Protein AF-A0A9D6BHH5-F1 (afdb_monomer_lite)

Secondary structure (DSSP, 8-state):
--HHHHHHHHHHHHHTT--HHHHHHHHTTSSS-HHHHHHHHHTSPPHHHHHHTHHHHHHHHHHHHHHHHHHHHHHHHHHHHT-HHHHHHHHHHHHHHHHHHHHHHHHHHHTT-HHHHHHHHHHHHHHHHHHHHTTTTSHHHHHHHHHHHHHHHHHHHHHHHHH-TTB-SSSB-EETTEE-----PPPPTTTS--HHHHHHHHHHHHHHSHHHHHHHHHHHHHHHHHHHHHHHHHHHHH-HHHHHHHHHHHHS--PEE---GGG--TT--HHHHHHHTTTS--EEEEPPTTTSSSSEEEEEE-SEETTEE--EEEEEEETTEEEEEEEEE-GGGHHHHHHHHHHHH-S-SEE-SS-BTTB-EEEEE-TTS-EEEEESSPPSSTTSPEEEEEE-HHHHHHS-SS-PPP--

Structure (mmCIF, N/CA/C/O backbone):
data_AF-A0A9D6BHH5-F1
#
_entry.id   AF-A0A9D6BHH5-F1
#
loop_
_atom_site.group_PDB
_atom_site.id
_atom_site.type_symbol
_atom_site.label_atom_id
_atom_site.label_alt_id
_atom_site.label_comp_id
_atom_site.label_asym_id
_atom_site.label_entity_id
_atom_site.label_seq_id
_atom_site.pdbx_PDB_ins_code
_atom_site.Cartn_x
_atom_site.Cartn_y
_atom_site.Cartn_z
_atom_site.occupancy
_atom_site.B_iso_or_equiv
_atom_site.auth_seq_id
_atom_site.auth_comp_id
_atom_site.auth_asym_id
_atom_site.auth_atom_id
_atom_site.pdbx_PDB_model_num
ATOM 1 N N . MET A 1 1 ? -39.356 15.075 31.125 1.00 81.50 1 MET A N 1
ATOM 2 C CA . MET A 1 1 ? -37.986 15.630 31.282 1.00 81.50 1 MET A CA 1
ATOM 3 C C . MET A 1 1 ? -37.248 15.641 29.949 1.00 81.50 1 MET A C 1
ATOM 5 O O . MET A 1 1 ? -37.500 14.784 29.112 1.00 81.50 1 MET A O 1
ATOM 9 N N . ASN A 1 2 ? -36.307 16.570 29.748 1.00 90.38 2 ASN A N 1
ATOM 10 C CA . ASN A 1 2 ? -35.426 16.556 28.575 1.00 90.38 2 ASN A CA 1
ATOM 11 C C . ASN A 1 2 ? -34.357 15.446 28.717 1.00 90.38 2 ASN A C 1
ATOM 13 O O . ASN A 1 2 ? -33.888 15.147 29.816 1.00 90.38 2 ASN A O 1
ATOM 17 N N . ARG A 1 3 ? -33.907 14.860 27.600 1.00 87.88 3 ARG A N 1
ATOM 18 C CA . ARG A 1 3 ? -32.870 13.812 27.531 1.00 87.88 3 ARG A CA 1
ATOM 19 C C . ARG A 1 3 ? -31.590 14.176 28.289 1.00 87.88 3 ARG A C 1
ATOM 21 O O . ARG A 1 3 ? -30.958 13.297 28.871 1.00 87.88 3 ARG A O 1
ATOM 28 N N . LYS A 1 4 ? -31.188 15.453 28.281 1.00 90.31 4 LYS A N 1
ATOM 29 C CA . LYS A 1 4 ? -30.014 15.930 29.038 1.00 90.31 4 LYS A CA 1
ATOM 30 C C . LYS A 1 4 ? -30.222 15.823 30.555 1.00 90.31 4 LYS A C 1
ATOM 32 O O . LYS A 1 4 ? -29.322 15.361 31.245 1.00 90.31 4 LYS A O 1
ATOM 37 N N . GLN A 1 5 ? -31.413 16.167 31.046 1.00 93.00 5 GLN A N 1
ATOM 38 C CA . GLN A 1 5 ? -31.755 16.085 32.471 1.00 93.00 5 GLN A CA 1
ATOM 39 C C . GLN A 1 5 ? -31.806 14.629 32.940 1.00 93.00 5 GLN A C 1
ATOM 41 O O . GLN A 1 5 ? -31.216 14.299 33.961 1.00 93.00 5 GLN A O 1
ATOM 46 N N . ILE A 1 6 ? -32.419 13.740 32.147 1.00 91.75 6 ILE A N 1
ATOM 47 C CA . ILE A 1 6 ? -32.464 12.298 32.449 1.00 91.75 6 ILE A CA 1
ATOM 48 C C . ILE A 1 6 ? -31.046 11.722 32.528 1.00 91.75 6 ILE A C 1
ATOM 50 O O . ILE A 1 6 ? -30.730 10.973 33.445 1.00 91.75 6 ILE A O 1
ATOM 54 N N . ARG A 1 7 ? -30.157 12.110 31.602 1.00 91.44 7 ARG A N 1
ATOM 55 C CA . ARG A 1 7 ? -28.747 11.699 31.643 1.00 91.44 7 ARG A CA 1
ATOM 56 C C . ARG A 1 7 ? -28.053 12.149 32.927 1.00 91.44 7 ARG A C 1
ATOM 58 O O . ARG A 1 7 ? -27.387 11.316 33.532 1.00 91.44 7 ARG A O 1
ATOM 65 N N . SER A 1 8 ? -28.228 13.408 33.324 1.00 91.94 8 SER A N 1
ATOM 66 C CA . SER A 1 8 ? -27.640 13.947 34.556 1.00 91.94 8 SER A CA 1
ATOM 67 C C . SER A 1 8 ? -28.153 13.214 35.796 1.00 91.94 8 SER A C 1
ATOM 69 O O . SER A 1 8 ? -27.353 12.772 36.609 1.00 91.94 8 SER A O 1
ATOM 71 N N . ALA A 1 9 ? -29.468 12.991 35.889 1.00 92.81 9 ALA A N 1
ATOM 72 C CA . ALA A 1 9 ? -30.088 12.303 37.022 1.00 92.81 9 ALA A CA 1
ATOM 73 C C . ALA A 1 9 ? -29.633 10.839 37.154 1.00 92.81 9 ALA A C 1
ATOM 75 O O . ALA A 1 9 ? -29.454 10.337 38.261 1.00 92.81 9 ALA A O 1
ATOM 76 N N . ILE A 1 10 ? -29.424 10.141 36.030 1.00 92.81 10 ILE A N 1
ATOM 77 C CA . ILE A 1 10 ? -28.841 8.791 36.041 1.00 92.81 10 ILE A CA 1
ATOM 78 C C . ILE A 1 10 ? -27.404 8.836 36.573 1.00 92.81 10 ILE A C 1
ATOM 80 O O . ILE A 1 10 ? -27.048 7.992 37.387 1.00 92.81 10 ILE A O 1
ATOM 84 N N . ASP A 1 11 ? -26.578 9.779 36.104 1.00 89.88 11 ASP A N 1
ATOM 85 C CA . ASP A 1 11 ? -25.169 9.871 36.517 1.00 89.88 11 ASP A CA 1
ATOM 86 C C . ASP A 1 11 ? -25.048 10.199 38.011 1.00 89.88 11 ASP A C 1
ATOM 88 O O . ASP A 1 11 ? -24.263 9.573 38.717 1.00 89.88 11 ASP A O 1
ATOM 92 N N . GLU A 1 12 ? -25.877 11.120 38.500 1.00 92.19 12 GLU A N 1
ATOM 93 C CA . GLU A 1 12 ? -25.954 11.499 39.910 1.00 92.19 12 GLU A CA 1
ATOM 94 C C . GLU A 1 12 ? -26.363 10.319 40.798 1.00 92.19 12 GLU A C 1
ATOM 96 O O . GLU A 1 12 ? -25.658 9.981 41.749 1.00 92.19 12 GLU A O 1
ATOM 101 N N . ARG A 1 13 ? -27.450 9.619 40.452 1.00 92.06 13 ARG A N 1
ATOM 102 C CA . ARG A 1 13 ? -27.923 8.474 41.245 1.00 92.06 13 ARG A CA 1
ATOM 103 C C . ARG A 1 13 ? -26.965 7.285 41.198 1.00 92.06 13 ARG A C 1
ATOM 105 O O . ARG A 1 13 ? -26.827 6.576 42.190 1.00 92.06 13 ARG A O 1
ATOM 112 N N . LEU A 1 14 ? -26.281 7.071 40.071 1.00 89.12 14 LEU A N 1
ATOM 113 C CA . LEU A 1 14 ? -25.210 6.074 39.977 1.00 89.12 14 LEU A CA 1
ATOM 114 C C . LEU A 1 14 ? -24.010 6.450 40.853 1.00 89.12 14 LEU A C 1
ATOM 116 O O . LEU A 1 14 ? -23.414 5.568 41.466 1.00 89.12 14 LEU A O 1
ATOM 120 N N . ALA A 1 15 ? -23.658 7.736 40.934 1.00 85.62 15 ALA A N 1
ATOM 121 C CA . ALA A 1 15 ? -22.589 8.213 41.811 1.00 85.62 15 ALA A CA 1
ATOM 122 C C . ALA A 1 15 ? -22.944 8.058 43.300 1.00 85.62 15 ALA A C 1
ATOM 124 O O . ALA A 1 15 ? -22.066 7.760 44.102 1.00 85.62 15 ALA A O 1
ATOM 125 N N . GLN A 1 16 ? -24.228 8.180 43.648 1.00 87.44 16 GLN A N 1
ATOM 126 C CA . GLN A 1 16 ? -24.768 7.908 44.987 1.00 87.44 16 GLN A CA 1
ATOM 127 C C . GLN A 1 16 ? -24.854 6.405 45.324 1.00 87.44 16 GLN A C 1
ATOM 129 O O . GLN A 1 16 ? -25.243 6.047 46.431 1.00 87.44 16 GLN A O 1
ATOM 134 N N . GLY A 1 17 ? -24.507 5.509 44.391 1.00 85.56 17 GLY A N 1
ATOM 135 C CA . GLY A 1 17 ? -24.524 4.060 44.614 1.00 85.56 17 GLY A CA 1
ATOM 136 C C . GLY A 1 17 ? -25.909 3.416 44.518 1.00 85.56 17 GLY A C 1
ATOM 137 O O . GLY A 1 17 ? -26.072 2.260 44.910 1.00 85.56 17 GLY A O 1
ATOM 138 N N . HIS A 1 18 ? -26.916 4.119 43.987 1.00 87.19 18 HIS A N 1
ATOM 139 C CA . HIS A 1 18 ? -28.236 3.524 43.799 1.00 87.19 18 HIS A CA 1
ATOM 140 C C . HIS A 1 18 ? -28.203 2.395 42.753 1.00 87.19 18 HIS A C 1
ATOM 142 O O . HIS A 1 18 ? -27.574 2.534 41.696 1.00 87.19 18 HIS A O 1
ATOM 148 N N . PRO A 1 19 ? -28.934 1.287 42.983 1.00 88.81 19 PRO A N 1
ATOM 149 C CA . PRO A 1 19 ? -28.985 0.189 42.030 1.00 88.81 19 PRO A CA 1
ATOM 150 C C . PRO A 1 19 ? -29.681 0.620 40.732 1.00 88.81 19 PRO A C 1
ATOM 152 O O . PRO A 1 19 ? -30.698 1.319 40.744 1.00 88.81 19 PRO A O 1
ATOM 155 N N . LYS A 1 20 ? -29.163 0.150 39.589 1.00 91.56 20 LYS A N 1
ATOM 156 C CA . LYS A 1 20 ? -29.700 0.476 38.255 1.00 91.56 20 LYS A CA 1
ATOM 157 C C . LYS A 1 20 ? -31.191 0.151 38.113 1.00 91.56 20 LYS A C 1
ATOM 159 O O . LYS A 1 20 ? -31.914 0.903 37.476 1.00 91.56 20 LYS A O 1
ATOM 164 N N . THR A 1 21 ? -31.678 -0.921 38.728 1.00 91.12 21 THR A N 1
ATOM 165 C CA . THR A 1 21 ? -33.110 -1.267 38.713 1.00 91.12 21 THR A CA 1
ATOM 166 C C . THR A 1 21 ? -33.980 -0.180 39.350 1.00 91.12 21 THR A C 1
ATOM 168 O O . THR A 1 21 ? -34.977 0.219 38.751 1.00 91.12 21 THR A O 1
ATOM 171 N N . ALA A 1 22 ? -33.570 0.368 40.498 1.00 91.31 22 ALA A N 1
ATOM 172 C CA . ALA A 1 22 ? -34.296 1.447 41.170 1.00 91.31 22 ALA A CA 1
ATOM 173 C C . ALA A 1 22 ? -34.267 2.747 40.353 1.00 91.31 22 ALA A C 1
ATOM 175 O O . ALA A 1 22 ? -35.285 3.420 40.209 1.00 91.31 22 ALA A O 1
ATOM 176 N N . ILE A 1 23 ? -33.118 3.076 39.749 1.00 92.25 23 ILE A N 1
ATOM 177 C CA . ILE A 1 23 ? -32.988 4.252 38.875 1.00 92.25 23 ILE A CA 1
ATOM 178 C C . ILE A 1 23 ? -33.899 4.117 37.645 1.00 92.25 23 ILE A C 1
ATOM 180 O O . ILE A 1 23 ? -34.544 5.090 37.253 1.00 92.25 23 ILE A O 1
ATOM 184 N N . PHE A 1 24 ? -33.971 2.921 37.052 1.00 93.50 24 PHE A N 1
ATOM 185 C CA . PHE A 1 24 ? -34.818 2.649 35.893 1.00 93.50 24 PHE A CA 1
ATOM 186 C C . PHE A 1 24 ? -36.300 2.815 36.236 1.00 93.50 24 PHE A C 1
ATOM 188 O O . PHE A 1 24 ? -37.003 3.527 35.527 1.00 93.50 24 PHE A O 1
ATOM 195 N N . GLN A 1 25 ? -36.760 2.231 37.346 1.00 92.44 25 GLN A N 1
ATOM 196 C CA . GLN A 1 25 ? -38.146 2.369 37.806 1.00 92.44 25 GLN A CA 1
ATOM 197 C C . GLN A 1 25 ? -38.503 3.825 38.126 1.00 92.44 25 GLN A C 1
ATOM 199 O O . GLN A 1 25 ? -39.562 4.295 37.725 1.00 92.44 25 GLN A O 1
ATOM 204 N N . ALA A 1 26 ? -37.594 4.563 38.772 1.00 92.62 26 ALA A N 1
ATOM 205 C CA . ALA A 1 26 ? -37.816 5.962 39.130 1.00 92.62 26 ALA A CA 1
ATOM 206 C C . ALA A 1 26 ? -37.898 6.902 37.916 1.00 92.62 26 ALA A C 1
ATOM 208 O O . ALA A 1 26 ? -38.534 7.949 37.999 1.00 92.62 26 ALA A O 1
ATOM 209 N N . LEU A 1 27 ? -37.217 6.573 36.812 1.00 93.12 27 LEU A N 1
ATOM 210 C CA . LEU A 1 27 ? -37.166 7.402 35.600 1.00 93.12 27 LEU A CA 1
ATOM 211 C C . LEU A 1 27 ? -38.061 6.886 34.467 1.00 93.12 27 LEU A C 1
ATOM 213 O O . LEU A 1 27 ? -38.287 7.610 33.492 1.00 93.12 27 LEU A O 1
ATOM 217 N N . SER A 1 28 ? -38.577 5.660 34.577 1.00 89.69 28 SER A N 1
ATOM 218 C CA . SER A 1 28 ? -39.585 5.144 33.655 1.00 89.69 28 SER A CA 1
ATOM 219 C C . SER A 1 28 ? -40.823 6.046 33.712 1.00 89.69 28 SER A C 1
ATOM 221 O O . SER A 1 28 ? -41.140 6.643 34.740 1.00 89.69 28 SER A O 1
ATOM 223 N N . ARG A 1 29 ? -41.498 6.210 32.571 1.00 87.44 29 ARG A N 1
ATOM 224 C CA . ARG A 1 29 ? -42.657 7.108 32.377 1.00 87.44 29 ARG A CA 1
ATOM 225 C C . ARG A 1 29 ? -42.370 8.619 32.423 1.00 87.44 29 ARG A C 1
ATOM 227 O O . ARG A 1 29 ? -43.277 9.402 32.169 1.00 87.44 29 ARG A O 1
ATOM 234 N N . GLN A 1 30 ? -41.123 9.070 32.601 1.00 87.31 30 GLN A N 1
ATOM 235 C CA . GLN A 1 30 ? -40.775 10.509 32.617 1.00 87.31 30 GLN A CA 1
ATOM 236 C C . GLN A 1 30 ? -40.534 11.141 31.222 1.00 87.31 30 GLN A C 1
ATOM 238 O O . GLN A 1 30 ? -39.834 12.157 31.084 1.00 87.31 30 GLN A O 1
ATOM 243 N N . GLY A 1 31 ? -41.134 10.558 30.176 1.00 83.62 31 GLY A N 1
ATOM 244 C CA . GLY A 1 31 ? -41.128 11.075 28.798 1.00 83.62 31 GLY A CA 1
ATOM 245 C C . GLY A 1 31 ? -40.079 10.475 27.851 1.00 83.62 31 GLY A C 1
ATOM 246 O O . GLY A 1 31 ? -39.928 10.954 26.729 1.00 83.62 31 GLY A O 1
ATOM 247 N N . LEU A 1 32 ? -39.349 9.432 28.261 1.00 89.81 32 LEU A N 1
ATOM 248 C CA . LEU A 1 32 ? -38.477 8.640 27.383 1.00 89.81 32 LEU A CA 1
ATOM 249 C C . LEU A 1 32 ? -39.039 7.220 27.257 1.00 89.81 32 LEU A C 1
ATOM 251 O O . LEU A 1 32 ? -39.531 6.678 28.241 1.00 89.81 32 LEU A O 1
ATOM 255 N N . SER A 1 33 ? -38.942 6.600 26.076 1.00 92.19 33 SER A N 1
ATOM 256 C CA . SER A 1 33 ? -39.355 5.200 25.931 1.00 92.19 33 SER A CA 1
ATOM 257 C C . SER A 1 33 ? -38.456 4.279 26.755 1.00 92.19 33 SER A C 1
ATOM 259 O O . SER A 1 33 ? -37.233 4.457 26.773 1.00 92.19 33 SER A O 1
ATOM 261 N N . ASP A 1 34 ? -39.049 3.264 27.383 1.00 92.06 34 ASP A N 1
ATOM 262 C CA . ASP A 1 34 ? -38.342 2.326 28.264 1.00 92.06 34 ASP A CA 1
ATOM 263 C C . ASP A 1 34 ? -37.137 1.677 27.574 1.00 92.06 34 ASP A C 1
ATOM 265 O O . ASP A 1 34 ? -36.070 1.556 28.167 1.00 92.06 34 ASP A O 1
ATOM 269 N N . ARG A 1 35 ? -37.245 1.375 26.273 1.00 90.69 35 ARG A N 1
ATOM 270 C CA . ARG A 1 35 ? -36.123 0.869 25.467 1.00 90.69 35 ARG A CA 1
ATOM 271 C C . ARG A 1 35 ? -34.941 1.837 25.419 1.00 90.69 35 ARG A C 1
ATOM 273 O O . ARG A 1 35 ? -33.798 1.414 25.566 1.00 90.69 35 ARG A O 1
ATOM 280 N N . ARG A 1 36 ? -35.196 3.128 25.183 1.00 91.38 36 ARG A N 1
ATOM 281 C CA . ARG A 1 36 ? -34.141 4.154 25.108 1.00 91.38 36 ARG A CA 1
ATOM 282 C C . ARG A 1 36 ? -33.552 4.443 26.487 1.00 91.38 36 ARG A C 1
ATOM 284 O O . ARG A 1 36 ? -32.360 4.722 26.580 1.00 91.38 36 ARG A O 1
ATOM 291 N N . LEU A 1 37 ? -34.369 4.385 27.539 1.00 92.94 37 LEU A N 1
ATOM 292 C CA . LEU A 1 37 ? -33.904 4.524 28.916 1.00 92.94 37 LEU A CA 1
ATOM 293 C C . LEU A 1 37 ? -33.014 3.337 29.314 1.00 92.94 37 LEU A C 1
ATOM 295 O O . LEU A 1 37 ? -31.907 3.549 29.805 1.00 92.94 37 LEU A O 1
ATOM 299 N N . ALA A 1 38 ? -33.445 2.109 29.018 1.00 92.38 38 ALA A N 1
ATOM 300 C CA . ALA A 1 38 ? -32.682 0.895 29.288 1.00 92.38 38 ALA A CA 1
ATOM 301 C C . ALA A 1 38 ? -31.338 0.896 28.550 1.00 92.38 38 ALA A C 1
ATOM 303 O O . ALA A 1 38 ? -30.310 0.600 29.151 1.00 92.38 38 ALA A O 1
ATOM 304 N N . ASP A 1 39 ? -31.324 1.303 27.279 1.00 92.00 39 ASP A N 1
ATOM 305 C CA . ASP A 1 39 ? -30.095 1.444 26.491 1.00 92.00 39 ASP A CA 1
ATOM 306 C C . ASP A 1 39 ? -29.134 2.492 27.086 1.00 92.00 39 ASP A C 1
ATOM 308 O O . ASP A 1 39 ? -27.942 2.232 27.272 1.00 92.00 39 ASP A O 1
ATOM 312 N N . LEU A 1 40 ? -29.650 3.662 27.485 1.00 91.44 40 LEU A N 1
ATOM 313 C CA . LEU A 1 40 ? -28.852 4.696 28.156 1.00 91.44 40 LEU A CA 1
ATOM 314 C C . LEU A 1 40 ? -28.239 4.206 29.476 1.00 91.44 40 LEU A C 1
ATOM 316 O O . LEU A 1 40 ? -27.130 4.612 29.817 1.00 91.44 40 LEU A O 1
ATOM 320 N N . MET A 1 41 ? -28.942 3.351 30.217 1.00 92.06 41 MET A N 1
ATOM 321 C CA . MET A 1 41 ? -28.460 2.800 31.485 1.00 92.06 41 MET A CA 1
ATOM 322 C C . MET A 1 41 ? -27.495 1.627 31.302 1.00 92.06 41 MET A C 1
ATOM 324 O O . MET A 1 41 ? -26.513 1.510 32.040 1.00 92.06 41 MET A O 1
ATOM 328 N N . ALA A 1 42 ? -27.737 0.772 30.309 1.00 91.25 42 ALA A N 1
ATOM 329 C CA . ALA A 1 42 ? -26.890 -0.377 30.006 1.00 91.25 42 ALA A CA 1
ATOM 330 C C . ALA A 1 42 ? -25.536 0.051 29.413 1.00 91.25 42 ALA A C 1
ATOM 332 O O . ALA A 1 42 ? -24.506 -0.543 29.717 1.00 91.25 42 ALA A O 1
ATOM 333 N N . THR A 1 43 ? -25.509 1.135 28.631 1.00 91.44 43 THR A N 1
ATOM 334 C CA . THR A 1 43 ? -24.277 1.690 28.040 1.00 91.44 43 THR A CA 1
ATOM 335 C C . THR A 1 43 ? -23.408 2.485 29.018 1.00 91.44 43 THR A C 1
ATOM 337 O O . THR A 1 43 ? -22.324 2.940 28.639 1.00 91.44 43 THR A O 1
ATOM 340 N N . ARG A 1 44 ? -23.847 2.650 30.274 1.00 91.19 44 ARG A N 1
ATOM 341 C CA . ARG A 1 44 ? -23.082 3.327 31.325 1.00 91.19 44 ARG A CA 1
ATOM 342 C C . ARG A 1 44 ? -22.418 2.322 32.267 1.00 91.19 44 ARG A C 1
ATOM 344 O O . ARG A 1 44 ? -23.123 1.541 32.916 1.00 91.19 44 ARG A O 1
ATOM 351 N N . PRO A 1 45 ? -21.078 2.338 32.362 1.00 89.81 45 PRO A N 1
ATOM 352 C CA . PRO A 1 45 ? -20.369 1.446 33.262 1.00 89.81 45 PRO A CA 1
ATOM 353 C C . PRO A 1 45 ? -20.554 1.920 34.707 1.00 89.81 45 PRO A C 1
ATOM 355 O O . PRO A 1 45 ? -20.574 3.120 34.983 1.00 89.81 45 PRO A O 1
ATOM 358 N N . HIS A 1 46 ? -20.689 0.974 35.634 1.00 87.94 46 HIS A N 1
ATOM 359 C CA . HIS A 1 46 ? -20.751 1.286 37.061 1.00 87.94 46 HIS A CA 1
ATOM 360 C C . HIS A 1 46 ? -19.346 1.675 37.568 1.00 87.94 46 HIS A C 1
ATOM 362 O O . HIS A 1 46 ? -18.383 0.994 37.202 1.00 87.94 46 HIS A O 1
ATOM 368 N N . PRO A 1 47 ? -19.185 2.707 38.421 1.00 87.62 47 PRO A N 1
ATOM 369 C CA . PRO A 1 47 ? -17.866 3.151 38.895 1.00 87.62 47 PRO A CA 1
ATOM 370 C C . PRO A 1 47 ? -17.064 2.037 39.586 1.00 87.62 47 PRO A C 1
ATOM 372 O O . PRO A 1 47 ? -15.862 1.912 39.365 1.00 87.62 47 PRO A O 1
ATOM 375 N N . VAL A 1 48 ? -17.743 1.165 40.336 1.00 88.12 48 VAL A N 1
ATOM 376 C CA . VAL A 1 48 ? -17.141 -0.021 40.976 1.00 88.12 48 VAL A CA 1
ATOM 377 C C . VAL A 1 48 ? -16.498 -0.972 39.955 1.00 88.12 48 VAL A C 1
ATOM 379 O O . VAL A 1 48 ? -15.378 -1.434 40.157 1.00 88.12 48 VAL A O 1
ATOM 382 N N . LEU A 1 49 ? -17.159 -1.226 38.818 1.00 88.62 49 LEU A N 1
ATOM 383 C CA . LEU A 1 49 ? -16.624 -2.100 37.765 1.00 88.62 49 LEU A CA 1
ATOM 384 C C . LEU A 1 49 ? -15.412 -1.471 37.069 1.00 88.62 49 LEU A C 1
ATOM 386 O O . LEU A 1 49 ? -14.476 -2.184 36.707 1.00 88.62 49 LEU A O 1
ATOM 390 N N . LEU A 1 50 ? -15.402 -0.141 36.916 1.00 91.25 50 LEU A N 1
ATOM 391 C CA . LEU A 1 50 ? -14.249 0.584 36.376 1.00 91.25 50 LEU A CA 1
ATOM 392 C C . LEU A 1 50 ? -13.022 0.441 37.279 1.00 91.25 50 LEU A C 1
ATOM 394 O O . LEU A 1 50 ? -11.924 0.241 36.768 1.00 91.25 50 LEU A O 1
ATOM 398 N N . GLN A 1 51 ? -13.202 0.515 38.600 1.00 90.06 51 GLN A N 1
ATOM 399 C CA . GLN A 1 51 ? -12.114 0.325 39.561 1.00 90.06 51 GLN A CA 1
ATOM 400 C C . GLN A 1 51 ? -11.625 -1.126 39.559 1.00 90.06 51 GLN A C 1
ATOM 402 O O . GLN A 1 51 ? -10.435 -1.371 39.357 1.00 90.06 51 GLN A O 1
ATOM 407 N N . ARG A 1 52 ? -12.548 -2.091 39.674 1.00 90.88 52 ARG A N 1
ATOM 408 C CA . ARG A 1 52 ? -12.227 -3.526 39.705 1.00 90.88 52 ARG A CA 1
ATOM 409 C C . ARG A 1 52 ? -11.489 -4.001 38.453 1.00 90.88 52 ARG A C 1
ATOM 411 O O . ARG A 1 52 ? -10.606 -4.849 38.533 1.00 90.88 52 ARG A O 1
ATOM 418 N N . HIS A 1 53 ? -11.828 -3.446 37.291 1.00 92.88 53 HIS A N 1
ATOM 419 C CA . HIS A 1 53 ? -11.255 -3.838 36.001 1.00 92.88 53 HIS A CA 1
ATOM 420 C C . HIS A 1 53 ? -10.328 -2.775 35.391 1.00 92.88 53 HIS A C 1
ATOM 422 O O . HIS A 1 53 ? -10.039 -2.817 34.193 1.00 92.88 53 HIS A O 1
ATOM 428 N N . ALA A 1 54 ? -9.795 -1.852 36.201 1.00 91.88 54 ALA A N 1
ATOM 429 C CA . ALA A 1 54 ? -8.905 -0.788 35.733 1.00 91.88 54 ALA A CA 1
ATOM 430 C C . ALA A 1 54 ? -7.644 -1.322 35.029 1.00 91.88 54 ALA A C 1
ATOM 432 O O . ALA A 1 54 ? -7.141 -0.699 34.094 1.00 91.88 54 ALA A O 1
ATOM 433 N N . GLY A 1 55 ? -7.120 -2.476 35.461 1.00 88.44 55 GLY A N 1
ATOM 434 C CA . GLY A 1 55 ? -5.998 -3.149 34.794 1.00 88.44 55 GLY A CA 1
ATOM 435 C C . GLY A 1 55 ? -6.338 -3.577 33.363 1.00 88.44 55 GLY A C 1
ATOM 436 O O . GLY A 1 55 ? -5.607 -3.246 32.433 1.00 88.44 55 GLY A O 1
ATOM 437 N N . LEU A 1 56 ? -7.494 -4.220 33.175 1.00 89.62 56 LEU A N 1
ATOM 438 C CA . LEU A 1 56 ? -7.969 -4.677 31.865 1.00 89.62 56 LEU A CA 1
ATOM 439 C C . LEU A 1 56 ? -8.240 -3.507 30.914 1.00 89.62 56 LEU A C 1
ATOM 441 O O . LEU A 1 56 ? -7.866 -3.554 29.745 1.00 89.62 56 LEU A O 1
ATOM 445 N N . ILE A 1 57 ? -8.838 -2.428 31.426 1.00 93.00 57 ILE A N 1
ATOM 446 C CA . ILE A 1 57 ? -9.067 -1.208 30.645 1.00 93.00 57 ILE A CA 1
ATOM 447 C C . ILE A 1 57 ? -7.735 -0.598 30.193 1.00 93.00 57 ILE A C 1
ATOM 449 O O . ILE A 1 57 ? -7.590 -0.238 29.025 1.00 93.00 57 ILE A O 1
ATOM 453 N N . ARG A 1 58 ? -6.755 -0.481 31.102 1.00 92.56 58 ARG A N 1
ATOM 454 C CA . ARG A 1 58 ? -5.423 0.046 30.767 1.00 92.56 58 ARG A CA 1
ATOM 455 C C . ARG A 1 58 ? -4.743 -0.799 29.692 1.00 92.56 58 ARG A C 1
ATOM 457 O O . ARG A 1 58 ? -4.194 -0.227 28.754 1.00 92.56 58 ARG A O 1
ATOM 464 N N . ALA A 1 59 ? -4.843 -2.125 29.787 1.00 88.44 59 ALA A N 1
ATOM 465 C CA . ALA A 1 59 ? -4.334 -3.037 28.768 1.00 88.44 59 ALA A CA 1
ATOM 466 C C . ALA A 1 59 ? -5.018 -2.818 27.406 1.00 88.44 59 ALA A C 1
ATOM 468 O O . ALA A 1 59 ? -4.323 -2.629 26.412 1.00 88.44 59 ALA A O 1
ATOM 469 N N . GLN A 1 60 ? -6.355 -2.734 27.356 1.00 93.81 60 GLN A N 1
ATOM 470 C CA . GLN A 1 60 ? -7.100 -2.472 26.113 1.00 93.81 60 GLN A CA 1
ATOM 471 C C . GLN A 1 60 ? -6.684 -1.150 25.455 1.00 93.81 60 GLN A C 1
ATOM 473 O O . GLN A 1 60 ? -6.482 -1.087 24.244 1.00 93.81 60 GLN A O 1
ATOM 478 N N . VAL A 1 61 ? -6.542 -0.083 26.247 1.00 93.12 61 VAL A N 1
ATOM 479 C CA . VAL A 1 61 ? -6.095 1.223 25.741 1.00 93.12 61 VAL A CA 1
ATOM 480 C C . VAL A 1 61 ? -4.658 1.141 25.219 1.00 93.12 61 VAL A C 1
ATOM 482 O O . VAL A 1 61 ? -4.371 1.708 24.168 1.00 93.12 61 VAL A O 1
ATOM 485 N N . GLY A 1 62 ? -3.769 0.427 25.915 1.00 88.50 62 GLY A N 1
ATOM 486 C CA . GLY A 1 62 ? -2.390 0.202 25.472 1.00 88.50 62 GLY A CA 1
ATOM 487 C C . GLY A 1 62 ? -2.316 -0.547 24.140 1.00 88.50 62 GLY A C 1
ATOM 488 O O . GLY A 1 62 ? -1.623 -0.104 23.228 1.00 88.50 62 GLY A O 1
ATOM 489 N N . ILE A 1 63 ? -3.098 -1.620 23.996 1.00 87.81 63 ILE A N 1
ATOM 490 C CA . ILE A 1 63 ? -3.227 -2.377 22.745 1.00 87.81 63 ILE A CA 1
ATOM 491 C C . ILE A 1 63 ? -3.728 -1.473 21.614 1.00 87.81 63 ILE A C 1
ATOM 493 O O . ILE A 1 63 ? -3.134 -1.457 20.540 1.00 87.81 63 ILE A O 1
ATOM 497 N N . ALA A 1 64 ? -4.775 -0.679 21.852 1.00 93.69 64 ALA A N 1
ATOM 498 C CA . ALA A 1 64 ? -5.329 0.210 20.832 1.00 93.69 64 ALA A CA 1
ATOM 499 C C . ALA A 1 64 ? -4.310 1.267 20.361 1.00 93.69 64 ALA A C 1
ATOM 501 O O . ALA A 1 64 ? -4.240 1.571 19.171 1.00 93.69 64 ALA A O 1
ATOM 502 N N . TRP A 1 65 ? -3.479 1.795 21.268 1.00 94.06 65 TRP A N 1
ATOM 503 C CA . TRP A 1 65 ? -2.362 2.670 20.897 1.00 94.06 65 TRP A CA 1
ATOM 504 C C . TRP A 1 65 ? -1.305 1.946 20.064 1.00 94.06 65 TRP A C 1
ATOM 506 O O . TRP A 1 65 ? -0.854 2.494 19.061 1.00 94.06 65 TRP A O 1
ATOM 516 N N . ALA A 1 66 ? -0.932 0.723 20.448 1.00 85.62 66 ALA A N 1
ATOM 517 C CA . ALA A 1 66 ? 0.025 -0.078 19.689 1.00 85.62 66 ALA A CA 1
ATOM 518 C C . ALA A 1 66 ? -0.487 -0.370 18.268 1.00 85.62 66 ALA A C 1
ATOM 520 O O . ALA A 1 66 ? 0.254 -0.198 17.303 1.00 85.62 66 ALA A O 1
ATOM 521 N N . GLN A 1 67 ? -1.769 -0.724 18.124 1.00 90.31 67 GLN A N 1
ATOM 522 C CA . GLN A 1 67 ? -2.411 -0.924 16.823 1.00 90.31 67 GLN A CA 1
ATOM 523 C C . GLN A 1 67 ? -2.443 0.357 15.989 1.00 90.31 67 GLN A C 1
ATOM 525 O O . GLN A 1 67 ? -2.131 0.309 14.803 1.00 90.31 67 GLN A O 1
ATOM 530 N N . LEU A 1 68 ? -2.777 1.502 16.596 1.00 92.06 68 LEU A N 1
ATOM 531 C CA . LEU A 1 68 ? -2.745 2.789 15.906 1.00 92.06 68 LEU A CA 1
ATOM 532 C C . LEU A 1 68 ? -1.341 3.072 15.360 1.00 92.06 68 LEU A C 1
ATOM 534 O O . LEU A 1 68 ? -1.204 3.349 14.176 1.00 92.06 68 LEU A O 1
ATOM 538 N N . VAL A 1 69 ? -0.299 2.950 16.187 1.00 88.75 69 VAL A N 1
ATOM 539 C CA . VAL A 1 69 ? 1.090 3.160 15.746 1.00 88.75 69 VAL A CA 1
ATOM 540 C C . VAL A 1 69 ? 1.455 2.203 14.614 1.00 88.75 69 VAL A C 1
ATOM 542 O O . VAL A 1 69 ? 1.981 2.648 13.598 1.00 88.75 69 VAL A O 1
ATOM 545 N N . LEU A 1 70 ? 1.130 0.915 14.745 1.00 85.31 70 LEU A N 1
ATOM 546 C CA . LEU A 1 70 ? 1.408 -0.082 13.713 1.00 85.31 70 LEU A CA 1
ATOM 547 C C . LEU A 1 70 ? 0.739 0.271 12.376 1.00 85.31 70 LEU A C 1
ATOM 549 O O . LEU A 1 70 ? 1.399 0.255 11.342 1.00 85.31 70 LEU A O 1
ATOM 553 N N . VAL A 1 71 ? -0.545 0.637 12.389 1.00 88.12 71 VAL A N 1
ATOM 554 C CA . VAL A 1 71 ? -1.280 1.020 11.174 1.00 88.12 71 VAL A CA 1
ATOM 555 C C . VAL A 1 71 ? -0.691 2.281 10.546 1.00 88.12 71 VAL A C 1
ATOM 557 O O . VAL A 1 71 ? -0.511 2.324 9.332 1.00 88.12 71 VAL A O 1
ATOM 560 N N . LEU A 1 72 ? -0.335 3.287 11.351 1.00 88.50 72 LEU A N 1
ATOM 561 C CA . LEU A 1 72 ? 0.317 4.499 10.850 1.00 88.50 72 LEU A CA 1
ATOM 562 C C . LEU A 1 72 ? 1.657 4.175 10.176 1.00 88.50 72 LEU A C 1
ATOM 564 O O . LEU A 1 72 ? 1.929 4.699 9.097 1.00 88.50 72 LEU A O 1
ATOM 568 N N . LEU A 1 73 ? 2.461 3.285 10.770 1.00 86.12 73 LEU A N 1
ATOM 569 C CA . LEU A 1 73 ? 3.727 2.829 10.189 1.00 86.12 73 LEU A CA 1
ATOM 570 C C . LEU A 1 73 ? 3.511 2.083 8.866 1.00 86.12 73 LEU A C 1
ATOM 572 O O . LEU A 1 73 ? 4.236 2.340 7.909 1.00 86.12 73 LEU A O 1
ATOM 576 N N . VAL A 1 74 ? 2.500 1.213 8.780 1.00 85.12 74 VAL A N 1
ATOM 577 C CA . VAL A 1 74 ? 2.163 0.484 7.544 1.00 85.12 74 VAL A CA 1
ATOM 578 C C . VAL A 1 74 ? 1.674 1.433 6.447 1.00 85.12 74 VAL A C 1
ATOM 580 O O . VAL A 1 74 ? 2.164 1.360 5.322 1.00 85.12 74 VAL A O 1
ATOM 583 N N . CYS A 1 75 ? 0.748 2.349 6.753 1.00 85.12 75 CYS A N 1
ATOM 584 C CA . CYS A 1 75 ? 0.243 3.334 5.788 1.00 85.12 75 CYS A CA 1
ATOM 585 C C . CYS A 1 75 ? 1.362 4.227 5.255 1.00 85.12 75 CYS A C 1
ATOM 587 O O . CYS A 1 75 ? 1.434 4.507 4.061 1.00 85.12 75 CYS A O 1
ATOM 589 N N . LEU A 1 76 ? 2.248 4.660 6.144 1.00 81.94 76 LEU A N 1
ATOM 590 C CA . LEU A 1 76 ? 3.403 5.453 5.780 1.00 81.94 76 LEU A CA 1
ATOM 591 C C . LEU A 1 76 ? 4.385 4.667 4.910 1.00 81.94 76 LEU A C 1
ATOM 593 O O . LEU A 1 76 ? 4.823 5.183 3.888 1.00 81.94 76 LEU A O 1
ATOM 597 N N . TRP A 1 77 ? 4.720 3.435 5.295 1.00 84.38 77 TRP A N 1
ATOM 598 C CA . TRP A 1 77 ? 5.599 2.566 4.514 1.00 84.38 77 TRP A CA 1
ATOM 599 C C . TRP A 1 77 ? 5.041 2.347 3.106 1.00 84.38 77 TRP A C 1
ATOM 601 O O . TRP A 1 77 ? 5.758 2.521 2.123 1.00 84.38 77 TRP A O 1
ATOM 611 N N . ALA A 1 78 ? 3.740 2.069 2.994 1.00 79.19 78 ALA A N 1
ATOM 612 C CA . ALA A 1 78 ? 3.063 1.955 1.707 1.00 79.19 78 ALA A CA 1
ATOM 613 C C . ALA A 1 78 ? 3.149 3.265 0.901 1.00 79.19 78 ALA A C 1
ATOM 615 O O . ALA A 1 78 ? 3.460 3.237 -0.289 1.00 79.19 78 ALA A O 1
ATOM 616 N N . GLY A 1 79 ? 2.940 4.408 1.558 1.00 81.00 79 GLY A N 1
ATOM 617 C CA . GLY A 1 79 ? 3.016 5.742 0.966 1.00 81.00 79 GLY A CA 1
ATOM 618 C C . GLY A 1 79 ? 4.390 6.121 0.419 1.00 81.00 79 GLY A C 1
ATOM 619 O O . GLY A 1 79 ? 4.514 6.644 -0.686 1.00 81.00 79 GLY A O 1
ATOM 620 N N . LEU A 1 80 ? 5.438 5.822 1.184 1.00 78.06 80 LEU A N 1
ATOM 621 C CA . LEU A 1 80 ? 6.822 6.030 0.761 1.00 78.06 80 LEU A CA 1
ATOM 622 C C . LEU A 1 80 ? 7.178 5.146 -0.443 1.00 78.06 80 LEU A C 1
ATOM 624 O O . LEU A 1 80 ? 7.898 5.591 -1.333 1.00 78.06 80 LEU A O 1
ATOM 628 N N . ASN A 1 81 ? 6.622 3.933 -0.511 1.00 76.56 81 ASN A N 1
ATOM 629 C CA . ASN A 1 81 ? 6.861 2.993 -1.607 1.00 76.56 81 ASN A CA 1
ATOM 630 C C . ASN A 1 81 ? 6.044 3.277 -2.873 1.00 76.56 81 ASN A C 1
ATOM 632 O O . ASN A 1 81 ? 6.373 2.743 -3.928 1.00 76.56 81 ASN A O 1
ATOM 636 N N . THR A 1 82 ? 4.991 4.096 -2.795 1.00 72.31 82 THR A N 1
ATOM 637 C CA . THR A 1 82 ? 4.145 4.413 -3.962 1.00 72.31 82 THR A CA 1
ATOM 638 C C . THR A 1 82 ? 4.739 5.512 -4.847 1.00 72.31 82 THR A C 1
ATOM 640 O O . THR A 1 82 ? 4.312 5.664 -5.986 1.00 72.31 82 THR A O 1
ATOM 643 N N . GLY A 1 83 ? 5.771 6.215 -4.368 1.00 57.81 83 GLY A N 1
ATOM 644 C CA . GLY A 1 83 ? 6.602 7.126 -5.154 1.00 57.81 83 GLY A CA 1
ATOM 645 C C . GLY A 1 83 ? 5.951 8.475 -5.502 1.00 57.81 83 GLY A C 1
ATOM 646 O O . GLY A 1 83 ? 4.790 8.580 -5.883 1.00 57.81 83 GLY A O 1
ATOM 647 N N . GLY A 1 84 ? 6.736 9.551 -5.396 1.00 74.38 84 GLY A N 1
ATOM 648 C CA . GLY A 1 84 ? 6.341 10.901 -5.813 1.00 74.38 84 GLY A CA 1
ATOM 649 C C . GLY A 1 84 ? 5.578 11.730 -4.767 1.00 74.38 84 GLY A C 1
ATOM 650 O O . GLY A 1 84 ? 5.124 11.245 -3.732 1.00 74.38 84 GLY A O 1
ATOM 651 N N . VAL A 1 85 ? 5.434 13.031 -5.050 1.00 72.75 85 VAL A N 1
ATOM 652 C CA . VAL A 1 85 ? 4.748 13.998 -4.165 1.00 72.75 85 VAL A CA 1
ATOM 653 C C . VAL A 1 85 ? 3.261 13.657 -4.013 1.00 72.75 85 VAL A C 1
ATOM 655 O O . VAL A 1 85 ? 2.712 13.791 -2.924 1.00 72.75 85 VAL A O 1
ATOM 658 N N . GLY A 1 86 ? 2.625 13.151 -5.075 1.00 66.94 86 GLY A N 1
ATOM 659 C CA . GLY A 1 86 ? 1.242 12.666 -5.032 1.00 66.94 86 GLY A CA 1
ATOM 660 C C . GLY A 1 86 ? 1.065 11.453 -4.115 1.00 66.94 86 GLY A C 1
ATOM 661 O O . GLY A 1 86 ? 0.108 11.422 -3.346 1.00 66.94 86 GLY A O 1
ATOM 662 N N . GLY A 1 87 ? 2.019 10.513 -4.121 1.00 73.75 87 GLY A N 1
ATOM 663 C CA . GLY A 1 87 ? 2.046 9.373 -3.199 1.00 73.75 87 GLY A CA 1
ATOM 664 C C . GLY A 1 87 ? 2.181 9.812 -1.741 1.00 73.75 87 GLY A C 1
ATOM 665 O O . GLY A 1 87 ? 1.428 9.350 -0.892 1.00 73.75 87 GLY A O 1
ATOM 666 N N . LEU A 1 88 ? 3.044 10.793 -1.456 1.00 76.19 88 LEU A N 1
ATOM 667 C CA . LEU A 1 88 ? 3.179 11.384 -0.119 1.00 76.19 88 LEU A CA 1
ATOM 668 C C . LEU A 1 88 ? 1.912 12.119 0.341 1.00 76.19 88 LEU A C 1
ATOM 670 O O . LEU A 1 88 ? 1.477 11.923 1.472 1.00 76.19 88 LEU A O 1
ATOM 674 N N . ILE A 1 89 ? 1.291 12.934 -0.518 1.00 75.81 89 ILE A N 1
ATOM 675 C CA . ILE A 1 89 ? 0.035 13.631 -0.187 1.00 75.81 89 ILE A CA 1
ATOM 676 C C . ILE A 1 89 ? -1.090 12.619 0.053 1.00 75.81 89 ILE A C 1
ATOM 678 O O . ILE A 1 89 ? -1.802 12.718 1.052 1.00 75.81 89 ILE A O 1
ATOM 682 N N . GLY A 1 90 ? -1.221 11.620 -0.823 1.00 75.06 90 GLY A N 1
ATOM 683 C CA . GLY A 1 90 ? -2.194 10.540 -0.674 1.00 75.06 90 GLY A CA 1
ATOM 684 C C . GLY A 1 90 ? -1.964 9.738 0.604 1.00 75.06 90 GLY A C 1
ATOM 685 O O . GLY A 1 90 ? -2.904 9.496 1.358 1.00 75.06 90 GLY A O 1
ATOM 686 N N . ALA A 1 91 ? -0.712 9.405 0.911 1.00 82.31 91 ALA A N 1
ATOM 687 C CA . ALA A 1 91 ? -0.340 8.714 2.136 1.00 82.31 91 ALA A CA 1
ATOM 688 C C . ALA A 1 91 ? -0.674 9.535 3.378 1.00 82.31 91 ALA A C 1
ATOM 690 O O . ALA A 1 91 ? -1.260 8.997 4.307 1.00 82.31 91 ALA A O 1
ATOM 691 N N . LEU A 1 92 ? -0.365 10.835 3.393 1.00 82.69 92 LEU A N 1
ATOM 692 C CA . LEU A 1 92 ? -0.711 11.726 4.501 1.00 82.69 92 LEU A CA 1
ATOM 693 C C . LEU A 1 92 ? -2.226 11.850 4.676 1.00 82.69 92 LEU A C 1
ATOM 695 O O . LEU A 1 92 ? -2.707 11.837 5.807 1.00 82.69 92 LEU A O 1
ATOM 699 N N . PHE A 1 93 ? -2.985 11.918 3.580 1.00 80.31 93 PHE A N 1
ATOM 700 C CA . PHE A 1 93 ? -4.445 11.943 3.625 1.00 80.31 93 PHE A CA 1
ATOM 701 C C . PHE A 1 93 ? -5.020 10.638 4.191 1.00 80.31 93 PHE A C 1
ATOM 703 O O . PHE A 1 93 ? -5.822 10.668 5.126 1.00 80.31 93 PHE A O 1
ATOM 710 N N . VAL A 1 94 ? -4.570 9.487 3.685 1.00 84.69 94 VAL A N 1
ATOM 711 C CA . VAL A 1 94 ? -4.967 8.165 4.193 1.00 84.69 94 VAL A CA 1
ATOM 712 C C . VAL A 1 94 ? -4.560 8.011 5.655 1.00 84.69 94 VAL A C 1
ATOM 714 O O . VAL A 1 94 ? -5.352 7.541 6.463 1.00 84.69 94 VAL A O 1
ATOM 717 N N . LEU A 1 95 ? -3.367 8.463 6.030 1.00 89.31 95 LEU A N 1
ATOM 718 C CA . LEU A 1 95 ? -2.855 8.412 7.395 1.00 89.31 95 LEU A CA 1
ATOM 719 C C . LEU A 1 95 ? -3.678 9.298 8.336 1.00 89.31 95 LEU A C 1
ATOM 721 O O . LEU A 1 95 ? -3.994 8.872 9.444 1.00 89.31 95 LEU A O 1
ATOM 725 N N . ALA A 1 96 ? -4.097 10.485 7.895 1.00 82.88 96 ALA A N 1
ATOM 726 C CA . ALA A 1 96 ? -5.000 11.345 8.654 1.00 82.88 96 ALA A CA 1
ATOM 727 C C . ALA A 1 96 ? -6.386 10.706 8.828 1.00 82.88 96 ALA A C 1
ATOM 729 O O . ALA A 1 96 ? -6.932 10.713 9.933 1.00 82.88 96 ALA A O 1
ATOM 730 N N . LEU A 1 97 ? -6.940 10.113 7.768 1.00 86.00 97 LEU A N 1
ATOM 731 C CA . LEU A 1 97 ? -8.266 9.497 7.789 1.00 86.00 97 LEU A CA 1
ATOM 732 C C . LEU A 1 97 ? -8.281 8.214 8.629 1.00 86.00 97 LEU A C 1
ATOM 734 O O . LEU A 1 97 ? -9.067 8.094 9.569 1.00 86.00 97 LEU A O 1
ATOM 738 N N . VAL A 1 98 ? -7.388 7.271 8.327 1.00 90.06 98 VAL A N 1
ATOM 739 C CA . VAL A 1 98 ? -7.264 5.987 9.031 1.00 90.06 98 VAL A CA 1
ATOM 740 C C . VAL A 1 98 ? -6.788 6.211 10.462 1.00 90.06 98 VAL A C 1
ATOM 742 O O . VAL A 1 98 ? -7.364 5.653 11.396 1.00 90.06 98 VAL A O 1
ATOM 745 N N . GLY A 1 99 ? -5.785 7.068 10.658 1.00 90.00 99 GLY A N 1
ATOM 746 C CA . GLY A 1 99 ? -5.280 7.432 11.977 1.00 90.00 99 GLY A CA 1
ATOM 747 C C . GLY A 1 99 ? -6.337 8.118 12.834 1.00 90.00 99 GLY A C 1
ATOM 748 O O . GLY A 1 99 ? -6.529 7.737 13.988 1.00 90.00 99 GLY A O 1
ATOM 749 N N . GLY A 1 100 ? -7.080 9.073 12.269 1.00 86.25 100 GLY A N 1
ATOM 750 C CA . GLY A 1 100 ? -8.197 9.736 12.941 1.00 86.25 100 GLY A CA 1
ATOM 751 C C . GLY A 1 100 ? -9.309 8.756 13.315 1.00 86.25 100 GLY A C 1
ATOM 752 O O . GLY A 1 100 ? -9.770 8.751 14.457 1.00 86.25 100 GLY A O 1
ATOM 753 N N . PHE A 1 101 ? -9.689 7.871 12.391 1.00 91.25 101 PHE A N 1
ATOM 754 C CA . PHE A 1 101 ? -10.685 6.831 12.639 1.00 91.25 101 PHE A CA 1
ATOM 755 C C . PHE A 1 101 ? -10.252 5.860 13.749 1.00 91.25 101 PHE A C 1
ATOM 757 O O . PHE A 1 101 ? -11.018 5.603 14.675 1.00 91.25 101 PHE A O 1
ATOM 764 N N . MET A 1 102 ? -9.010 5.371 13.726 1.00 94.44 102 MET A N 1
ATOM 765 C CA . MET A 1 102 ? -8.457 4.505 14.777 1.00 94.44 102 MET A CA 1
ATOM 766 C C . MET A 1 102 ? -8.339 5.233 16.124 1.00 94.44 102 MET A C 1
ATOM 768 O O .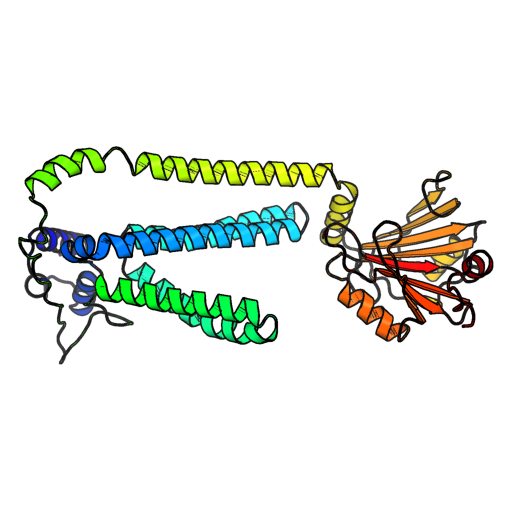 MET A 1 102 ? -8.640 4.667 17.178 1.00 94.44 102 MET A O 1
ATOM 772 N N . TYR A 1 103 ? -7.986 6.518 16.108 1.00 94.00 103 TYR A N 1
ATOM 773 C CA . TYR A 1 103 ? -7.937 7.338 17.313 1.00 94.00 103 TYR A CA 1
ATOM 774 C C . TYR A 1 103 ? -9.311 7.479 17.991 1.00 94.00 103 TYR A C 1
ATOM 776 O O . TYR A 1 103 ? -9.377 7.528 19.221 1.00 94.00 103 TYR A O 1
ATOM 784 N N . LEU A 1 104 ? -10.422 7.456 17.240 1.00 94.69 104 LEU A N 1
ATOM 785 C CA . LEU A 1 104 ? -11.768 7.437 17.831 1.00 94.69 104 LEU A CA 1
ATOM 786 C C . LEU A 1 104 ? -11.985 6.222 18.744 1.00 94.69 104 LEU A C 1
ATOM 788 O O . LEU A 1 104 ? -12.636 6.358 19.782 1.00 94.69 104 LEU A O 1
ATOM 792 N N . PHE A 1 105 ? -11.419 5.058 18.408 1.00 95.62 105 PHE A N 1
ATOM 793 C CA . PHE A 1 105 ? -11.487 3.868 19.263 1.00 95.62 105 PHE A CA 1
ATOM 794 C C . PHE A 1 105 ? -10.645 4.036 20.519 1.00 95.62 105 PHE A C 1
ATOM 796 O O . PHE A 1 105 ? -11.141 3.784 21.616 1.00 95.62 105 PHE A O 1
ATOM 803 N N . VAL A 1 106 ? -9.414 4.536 20.383 1.00 95.44 106 VAL A N 1
ATOM 804 C CA . VAL A 1 106 ? -8.541 4.853 21.524 1.00 95.44 106 VAL A CA 1
ATOM 805 C C . VAL A 1 106 ? -9.255 5.795 22.496 1.00 95.44 106 VAL A C 1
ATOM 807 O O . VAL A 1 106 ? -9.367 5.504 23.690 1.00 95.44 106 VAL A O 1
ATOM 810 N N . TRP A 1 107 ? -9.807 6.895 21.980 1.00 96.00 107 TRP A N 1
ATOM 811 C CA . TRP A 1 107 ? -10.600 7.846 22.754 1.00 96.00 107 TRP A CA 1
ATOM 812 C C . TRP A 1 107 ? -11.837 7.189 23.382 1.00 96.00 107 TRP A C 1
ATOM 814 O O . TRP A 1 107 ? -12.145 7.412 24.557 1.00 96.00 107 TRP A O 1
ATOM 824 N N . GLY A 1 108 ? -12.535 6.348 22.619 1.00 95.69 108 GLY A N 1
ATOM 825 C CA . GLY A 1 108 ? -13.705 5.604 23.066 1.00 95.69 108 GLY A CA 1
ATOM 826 C C . GLY A 1 108 ? -13.401 4.672 24.241 1.00 95.69 108 GLY A C 1
ATOM 827 O O . GLY A 1 108 ? -14.138 4.681 25.230 1.00 95.69 108 GLY A O 1
ATOM 828 N N .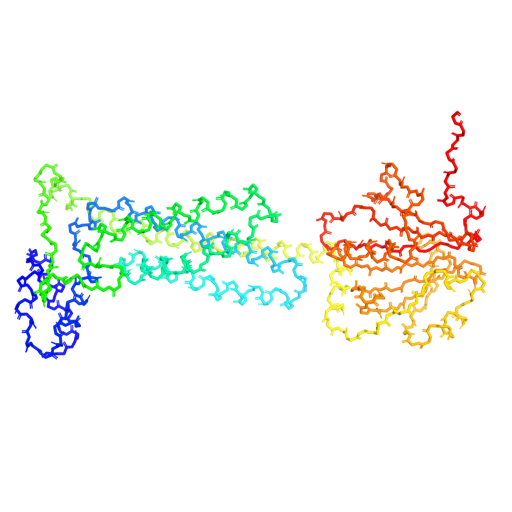 PHE A 1 109 ? -12.292 3.932 24.190 1.00 96.12 109 PHE A N 1
ATOM 829 C CA . PHE A 1 109 ? -11.836 3.060 25.275 1.00 96.12 109 PHE A CA 1
ATOM 830 C C . PHE A 1 109 ? -11.409 3.857 26.512 1.00 96.12 109 PHE A C 1
ATOM 832 O O . PHE A 1 109 ? -11.826 3.522 27.626 1.00 96.12 109 PHE A O 1
ATOM 839 N N . GLN A 1 110 ? -10.673 4.960 26.324 1.00 94.69 110 GLN A N 1
ATOM 840 C CA . GLN A 1 110 ? -10.271 5.869 27.406 1.00 94.69 110 GLN A CA 1
ATOM 841 C C . GLN A 1 110 ? -11.467 6.490 28.132 1.00 94.69 110 GLN A C 1
ATOM 843 O O . GLN A 1 110 ? -11.428 6.683 29.342 1.00 94.69 110 GLN A O 1
ATOM 848 N N . ARG A 1 111 ? -12.544 6.797 27.400 1.00 94.44 111 ARG A N 1
ATOM 849 C CA . ARG A 1 111 ? -13.796 7.334 27.954 1.00 94.44 111 ARG A CA 1
ATOM 850 C C . ARG A 1 111 ? -14.810 6.251 28.328 1.00 94.44 111 ARG A C 1
ATOM 852 O O . ARG A 1 111 ? -15.963 6.586 28.593 1.00 94.44 111 ARG A O 1
ATOM 859 N N . HIS A 1 112 ? -14.403 4.981 28.317 1.00 94.56 112 HIS A N 1
ATOM 860 C CA . HIS A 1 112 ? -15.227 3.819 28.662 1.00 94.56 112 HIS A CA 1
ATOM 861 C C . HIS A 1 112 ? -16.578 3.810 27.927 1.00 94.56 112 HIS A C 1
ATOM 863 O O . HIS A 1 112 ? -17.632 3.560 28.508 1.00 94.56 112 HIS A O 1
ATOM 869 N N . ARG A 1 113 ? -16.570 4.138 26.632 1.00 94.75 113 ARG A N 1
ATOM 870 C CA . ARG A 1 113 ? -17.782 4.196 25.814 1.00 94.75 113 ARG A CA 1
ATOM 871 C C . ARG A 1 113 ? -18.132 2.808 25.283 1.00 94.75 113 ARG A C 1
ATOM 873 O O . ARG A 1 113 ? -17.370 2.245 24.505 1.00 94.75 113 ARG A O 1
ATOM 880 N N . ALA A 1 114 ? -19.317 2.297 25.622 1.00 94.38 114 ALA A N 1
ATOM 881 C CA . ALA A 1 114 ? -19.794 0.979 25.177 1.00 94.38 114 ALA A CA 1
ATOM 882 C C . ALA A 1 114 ? -19.785 0.788 23.646 1.00 94.38 114 ALA A C 1
ATOM 884 O O . ALA A 1 114 ? -19.522 -0.313 23.151 1.00 94.38 114 ALA A O 1
ATOM 885 N N . TRP A 1 115 ? -20.047 1.862 22.888 1.00 94.25 115 TRP A N 1
ATOM 886 C CA . TRP A 1 115 ? -20.051 1.811 21.425 1.00 94.25 115 TRP A CA 1
ATOM 887 C C . TRP A 1 115 ? -18.672 1.463 20.854 1.00 94.25 115 TRP A C 1
ATOM 889 O O . TRP A 1 115 ? -18.621 0.749 19.863 1.00 94.25 115 TRP A O 1
ATOM 899 N N . ALA A 1 116 ? -17.570 1.889 21.487 1.00 96.12 116 ALA A N 1
ATOM 900 C CA . ALA A 1 116 ? -16.221 1.644 20.975 1.00 96.12 116 ALA A CA 1
ATOM 901 C C . ALA A 1 116 ? -15.892 0.146 20.981 1.00 96.12 116 ALA A C 1
ATOM 903 O O . ALA A 1 116 ? -15.467 -0.389 19.965 1.00 96.12 116 ALA A O 1
ATOM 904 N N . TYR A 1 117 ? -16.205 -0.540 22.086 1.00 95.81 117 TYR A N 1
ATOM 905 C CA . TYR A 1 117 ? -16.061 -1.995 22.216 1.00 95.81 117 TYR A CA 1
ATOM 906 C C . TYR A 1 117 ? -16.961 -2.760 21.248 1.00 95.81 117 TYR A C 1
ATOM 908 O O . TYR A 1 117 ? -16.554 -3.754 20.658 1.00 95.81 117 TYR A O 1
ATOM 916 N N . THR A 1 118 ? -18.208 -2.313 21.094 1.00 94.62 118 THR A N 1
ATOM 917 C CA . THR A 1 118 ? -19.173 -3.002 20.227 1.00 94.62 118 THR A CA 1
ATOM 918 C C . THR A 1 118 ? -18.792 -2.830 18.755 1.00 94.62 118 THR A C 1
ATOM 920 O O . THR A 1 118 ? -18.755 -3.808 18.017 1.00 94.62 118 THR A O 1
ATOM 923 N N . ALA A 1 119 ? -18.423 -1.615 18.340 1.00 95.06 119 ALA A N 1
ATOM 924 C CA . ALA A 1 119 ? -17.969 -1.335 16.983 1.00 95.06 119 ALA A CA 1
ATOM 925 C C . ALA A 1 119 ? -16.663 -2.070 16.649 1.00 95.06 119 ALA A C 1
ATOM 927 O O . ALA A 1 119 ? -16.557 -2.627 15.563 1.00 95.06 119 ALA A O 1
ATOM 928 N N . SER A 1 120 ? -15.695 -2.140 17.573 1.00 95.38 120 SER A N 1
ATOM 929 C CA . SER A 1 120 ? -14.445 -2.870 17.327 1.00 95.38 120 SER A CA 1
ATOM 930 C C . SER A 1 120 ? -14.672 -4.374 17.158 1.00 95.38 120 SER A C 1
ATOM 932 O O . SER A 1 120 ? -14.030 -4.991 16.315 1.00 95.38 120 SER A O 1
ATOM 934 N N . LEU A 1 121 ? -15.609 -4.960 17.913 1.00 95.44 121 LEU A N 1
ATOM 935 C CA . LEU A 1 121 ? -15.992 -6.366 17.751 1.00 95.44 121 LEU A CA 1
ATOM 936 C C . LEU A 1 121 ? -16.645 -6.624 16.392 1.00 95.44 121 LEU A C 1
ATOM 938 O O . LEU A 1 121 ? -16.260 -7.561 15.701 1.00 95.44 121 LEU A O 1
ATOM 942 N N . VAL A 1 122 ? -17.599 -5.778 15.992 1.00 94.94 122 VAL A N 1
ATOM 943 C CA . VAL A 1 122 ? -18.274 -5.897 14.691 1.00 94.94 122 VAL A CA 1
ATOM 944 C C . VAL A 1 122 ? -17.273 -5.749 13.545 1.00 94.94 122 VAL A C 1
ATOM 946 O O . VAL A 1 122 ? -17.253 -6.584 12.648 1.00 94.94 122 VAL A O 1
ATOM 949 N N . LEU A 1 123 ? -16.400 -4.738 13.592 1.00 93.88 123 LEU A N 1
A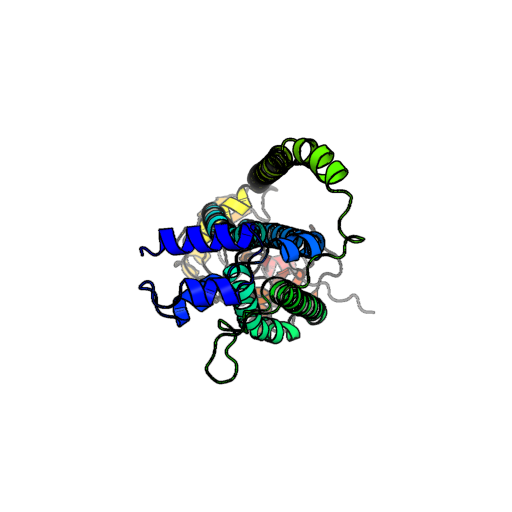TOM 950 C CA . LEU A 1 123 ? -15.370 -4.535 12.571 1.00 93.88 123 LEU A CA 1
ATOM 951 C C . LEU A 1 123 ? -14.383 -5.702 12.507 1.00 93.88 123 LEU A C 1
ATOM 953 O O . LEU A 1 123 ? -14.041 -6.151 11.417 1.00 93.88 123 LEU A O 1
ATOM 957 N N . GLY A 1 124 ? -13.939 -6.218 13.655 1.00 94.25 124 GLY A N 1
ATOM 958 C CA . GLY A 1 124 ? -13.051 -7.376 13.678 1.00 94.25 124 GLY A CA 1
ATOM 959 C C . GLY A 1 124 ? -13.714 -8.635 13.109 1.00 94.25 124 GLY A C 1
ATOM 960 O O . GLY A 1 124 ? -13.070 -9.362 12.362 1.00 94.25 124 GLY A O 1
ATOM 961 N N . LEU A 1 125 ? -15.009 -8.853 13.372 1.00 94.31 125 LEU A N 1
ATOM 962 C CA . LEU A 1 125 ? -15.775 -9.957 12.780 1.00 94.31 125 LEU A CA 1
ATOM 963 C C . LEU A 1 125 ? -15.949 -9.804 11.262 1.00 94.31 125 LEU A C 1
ATOM 965 O O . LEU A 1 125 ? -15.803 -10.786 10.544 1.00 94.31 125 LEU A O 1
ATOM 969 N N . ILE A 1 126 ? -16.206 -8.588 10.766 1.00 94.88 126 ILE A N 1
ATOM 970 C CA . ILE A 1 126 ? -16.315 -8.305 9.322 1.00 94.88 126 ILE A CA 1
ATOM 971 C C . ILE A 1 126 ? -14.984 -8.558 8.600 1.00 94.88 126 ILE A C 1
ATOM 973 O O . ILE A 1 126 ? -14.983 -9.016 7.461 1.00 94.88 126 ILE A O 1
ATOM 977 N N . ASN A 1 127 ? -13.852 -8.288 9.255 1.00 92.06 127 ASN A N 1
ATOM 978 C CA . ASN A 1 127 ? -12.523 -8.473 8.668 1.00 92.06 127 ASN A CA 1
ATOM 979 C C . ASN A 1 127 ? -11.997 -9.917 8.764 1.00 92.06 127 ASN A C 1
ATOM 981 O O . ASN A 1 127 ? -11.036 -10.258 8.074 1.00 92.06 127 ASN A O 1
ATOM 985 N N . LEU A 1 128 ? -12.610 -10.773 9.588 1.00 92.56 128 LEU A N 1
ATOM 986 C CA . LEU A 1 128 ? -12.140 -12.141 9.818 1.00 92.56 128 LEU A CA 1
ATOM 987 C C . LEU A 1 128 ? -12.170 -13.028 8.553 1.00 92.56 128 LEU A C 1
ATOM 989 O O . LEU A 1 128 ? -11.179 -13.716 8.315 1.00 92.56 128 LEU A O 1
ATOM 993 N N . PRO A 1 129 ? -13.216 -12.996 7.697 1.00 93.31 129 PRO A N 1
ATOM 994 C CA . PRO A 1 129 ? -13.225 -13.754 6.445 1.00 93.31 129 PRO A CA 1
ATOM 995 C C . PRO A 1 129 ? -12.068 -13.382 5.522 1.00 93.31 129 PRO A C 1
ATOM 997 O O . PRO A 1 129 ? -11.457 -14.265 4.933 1.00 93.31 129 PRO A O 1
ATOM 1000 N N . LYS A 1 130 ? -11.725 -12.091 5.433 1.00 88.88 130 LYS A N 1
ATOM 1001 C CA . LYS A 1 130 ? -10.588 -11.641 4.626 1.00 88.88 130 LYS A CA 1
ATOM 1002 C C . LYS A 1 130 ? -9.272 -12.218 5.153 1.00 88.88 130 LYS A C 1
ATOM 1004 O O . LYS A 1 130 ? -8.511 -12.781 4.381 1.00 88.88 130 LYS A O 1
ATOM 1009 N N . ALA A 1 131 ? -9.053 -12.170 6.468 1.00 87.19 131 ALA A N 1
ATOM 1010 C CA . ALA A 1 131 ? -7.858 -12.757 7.076 1.00 87.19 131 ALA A CA 1
ATOM 1011 C C . ALA A 1 131 ? -7.733 -14.271 6.812 1.00 87.19 131 ALA A C 1
ATOM 1013 O O . ALA A 1 131 ? -6.622 -14.778 6.702 1.00 87.19 131 ALA A O 1
ATOM 1014 N N . LEU A 1 132 ? -8.858 -14.988 6.693 1.00 90.69 132 LEU A N 1
ATOM 1015 C CA . LEU A 1 132 ? -8.876 -16.402 6.305 1.00 90.69 132 LEU A CA 1
ATOM 1016 C C . LEU A 1 132 ? -8.565 -16.605 4.816 1.00 90.69 132 LEU A C 1
ATOM 1018 O O . LEU A 1 132 ? -7.870 -17.557 4.475 1.00 90.69 132 LEU A O 1
ATOM 1022 N N . MET A 1 133 ? -9.060 -15.725 3.941 1.00 91.62 133 MET A N 1
ATOM 1023 C CA . MET A 1 133 ? -8.784 -15.776 2.499 1.00 91.62 133 MET A CA 1
ATOM 1024 C C . MET A 1 133 ? -7.320 -15.477 2.169 1.00 91.62 133 MET A C 1
ATOM 1026 O O . MET A 1 133 ? -6.817 -16.026 1.199 1.00 91.62 133 MET A O 1
ATOM 1030 N N . ASP A 1 134 ? -6.639 -14.674 2.990 1.00 83.00 134 ASP A N 1
ATOM 1031 C CA . ASP A 1 134 ? -5.228 -14.309 2.799 1.00 83.00 134 ASP A CA 1
ATOM 1032 C C . ASP A 1 134 ? -4.249 -15.397 3.321 1.00 83.00 134 ASP A C 1
ATOM 1034 O O . ASP A 1 134 ? -3.035 -15.297 3.129 1.00 83.00 134 ASP A O 1
ATOM 1038 N N . LEU A 1 135 ? -4.739 -16.453 3.994 1.00 87.38 135 LEU A N 1
ATOM 1039 C CA . LEU A 1 135 ? -3.894 -17.531 4.540 1.00 87.38 135 LEU A CA 1
ATOM 1040 C C . LEU A 1 135 ? -3.065 -18.290 3.485 1.00 87.38 135 LEU A C 1
ATOM 1042 O O . LEU A 1 135 ? -1.898 -18.561 3.773 1.00 87.38 135 LEU A O 1
ATOM 1046 N N . PRO A 1 136 ? -3.599 -18.661 2.303 1.00 92.19 136 PRO A N 1
ATOM 1047 C CA . PRO A 1 136 ? -2.835 -19.409 1.304 1.00 92.19 136 PRO A CA 1
ATOM 1048 C C . PRO A 1 136 ? -1.620 -18.644 0.761 1.00 92.19 136 PRO A C 1
ATOM 1050 O O . PRO A 1 136 ? -0.604 -19.268 0.465 1.00 92.19 136 PRO A O 1
ATOM 1053 N N . ASP A 1 137 ? -1.698 -17.311 0.683 1.00 85.56 137 ASP A N 1
ATOM 1054 C CA . ASP A 1 137 ? -0.639 -16.466 0.112 1.00 85.56 137 ASP A CA 1
ATOM 1055 C C . ASP A 1 137 ? 0.562 -16.308 1.058 1.00 85.56 137 ASP A C 1
ATOM 1057 O O . ASP A 1 137 ? 1.701 -16.135 0.621 1.00 85.56 137 ASP A O 1
ATOM 1061 N N . ALA A 1 138 ? 0.326 -16.375 2.371 1.00 84.75 138 ALA A N 1
ATOM 1062 C CA . ALA A 1 138 ? 1.361 -16.229 3.389 1.00 84.75 138 ALA A CA 1
ATOM 1063 C C . ALA A 1 138 ? 1.029 -17.059 4.645 1.00 84.75 138 ALA A C 1
ATOM 1065 O O . ALA A 1 138 ? 0.685 -16.490 5.682 1.00 84.75 138 ALA A O 1
ATOM 1066 N N . PRO A 1 139 ? 1.172 -18.397 4.620 1.00 78.50 139 PRO A N 1
ATOM 1067 C CA . PRO A 1 139 ? 0.586 -19.285 5.629 1.00 78.50 139 PRO A CA 1
ATOM 1068 C C . PRO A 1 139 ? 1.081 -19.016 7.052 1.00 78.50 139 PRO A C 1
ATOM 1070 O O . PRO A 1 139 ? 0.286 -19.008 7.990 1.00 78.50 139 PRO A O 1
ATOM 1073 N N . VAL A 1 140 ? 2.375 -18.735 7.235 1.00 77.25 140 VAL A N 1
ATOM 1074 C CA . VAL A 1 140 ? 2.941 -18.454 8.566 1.00 77.25 140 VAL A CA 1
ATOM 1075 C C . VAL A 1 140 ? 2.495 -17.082 9.077 1.00 77.25 140 VAL A C 1
ATOM 1077 O O . VAL A 1 140 ? 1.938 -16.978 10.169 1.00 77.25 140 VAL A O 1
ATOM 1080 N N . ALA A 1 141 ? 2.707 -16.026 8.286 1.00 69.94 141 ALA A N 1
ATOM 1081 C CA . ALA A 1 141 ? 2.363 -14.660 8.684 1.00 69.94 141 ALA A CA 1
ATOM 1082 C C . ALA A 1 141 ? 0.845 -14.481 8.853 1.00 69.94 141 ALA A C 1
ATOM 1084 O O . ALA A 1 141 ? 0.400 -13.876 9.829 1.00 69.94 141 ALA A O 1
ATOM 1085 N N . GLY A 1 142 ? 0.057 -15.070 7.953 1.00 79.75 142 GLY A N 1
ATOM 1086 C CA . GLY A 1 142 ? -1.399 -15.097 8.005 1.00 79.75 142 GLY A CA 1
ATOM 1087 C C . GLY A 1 142 ? -1.919 -15.836 9.236 1.00 79.75 142 GLY A C 1
ATOM 1088 O O . GLY A 1 142 ? -2.789 -15.313 9.927 1.00 79.75 142 GLY A O 1
ATOM 1089 N N . SER A 1 143 ? -1.338 -16.990 9.592 1.00 73.88 143 SER A N 1
ATOM 1090 C CA . SER A 1 143 ? -1.737 -17.731 10.801 1.00 73.88 143 SER A CA 1
ATOM 1091 C C . SER A 1 143 ? -1.471 -16.933 12.078 1.00 73.88 143 SER A C 1
ATOM 1093 O O . SER A 1 143 ? -2.336 -16.852 12.952 1.00 73.88 143 SER A O 1
ATOM 1095 N N . VAL A 1 144 ? -0.301 -16.290 12.179 1.00 73.88 144 VAL A N 1
ATOM 1096 C CA . VAL A 1 144 ? 0.032 -15.419 13.319 1.00 73.88 144 VAL A CA 1
ATOM 1097 C C . VAL A 1 144 ? -0.919 -14.223 13.377 1.00 73.88 144 VAL A C 1
ATOM 1099 O O . VAL A 1 144 ? -1.468 -13.926 14.440 1.00 73.88 144 VAL A O 1
ATOM 1102 N N . GLY A 1 145 ? -1.164 -13.563 12.241 1.00 79.50 145 GLY A N 1
ATOM 1103 C CA . GLY A 1 145 ? -2.095 -12.439 12.144 1.00 79.50 145 GLY A CA 1
ATOM 1104 C C . GLY A 1 145 ? -3.517 -12.816 12.563 1.00 79.50 145 GLY A C 1
ATOM 1105 O O . GLY A 1 145 ? -4.141 -12.096 13.346 1.00 79.50 145 GLY A O 1
ATOM 1106 N N . LEU A 1 146 ? -4.003 -13.976 12.119 1.00 84.44 146 LEU A N 1
ATOM 1107 C CA . LEU A 1 146 ? -5.310 -14.511 12.487 1.00 84.44 146 LEU A CA 1
ATOM 1108 C C . LEU A 1 146 ? -5.399 -14.814 13.987 1.00 84.44 146 LEU A C 1
ATOM 1110 O O . LEU A 1 146 ? -6.367 -14.415 14.633 1.00 84.44 146 LEU A O 1
ATOM 1114 N N . MET A 1 147 ? -4.382 -15.466 14.560 1.00 79.44 147 MET A N 1
ATOM 1115 C CA . MET A 1 147 ? -4.337 -15.765 15.994 1.00 79.44 147 MET A CA 1
ATOM 1116 C C . MET A 1 147 ? -4.382 -14.481 16.832 1.00 79.44 147 MET A C 1
ATOM 1118 O O . MET A 1 147 ? -5.146 -14.395 17.796 1.00 79.44 147 MET A O 1
ATOM 1122 N N . VAL A 1 148 ? -3.619 -13.456 16.438 1.00 81.88 148 VAL A N 1
ATOM 1123 C CA . VAL A 1 148 ? -3.652 -12.136 17.084 1.00 81.88 148 VAL A CA 1
ATOM 1124 C C . VAL A 1 148 ? -5.039 -11.503 16.949 1.00 81.88 148 VAL A C 1
ATOM 1126 O O . VAL A 1 148 ? -5.588 -11.031 17.943 1.00 81.88 148 VAL A O 1
ATOM 1129 N N . ALA A 1 149 ? -5.647 -11.525 15.760 1.00 86.00 149 ALA A N 1
ATOM 1130 C CA . ALA A 1 149 ? -6.974 -10.956 15.530 1.00 86.00 149 ALA A CA 1
ATOM 1131 C C . ALA A 1 149 ? -8.059 -11.626 16.394 1.00 86.00 149 ALA A C 1
ATOM 1133 O O . ALA A 1 149 ? -8.842 -10.935 17.051 1.00 86.00 149 ALA A O 1
ATOM 1134 N N . VAL A 1 150 ? -8.072 -12.962 16.456 1.00 85.62 150 VAL A N 1
ATOM 1135 C CA . VAL A 1 150 ? -9.003 -13.737 17.295 1.00 85.62 150 VAL A CA 1
ATOM 1136 C C . VAL A 1 150 ? -8.761 -13.461 18.780 1.00 85.62 150 VAL A C 1
ATOM 1138 O O . VAL A 1 150 ? -9.716 -13.223 19.522 1.00 85.62 150 VAL A O 1
ATOM 1141 N N . GLY A 1 151 ? -7.498 -13.415 19.215 1.00 87.31 151 GLY A N 1
ATOM 1142 C CA . GLY A 1 151 ? -7.136 -13.077 20.592 1.00 87.31 151 GLY A CA 1
ATOM 1143 C C . GLY A 1 151 ? -7.629 -11.687 21.003 1.00 87.31 151 GLY A C 1
ATOM 1144 O O . GLY A 1 151 ? -8.207 -11.522 22.077 1.00 87.31 151 GLY A O 1
ATOM 1145 N N . LEU A 1 152 ? -7.487 -10.692 20.125 1.00 89.94 152 LEU A N 1
ATOM 1146 C CA . LEU A 1 152 ? -7.963 -9.327 20.360 1.00 89.94 152 LEU A CA 1
ATOM 1147 C C . LEU A 1 152 ? -9.489 -9.217 20.384 1.00 89.94 152 LEU A C 1
ATOM 1149 O O . LEU A 1 152 ? -10.032 -8.475 21.209 1.00 89.94 152 LEU A O 1
ATOM 1153 N N . LEU A 1 153 ? -10.189 -9.964 19.526 1.00 92.44 153 LEU A N 1
ATOM 1154 C CA . LEU A 1 153 ? -11.648 -10.077 19.565 1.00 92.44 153 LEU A CA 1
ATOM 1155 C C . LEU A 1 153 ? -12.113 -10.681 20.894 1.00 92.44 153 LEU A C 1
ATOM 1157 O O . LEU A 1 153 ? -12.961 -10.094 21.570 1.00 92.44 153 LEU A O 1
ATOM 1161 N N . GLY A 1 154 ? -11.516 -11.803 21.303 1.00 89.75 154 GLY A N 1
ATOM 1162 C CA . GLY A 1 154 ? -11.817 -12.469 22.569 1.00 89.75 154 GLY A CA 1
ATOM 1163 C C . GLY A 1 154 ? -11.538 -11.575 23.777 1.00 89.75 154 GLY A C 1
ATOM 1164 O O . GLY A 1 154 ? -12.388 -11.437 24.659 1.00 89.75 154 GLY A O 1
ATOM 1165 N N . PHE A 1 155 ? -10.392 -10.890 23.792 1.00 93.44 155 PHE A N 1
ATOM 1166 C CA . PHE A 1 155 ? -10.034 -9.963 24.862 1.00 93.44 155 PHE A CA 1
ATOM 1167 C C . PHE A 1 155 ? -10.984 -8.760 24.920 1.00 93.44 155 PHE A C 1
ATOM 1169 O O . PHE A 1 155 ? -11.516 -8.440 25.982 1.00 93.44 155 PHE A O 1
ATOM 1176 N N . THR A 1 156 ? -11.292 -8.139 23.780 1.00 95.69 156 THR A N 1
ATOM 1177 C CA . THR A 1 156 ? -12.232 -7.008 23.718 1.00 95.69 156 THR A CA 1
ATOM 1178 C C . THR A 1 156 ? -13.634 -7.424 24.169 1.00 95.69 156 THR A C 1
ATOM 1180 O O . THR A 1 156 ? -14.293 -6.684 24.905 1.00 95.69 156 THR A O 1
ATOM 1183 N N . TRP A 1 157 ? -14.087 -8.621 23.779 1.00 95.19 157 TRP A N 1
ATOM 1184 C CA . TRP A 1 157 ? -15.347 -9.204 24.241 1.00 95.19 157 TRP A CA 1
ATOM 1185 C C . TRP A 1 157 ? -15.339 -9.418 25.756 1.00 95.19 157 TRP A C 1
ATOM 1187 O O . TRP A 1 157 ? -16.292 -9.040 26.443 1.00 95.19 157 TRP A O 1
ATOM 1197 N N . HIS A 1 158 ? -14.240 -9.953 26.290 1.00 94.69 158 HIS A N 1
ATOM 1198 C CA . HIS A 1 158 ? -14.059 -10.149 27.721 1.00 94.69 158 HIS A CA 1
ATOM 1199 C C . HIS A 1 158 ? -14.159 -8.821 28.482 1.00 94.69 158 HIS A C 1
ATOM 1201 O O . HIS A 1 158 ? -15.003 -8.695 29.370 1.00 94.69 158 HIS A O 1
ATOM 1207 N N . VAL A 1 159 ? -13.393 -7.797 28.088 1.00 94.75 159 VAL A N 1
ATOM 1208 C CA . VAL A 1 159 ? -13.440 -6.469 28.726 1.00 94.75 159 VAL A CA 1
ATOM 1209 C C . VAL A 1 159 ? -14.841 -5.861 28.623 1.00 94.75 159 VAL A C 1
ATOM 1211 O O . VAL A 1 159 ? -15.381 -5.380 29.620 1.00 94.75 159 VAL A O 1
ATOM 1214 N N . ARG A 1 160 ? -15.482 -5.941 27.451 1.00 95.75 160 ARG A N 1
ATOM 1215 C CA . ARG A 1 160 ? -16.853 -5.452 27.246 1.00 95.75 160 ARG A CA 1
ATOM 1216 C C . ARG A 1 160 ? -17.848 -6.123 28.191 1.00 95.75 160 ARG A C 1
ATOM 1218 O O . ARG A 1 160 ? -18.619 -5.418 28.833 1.00 95.75 160 ARG A O 1
ATOM 1225 N N . SER A 1 161 ? -17.829 -7.453 28.290 1.00 93.38 161 SER A N 1
ATOM 1226 C CA . SER A 1 161 ? -18.773 -8.207 29.130 1.00 93.38 161 SER A CA 1
ATOM 1227 C C . SER A 1 161 ? -18.622 -7.894 30.623 1.00 93.38 161 SER A C 1
ATOM 1229 O O . SER A 1 161 ? -19.613 -7.883 31.349 1.00 93.38 161 SER A O 1
ATOM 1231 N N . LYS A 1 162 ? -17.402 -7.574 31.075 1.00 93.69 162 LYS A N 1
ATOM 1232 C CA . LYS A 1 162 ? -17.125 -7.168 32.460 1.00 93.69 162 LYS A CA 1
ATOM 1233 C C . LYS A 1 162 ? -17.557 -5.735 32.765 1.00 93.69 162 LYS A C 1
ATOM 1235 O O . LYS A 1 162 ? -18.056 -5.473 33.854 1.00 93.69 162 LYS A O 1
ATOM 1240 N N . LEU A 1 163 ? -17.383 -4.806 31.825 1.00 93.56 163 LEU A N 1
ATOM 1241 C CA . LEU A 1 163 ? -17.749 -3.397 32.024 1.00 93.56 163 LEU A CA 1
ATOM 1242 C C . LEU A 1 163 ? -19.237 -3.120 31.804 1.00 93.56 163 LEU A C 1
ATOM 1244 O O . LEU A 1 163 ? -19.798 -2.223 32.437 1.00 93.56 163 LEU A O 1
ATOM 1248 N N . PHE A 1 164 ? -19.867 -3.882 30.912 1.00 94.75 164 PHE A N 1
ATOM 1249 C CA . PHE A 1 164 ? -21.258 -3.707 30.505 1.00 94.75 164 PHE A CA 1
ATOM 1250 C C . PHE A 1 164 ? -22.030 -5.032 30.587 1.00 94.75 164 PHE A C 1
ATOM 1252 O O . PHE A 1 164 ? -22.517 -5.518 29.566 1.00 94.75 164 PHE A O 1
ATOM 1259 N N . PRO A 1 165 ? -22.182 -5.622 31.787 1.00 93.00 165 PRO A N 1
ATOM 1260 C CA . PRO A 1 165 ? -22.893 -6.895 31.953 1.00 93.00 165 PRO A CA 1
ATOM 1261 C C . PRO A 1 165 ? -24.381 -6.815 31.558 1.00 93.00 165 PRO A C 1
ATOM 1263 O O . PRO A 1 165 ? -25.017 -7.833 31.284 1.00 93.00 165 PRO A O 1
ATOM 1266 N N . ASP A 1 166 ? -24.928 -5.598 31.501 1.00 91.88 166 ASP A N 1
ATOM 1267 C CA . ASP A 1 166 ? -26.311 -5.306 31.115 1.00 91.88 166 ASP A CA 1
ATOM 1268 C C . ASP A 1 166 ? -26.524 -5.278 29.592 1.00 91.88 166 ASP A C 1
ATOM 1270 O O . ASP A 1 166 ? -27.662 -5.192 29.128 1.00 91.88 166 ASP A O 1
ATOM 1274 N N . LEU A 1 167 ? -25.444 -5.312 28.802 1.00 90.38 167 LEU A N 1
ATOM 1275 C CA . LEU A 1 167 ? -25.502 -5.341 27.345 1.00 90.38 167 LEU A CA 1
ATOM 1276 C C . LEU A 1 167 ? -25.335 -6.773 26.830 1.00 90.38 167 LEU A C 1
ATOM 1278 O O . LEU A 1 167 ? -24.336 -7.444 27.073 1.00 90.38 167 LEU A O 1
ATOM 1282 N N . THR A 1 168 ? -26.295 -7.209 26.023 1.00 87.56 168 THR A N 1
ATOM 1283 C CA . THR A 1 168 ? -26.138 -8.361 25.123 1.00 87.56 168 THR A CA 1
ATOM 1284 C C . THR A 1 168 ? -25.265 -7.975 23.923 1.00 87.56 168 THR A C 1
ATOM 1286 O O . THR A 1 168 ? -24.730 -6.866 23.869 1.00 87.56 168 THR A O 1
ATOM 1289 N N . ALA A 1 169 ? -25.096 -8.852 22.930 1.00 78.56 169 ALA A N 1
ATOM 1290 C CA . ALA A 1 169 ? -24.351 -8.516 21.712 1.00 78.56 169 ALA A CA 1
ATOM 1291 C C . ALA A 1 169 ? -24.875 -7.232 21.026 1.00 78.56 169 ALA A C 1
ATOM 1293 O O . ALA A 1 169 ? -24.068 -6.396 20.628 1.00 78.56 169 ALA A O 1
ATOM 1294 N N . PHE A 1 170 ? -26.201 -7.018 20.992 1.00 78.88 170 PHE A N 1
ATOM 1295 C CA . PHE A 1 170 ? -26.832 -5.950 20.196 1.00 78.88 170 PHE A CA 1
ATOM 1296 C C . PHE A 1 170 ? -27.848 -5.076 20.953 1.00 78.88 170 PHE A C 1
ATOM 1298 O O . PHE A 1 170 ? -28.705 -4.443 20.339 1.00 78.88 170 PHE A O 1
ATOM 1305 N N . GLY A 1 171 ? -27.766 -4.997 22.283 1.00 85.06 171 GLY A N 1
ATOM 1306 C CA . GLY A 1 171 ? -28.619 -4.081 23.045 1.00 85.06 171 GLY A CA 1
ATOM 1307 C C . GLY A 1 171 ? -28.781 -4.433 24.521 1.00 85.06 171 GLY A C 1
ATOM 1308 O O . GLY A 1 171 ? -28.161 -5.388 24.998 1.00 85.06 171 GLY A O 1
ATOM 1309 N N . PRO A 1 172 ? -29.612 -3.675 25.256 1.00 87.69 172 PRO A N 1
ATOM 1310 C CA . PRO A 1 172 ? -29.890 -3.935 26.665 1.00 87.69 172 PRO A CA 1
ATOM 1311 C C . PRO A 1 172 ? -30.532 -5.313 26.859 1.00 87.69 172 PRO A C 1
ATOM 1313 O O . PRO A 1 172 ? -31.387 -5.735 26.077 1.00 87.69 172 PRO A O 1
ATOM 1316 N N . ARG A 1 173 ? -30.113 -6.016 27.912 1.00 88.25 173 ARG A N 1
ATOM 1317 C CA . ARG A 1 173 ? -30.597 -7.354 28.252 1.00 88.25 173 ARG A CA 1
ATOM 1318 C C . ARG A 1 173 ? -32.075 -7.322 28.645 1.00 88.25 173 ARG A C 1
ATOM 1320 O O . ARG A 1 173 ? -32.487 -6.535 29.496 1.00 88.25 173 ARG A O 1
ATOM 1327 N N . LYS A 1 174 ? -32.857 -8.210 28.028 1.00 88.38 174 LYS A N 1
ATOM 1328 C CA . LYS A 1 174 ? -34.284 -8.405 28.293 1.00 88.38 174 LYS A CA 1
ATOM 1329 C C . LYS A 1 174 ? -34.512 -9.858 28.710 1.00 88.38 174 LYS A C 1
ATOM 1331 O O . LYS A 1 174 ? -34.049 -10.758 28.016 1.00 88.38 174 LYS A O 1
ATOM 1336 N N . LEU A 1 175 ? -35.161 -10.071 29.848 1.00 84.50 175 LEU A N 1
ATOM 1337 C CA . LEU A 1 175 ? -35.554 -11.386 30.364 1.00 84.50 175 LEU A CA 1
ATOM 1338 C C . LEU A 1 175 ? -37.055 -11.314 30.648 1.00 84.50 175 LEU A C 1
ATOM 1340 O O . LEU A 1 175 ? -37.490 -10.386 31.323 1.00 84.50 175 LEU A O 1
ATOM 1344 N N . ASP A 1 176 ? -37.832 -12.229 30.070 1.00 83.94 176 ASP A N 1
ATOM 1345 C CA . ASP A 1 176 ? -39.288 -12.329 30.264 1.00 83.94 176 ASP A CA 1
ATOM 1346 C C . ASP A 1 176 ? -40.065 -11.035 29.980 1.00 83.94 176 ASP A C 1
ATOM 1348 O O . ASP A 1 176 ? -40.984 -10.657 30.696 1.00 83.94 176 ASP A O 1
ATOM 1352 N N . GLY A 1 177 ? -39.682 -10.300 28.934 1.00 84.25 177 GLY A N 1
ATOM 1353 C CA . GLY A 1 177 ? -40.376 -9.055 28.595 1.00 84.25 177 GLY A CA 1
ATOM 1354 C C . GLY A 1 177 ? -39.900 -7.825 29.383 1.00 84.25 177 GLY A C 1
ATOM 1355 O O . GLY A 1 177 ? -40.222 -6.706 28.977 1.00 84.25 177 GLY A O 1
ATOM 1356 N N . GLU A 1 178 ? -39.039 -7.994 30.387 1.00 86.12 178 GLU A N 1
ATOM 1357 C CA . GLU A 1 178 ? -38.560 -6.916 31.255 1.00 86.12 178 GLU A CA 1
ATOM 1358 C C . GLU A 1 178 ? -37.056 -6.646 31.121 1.00 86.12 178 GLU A C 1
ATOM 1360 O O . GLU A 1 178 ? -36.245 -7.531 30.828 1.00 86.12 178 GLU A O 1
ATOM 1365 N N . TYR A 1 179 ? -36.663 -5.390 31.343 1.00 87.19 179 TYR A N 1
ATOM 1366 C CA . TYR 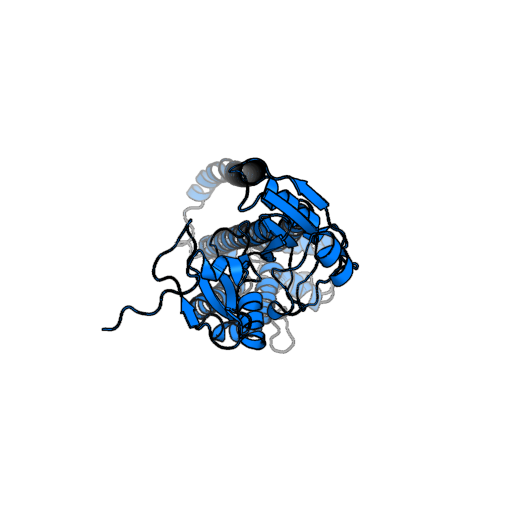A 1 179 ? -35.258 -4.989 31.381 1.00 87.19 179 TYR A CA 1
ATOM 1367 C C . TYR A 1 179 ? -34.660 -5.319 32.749 1.00 87.19 179 TYR A C 1
ATOM 1369 O O . TYR A 1 179 ? -35.046 -4.732 33.760 1.00 87.19 179 TYR A O 1
ATOM 1377 N N . ARG A 1 180 ? -33.692 -6.242 32.780 1.00 86.38 180 ARG A N 1
ATOM 1378 C CA . ARG A 1 180 ? -32.981 -6.627 34.007 1.00 86.38 180 ARG A CA 1
ATOM 1379 C C . ARG A 1 180 ? -31.536 -6.154 33.960 1.00 86.38 180 ARG A C 1
ATOM 1381 O O . ARG A 1 180 ? -30.825 -6.412 32.991 1.00 86.38 180 ARG A O 1
ATOM 1388 N N . PHE A 1 181 ? -31.113 -5.505 35.038 1.00 88.88 181 PHE A N 1
ATOM 1389 C CA . PHE A 1 181 ? -29.741 -5.048 35.233 1.00 88.88 181 PHE A CA 1
ATOM 1390 C C . PHE A 1 181 ? -29.027 -5.973 36.222 1.00 88.88 181 PHE A C 1
ATOM 1392 O O . PHE A 1 181 ? -29.625 -6.423 37.202 1.00 88.88 181 PHE A O 1
ATOM 1399 N N . ALA A 1 182 ? -27.760 -6.271 35.958 1.00 84.69 182 ALA A N 1
ATOM 1400 C CA . ALA A 1 182 ? -26.914 -7.078 36.815 1.00 84.69 182 ALA A CA 1
ATOM 1401 C C . ALA A 1 182 ? -26.751 -6.405 38.181 1.00 84.69 182 ALA A C 1
ATOM 1403 O O . ALA A 1 182 ? -26.524 -5.195 38.285 1.00 84.69 182 ALA A O 1
ATOM 1404 N N . ARG A 1 183 ? -26.853 -7.208 39.243 1.00 81.31 183 ARG A N 1
ATOM 1405 C CA . ARG A 1 183 ? -26.542 -6.750 40.594 1.00 81.31 183 ARG A CA 1
ATOM 1406 C C . ARG A 1 183 ? -25.024 -6.600 40.688 1.00 81.31 183 ARG A C 1
ATOM 1408 O O . ARG A 1 183 ? -24.293 -7.550 40.423 1.00 81.31 183 ARG A O 1
ATOM 1415 N N . VAL A 1 184 ? -24.558 -5.396 41.001 1.00 79.56 184 VAL A N 1
ATOM 1416 C CA . VAL A 1 184 ? -23.140 -5.144 41.266 1.00 79.56 184 VAL A CA 1
ATOM 1417 C C . VAL A 1 184 ? -22.942 -5.340 42.762 1.00 79.56 184 VAL A C 1
ATOM 1419 O O . VAL A 1 184 ? -23.469 -4.555 43.547 1.00 79.56 184 VAL A O 1
ATOM 1422 N N . GLU A 1 185 ? -22.243 -6.407 43.146 1.00 76.75 185 GLU A N 1
ATOM 1423 C CA . GLU A 1 185 ? -21.804 -6.606 44.530 1.00 76.75 185 GLU A CA 1
ATOM 1424 C C . GLU A 1 185 ? -20.969 -5.380 44.950 1.00 76.75 185 GLU A C 1
ATOM 1426 O O . GLU A 1 185 ? -20.081 -4.972 44.182 1.00 76.75 185 GLU A O 1
ATOM 1431 N N . PRO A 1 186 ? -21.237 -4.752 46.108 1.00 70.31 186 PRO A N 1
ATOM 1432 C CA . PRO A 1 186 ? -20.331 -3.742 46.639 1.00 70.31 186 PRO A CA 1
ATOM 1433 C C . PRO A 1 186 ? -18.938 -4.359 46.834 1.00 70.31 186 PRO A C 1
ATOM 1435 O O . PRO A 1 186 ? -18.813 -5.547 47.128 1.00 70.31 186 PRO A O 1
ATOM 1438 N N . LEU A 1 187 ? -17.880 -3.566 46.633 1.00 63.06 187 LEU A N 1
ATOM 1439 C CA . LEU A 1 187 ? -16.512 -4.011 46.921 1.00 63.06 187 LEU A CA 1
ATOM 1440 C C . LEU A 1 187 ? -16.445 -4.479 48.379 1.00 63.06 187 LEU A C 1
ATOM 1442 O O . LEU A 1 187 ? -16.891 -3.761 49.275 1.00 63.06 187 LEU A O 1
ATOM 1446 N N . ASN A 1 188 ? -15.884 -5.665 48.616 1.00 71.19 188 ASN A N 1
ATOM 1447 C CA . ASN A 1 188 ? -15.641 -6.127 49.978 1.00 71.19 188 ASN A CA 1
ATOM 1448 C C . ASN A 1 188 ? -14.711 -5.129 50.682 1.00 71.19 188 ASN A C 1
ATOM 1450 O O . ASN A 1 188 ? -13.780 -4.611 50.065 1.00 71.19 188 ASN A O 1
ATOM 1454 N N . ALA A 1 189 ? -14.914 -4.893 51.981 1.00 57.41 189 ALA A N 1
ATOM 1455 C CA . ALA A 1 189 ? -14.083 -3.976 52.772 1.00 57.41 189 ALA A CA 1
ATOM 1456 C C . ALA A 1 189 ? -12.575 -4.313 52.718 1.00 57.41 189 ALA A C 1
ATOM 1458 O O . ALA A 1 189 ? -11.748 -3.434 52.912 1.00 57.41 189 ALA A O 1
ATOM 1459 N N . ALA A 1 190 ? -12.217 -5.563 52.395 1.00 58.81 190 ALA A N 1
ATOM 1460 C CA . ALA A 1 190 ? -10.839 -6.004 52.169 1.00 58.81 190 ALA A CA 1
ATOM 1461 C C . ALA A 1 190 ? -10.257 -5.624 50.785 1.00 58.81 190 ALA A C 1
ATOM 1463 O O . ALA A 1 190 ? -9.042 -5.539 50.640 1.00 58.81 190 ALA A O 1
ATOM 1464 N N . GLU A 1 191 ? -11.095 -5.399 49.763 1.00 57.94 191 GLU A N 1
ATOM 1465 C CA . GLU A 1 191 ? -10.683 -4.880 48.441 1.00 57.94 191 GLU A CA 1
ATOM 1466 C C . GLU A 1 191 ? -10.671 -3.337 48.410 1.00 57.94 191 GLU A C 1
ATOM 1468 O O . GLU A 1 191 ? -9.995 -2.732 47.575 1.00 57.94 191 GLU A O 1
ATOM 1473 N N . LEU A 1 192 ? -11.397 -2.689 49.328 1.00 56.38 192 LEU A N 1
ATOM 1474 C CA . LEU A 1 192 ? -11.277 -1.261 49.609 1.00 56.38 192 LEU A CA 1
ATOM 1475 C C . LEU A 1 192 ? -9.970 -1.021 50.371 1.00 56.38 192 LEU A C 1
ATOM 1477 O O . LEU A 1 192 ? -9.926 -1.074 51.597 1.00 56.38 192 LEU A O 1
ATOM 1481 N N . ALA A 1 193 ? -8.890 -0.723 49.642 1.00 54.38 193 ALA A N 1
ATOM 1482 C CA . ALA A 1 193 ? -7.745 -0.048 50.249 1.00 54.38 193 ALA A CA 1
ATOM 1483 C C . ALA A 1 193 ? -8.272 1.139 51.083 1.00 54.38 193 ALA A C 1
ATOM 1485 O O . ALA A 1 193 ? -9.202 1.809 50.614 1.00 54.38 193 ALA A O 1
ATOM 1486 N N . PRO A 1 194 ? -7.739 1.392 52.296 1.00 51.97 194 PRO A N 1
ATOM 1487 C CA . PRO A 1 194 ? -8.317 2.360 53.218 1.00 51.97 194 PRO A CA 1
ATOM 1488 C C . PRO A 1 194 ? -8.583 3.669 52.485 1.00 51.97 194 PRO A C 1
ATOM 1490 O O . PRO A 1 194 ? -7.703 4.190 51.799 1.00 51.97 194 PRO A O 1
ATOM 1493 N N . GLN A 1 195 ? -9.803 4.186 52.591 1.00 50.88 195 GLN A N 1
ATOM 1494 C CA . GLN A 1 195 ? -10.218 5.396 51.880 1.00 50.88 195 GLN A CA 1
ATOM 1495 C C . GLN A 1 195 ? -9.297 6.587 52.213 1.00 50.88 195 GLN A C 1
ATOM 1497 O O . GLN A 1 195 ? -9.039 7.416 51.352 1.00 50.88 195 GLN A O 1
ATOM 1502 N N . SER A 1 196 ? -8.662 6.573 53.393 1.00 51.53 196 SER A N 1
ATOM 1503 C CA . SER A 1 196 ? -7.589 7.489 53.804 1.00 51.53 196 SER A CA 1
ATOM 1504 C C . SER A 1 196 ? -6.304 7.402 52.963 1.00 51.53 196 SER A C 1
ATOM 1506 O O . SER A 1 196 ? -5.631 8.411 52.772 1.00 51.53 196 SER A O 1
ATOM 1508 N N . VAL A 1 197 ? -5.964 6.235 52.408 1.00 55.28 197 VAL A N 1
ATOM 1509 C CA . VAL A 1 197 ? -4.851 6.058 51.457 1.00 55.28 197 VAL A CA 1
ATOM 1510 C C . VAL A 1 197 ? -5.263 6.536 50.066 1.00 55.28 197 VAL A C 1
ATOM 1512 O O . VAL A 1 197 ? -4.472 7.171 49.376 1.00 55.28 197 VAL A O 1
ATOM 1515 N N . LEU A 1 198 ? -6.510 6.299 49.651 1.00 48.91 198 LEU A N 1
ATOM 1516 C CA . LEU A 1 198 ? -7.031 6.819 48.384 1.00 48.91 198 LEU A CA 1
ATOM 1517 C C . LEU A 1 198 ? -7.160 8.350 48.409 1.00 48.91 198 LEU A C 1
ATOM 1519 O O . LEU A 1 198 ? -6.736 8.985 47.452 1.00 48.91 198 LEU A O 1
ATOM 1523 N N . ASP A 1 199 ? -7.612 8.964 49.498 1.00 50.66 199 ASP A N 1
ATOM 1524 C CA . ASP A 1 199 ? -7.721 10.425 49.606 1.00 50.66 199 ASP A CA 1
ATOM 1525 C C . ASP A 1 199 ? -6.353 11.121 49.746 1.00 50.66 199 ASP A C 1
ATOM 1527 O O . ASP A 1 199 ? -6.190 12.247 49.274 1.00 50.66 199 ASP A O 1
ATOM 1531 N N . ALA A 1 200 ? -5.330 10.434 50.272 1.00 52.25 200 ALA A N 1
ATOM 1532 C CA . ALA A 1 200 ? -3.944 10.916 50.272 1.00 52.25 200 ALA A CA 1
ATOM 1533 C C . ALA A 1 200 ? -3.228 10.723 48.915 1.00 52.25 200 ALA A C 1
ATOM 1535 O O . ALA A 1 200 ? -2.385 11.532 48.528 1.00 52.25 200 ALA A O 1
ATOM 1536 N N . VAL A 1 201 ? -3.571 9.678 48.151 1.00 48.75 201 VAL A N 1
ATOM 1537 C CA . VAL A 1 201 ? -2.924 9.349 46.864 1.00 48.75 201 VAL A CA 1
ATOM 1538 C C . VAL A 1 201 ? -3.633 9.998 45.664 1.00 48.75 201 VAL A C 1
ATOM 1540 O O . VAL A 1 201 ? -2.999 10.304 44.651 1.00 48.75 201 VAL A O 1
ATOM 1543 N N . VAL A 1 202 ? -4.936 10.277 45.748 1.00 47.12 202 VAL A N 1
ATOM 1544 C CA . VAL A 1 202 ? -5.731 10.839 44.643 1.00 47.12 202 VAL A CA 1
ATOM 1545 C C . VAL A 1 202 ? -5.313 12.261 44.229 1.00 47.12 202 VAL A C 1
ATOM 1547 O O . VAL A 1 202 ? -5.254 12.483 43.014 1.00 47.12 202 VAL A O 1
ATOM 1550 N N . PRO A 1 203 ? -4.952 13.216 45.113 1.00 41.09 203 PRO A N 1
ATOM 1551 C CA . PRO A 1 203 ? -4.434 14.507 44.657 1.00 41.09 203 PRO A CA 1
ATOM 1552 C C . PRO A 1 203 ? -2.999 14.412 44.104 1.00 41.09 203 PRO A C 1
ATOM 1554 O O . PRO A 1 203 ? -2.669 15.138 43.166 1.00 41.09 203 PRO A O 1
ATOM 1557 N N . ALA A 1 204 ? -2.179 13.462 44.575 1.00 41.38 204 ALA A N 1
ATOM 1558 C CA . ALA A 1 204 ? -0.820 13.252 44.064 1.00 41.38 204 ALA A CA 1
ATOM 1559 C C . ALA A 1 204 ? -0.791 12.563 42.682 1.00 41.38 204 ALA A C 1
ATOM 1561 O O . ALA A 1 204 ? 0.052 12.874 41.839 1.00 41.38 204 ALA A O 1
ATOM 1562 N N . VAL A 1 205 ? -1.747 11.672 42.390 1.00 46.28 205 VAL A N 1
ATOM 1563 C CA . VAL A 1 205 ? -1.802 10.937 41.111 1.00 46.28 205 VAL A CA 1
ATOM 1564 C C . VAL A 1 205 ? -2.651 11.652 40.045 1.00 46.28 205 VAL A C 1
ATOM 1566 O O . VAL A 1 205 ? -2.421 11.451 38.849 1.00 46.28 205 VAL A O 1
ATOM 1569 N N . ARG A 1 206 ? -3.591 12.540 40.416 1.00 43.44 206 ARG A N 1
ATOM 1570 C CA . ARG A 1 206 ? -4.465 13.224 39.435 1.00 43.44 206 ARG A CA 1
ATOM 1571 C C . ARG A 1 206 ? -3.867 14.435 38.720 1.00 43.44 206 ARG A C 1
ATOM 1573 O O . ARG A 1 206 ? -4.432 14.817 37.696 1.00 43.44 206 ARG A O 1
ATOM 1580 N N . VAL A 1 207 ? -2.748 15.012 39.163 1.00 42.66 207 VAL A N 1
ATOM 1581 C CA . VAL A 1 207 ? -2.223 16.251 38.540 1.00 42.66 207 VAL A CA 1
ATOM 1582 C C . VAL A 1 207 ? -0.871 16.072 37.832 1.00 42.66 207 VAL A C 1
ATOM 1584 O O . VAL A 1 207 ? -0.595 16.796 36.877 1.00 42.66 207 VAL A O 1
ATOM 1587 N N . ALA A 1 208 ? -0.065 15.059 38.170 1.00 39.75 208 ALA A N 1
ATOM 1588 C CA . ALA A 1 208 ? 1.299 14.953 37.632 1.00 39.75 208 ALA A CA 1
ATOM 1589 C C . ALA A 1 208 ? 1.474 14.093 36.353 1.00 39.75 208 ALA A C 1
ATOM 1591 O O . ALA A 1 208 ? 2.477 14.241 35.651 1.00 39.75 208 ALA A O 1
ATOM 1592 N N . SER A 1 209 ? 0.539 13.198 35.996 1.00 51.06 209 SER A N 1
ATOM 1593 C CA . SER A 1 209 ? 0.849 12.126 35.017 1.00 51.06 209 SER A CA 1
ATOM 1594 C C . SER A 1 209 ? 0.092 12.170 33.677 1.00 51.06 209 SER A C 1
ATOM 1596 O O . SER A 1 209 ? 0.636 11.773 32.647 1.00 51.06 209 SER A O 1
ATOM 1598 N N . THR A 1 210 ? -1.129 12.706 33.610 1.00 48.22 210 THR A N 1
ATOM 1599 C CA . THR A 1 210 ? -1.920 12.640 32.361 1.00 48.22 210 THR A CA 1
ATOM 1600 C C . THR A 1 210 ? -1.565 13.740 31.359 1.00 48.22 210 THR A C 1
ATOM 1602 O O . THR A 1 210 ? -1.532 13.482 30.154 1.00 48.22 210 THR A O 1
ATOM 1605 N N . ARG A 1 211 ? -1.220 14.951 31.827 1.00 53.28 211 ARG A N 1
ATOM 1606 C CA . ARG A 1 211 ? -0.690 16.019 30.957 1.00 53.28 211 ARG A CA 1
ATOM 1607 C C . ARG A 1 211 ? 0.709 15.686 30.436 1.00 53.28 211 ARG A C 1
ATOM 1609 O O . ARG A 1 211 ? 0.983 15.944 29.267 1.00 53.28 211 ARG A O 1
ATOM 1616 N N . SER A 1 212 ? 1.558 15.065 31.258 1.00 63.53 212 SER A N 1
ATOM 1617 C CA . SER A 1 212 ? 2.923 14.699 30.863 1.00 63.53 212 SER A CA 1
ATOM 1618 C C . SER A 1 212 ? 2.948 13.516 29.894 1.00 63.53 212 SER A C 1
ATOM 1620 O O . SER A 1 212 ? 3.697 13.562 28.924 1.00 63.53 212 SER A O 1
ATOM 1622 N N . LEU A 1 213 ? 2.082 12.509 30.060 1.00 63.56 213 LEU A N 1
ATOM 1623 C CA . LEU A 1 213 ? 1.980 11.403 29.103 1.00 63.56 213 LEU A CA 1
ATOM 1624 C C . LEU A 1 213 ? 1.443 11.872 27.742 1.00 63.56 213 LEU A C 1
ATOM 1626 O O . LEU A 1 213 ? 2.012 11.531 26.711 1.00 63.56 213 LEU A O 1
ATOM 1630 N N . ALA A 1 214 ? 0.388 12.693 27.719 1.00 61.91 214 ALA A N 1
ATOM 1631 C CA . ALA A 1 214 ? -0.150 13.232 26.470 1.00 61.91 214 ALA A CA 1
ATOM 1632 C C . ALA A 1 214 ? 0.855 14.154 25.757 1.00 61.91 214 ALA A C 1
ATOM 1634 O O . ALA A 1 214 ? 0.974 14.096 24.535 1.00 61.91 214 ALA A O 1
ATOM 1635 N N . ALA A 1 215 ? 1.609 14.970 26.503 1.00 70.62 215 ALA A N 1
ATOM 1636 C CA . ALA A 1 215 ? 2.683 15.791 25.948 1.00 70.62 215 ALA A CA 1
ATOM 1637 C C . ALA A 1 215 ? 3.840 14.937 25.404 1.00 70.62 215 ALA A C 1
ATOM 1639 O O . ALA A 1 215 ? 4.307 15.193 24.298 1.00 70.62 215 ALA A O 1
ATOM 1640 N N . ARG A 1 216 ? 4.247 13.880 26.121 1.00 71.88 216 ARG A N 1
ATOM 1641 C CA . ARG A 1 216 ? 5.271 12.924 25.662 1.00 71.88 216 ARG A CA 1
ATOM 1642 C C . ARG A 1 216 ? 4.830 12.168 24.411 1.00 71.88 216 ARG A C 1
ATOM 1644 O O . ARG A 1 216 ? 5.628 12.015 23.498 1.00 71.88 216 ARG A O 1
ATOM 1651 N N . LEU A 1 217 ? 3.563 11.758 24.330 1.00 65.25 217 LEU A N 1
ATOM 1652 C CA . LEU A 1 217 ? 3.005 11.105 23.141 1.00 65.25 217 LEU A CA 1
ATOM 1653 C C . LEU A 1 217 ? 2.921 12.063 21.945 1.00 65.25 217 LEU A C 1
ATOM 1655 O O . LEU A 1 217 ? 3.263 11.674 20.834 1.00 65.25 217 LEU A O 1
ATOM 1659 N N . ARG A 1 218 ? 2.525 13.326 22.160 1.00 71.06 218 ARG A N 1
ATOM 1660 C CA . ARG A 1 218 ? 2.549 14.360 21.110 1.00 71.06 218 ARG A CA 1
ATOM 1661 C C . ARG A 1 218 ? 3.966 14.642 20.625 1.00 71.06 218 ARG A C 1
ATOM 1663 O O . ARG A 1 218 ? 4.176 14.734 19.423 1.00 71.06 218 ARG A O 1
ATOM 1670 N N . LEU A 1 219 ? 4.927 14.747 21.540 1.00 75.56 219 LEU A N 1
ATOM 1671 C CA . LEU A 1 219 ? 6.332 14.944 21.196 1.00 75.56 219 LEU A CA 1
ATOM 1672 C C . LEU A 1 219 ? 6.884 13.742 20.425 1.00 75.56 219 LEU A C 1
ATOM 1674 O O . LEU A 1 219 ? 7.502 13.935 19.388 1.00 75.56 219 LEU A O 1
ATOM 1678 N N . ALA A 1 220 ? 6.610 12.514 20.872 1.00 66.94 220 ALA A N 1
ATOM 1679 C CA . ALA A 1 220 ? 7.010 11.304 20.157 1.00 66.94 220 ALA A CA 1
ATOM 1680 C C . ALA A 1 220 ? 6.416 11.265 18.741 1.00 66.94 220 ALA A C 1
ATOM 1682 O O . ALA A 1 220 ? 7.131 10.987 17.785 1.00 66.94 220 ALA A O 1
ATOM 1683 N N . PHE A 1 221 ? 5.137 11.619 18.588 1.00 68.31 221 PHE A N 1
ATOM 1684 C CA . PHE A 1 221 ? 4.494 11.724 17.279 1.00 68.31 221 PHE A CA 1
ATOM 1685 C C . PHE A 1 221 ? 5.154 12.785 16.385 1.00 68.31 221 PHE A C 1
ATOM 1687 O O . PHE A 1 221 ? 5.434 12.511 15.221 1.00 68.31 221 PHE A O 1
ATOM 1694 N N . LEU A 1 222 ? 5.457 13.971 16.924 1.00 71.56 222 LEU A N 1
ATOM 1695 C CA . LEU A 1 222 ? 6.158 15.029 16.188 1.00 71.56 222 LEU A CA 1
ATOM 1696 C C . LEU A 1 222 ? 7.585 14.622 15.797 1.00 71.56 222 LEU A C 1
ATOM 1698 O O . LEU A 1 222 ? 8.003 14.907 14.681 1.00 71.56 222 LEU A O 1
ATOM 1702 N N . LEU A 1 223 ? 8.318 13.933 16.677 1.00 67.44 223 LEU A N 1
ATOM 1703 C CA . LEU A 1 223 ? 9.662 13.425 16.385 1.00 67.44 223 LEU A CA 1
ATOM 1704 C C . LEU A 1 223 ? 9.636 12.348 15.301 1.00 67.44 223 LEU A C 1
ATOM 1706 O O . LEU A 1 223 ? 10.494 12.357 14.424 1.00 67.44 223 LEU A O 1
ATOM 1710 N N . VAL A 1 224 ? 8.638 11.460 15.323 1.00 66.81 224 VAL A N 1
ATOM 1711 C CA . VAL A 1 224 ? 8.426 10.487 14.247 1.00 66.81 224 VAL A CA 1
ATOM 1712 C C . VAL A 1 224 ? 8.135 11.220 12.941 1.00 66.81 224 VAL A C 1
ATOM 1714 O O . VAL A 1 224 ? 8.838 10.989 11.968 1.00 66.81 224 VAL A O 1
ATOM 1717 N N . LEU A 1 225 ? 7.187 12.161 12.911 1.00 63.78 225 LEU A N 1
ATOM 1718 C CA . LEU A 1 225 ? 6.916 12.958 11.707 1.00 63.78 225 LEU A CA 1
ATOM 1719 C C . LEU A 1 225 ? 8.170 13.670 11.181 1.00 63.78 225 LEU A C 1
ATOM 1721 O O . LEU A 1 225 ? 8.427 13.636 9.980 1.00 63.78 225 LEU A O 1
ATOM 1725 N N . LEU A 1 226 ? 8.969 14.268 12.066 1.00 73.75 226 LEU A N 1
ATOM 1726 C CA . LEU A 1 226 ? 10.207 14.945 11.691 1.00 73.75 226 LEU A CA 1
ATOM 1727 C C . LEU A 1 226 ? 11.223 13.969 11.088 1.00 73.75 226 LEU A C 1
ATOM 1729 O O . LEU A 1 226 ? 11.739 14.230 10.006 1.00 73.75 226 LEU A O 1
ATOM 1733 N N . ALA A 1 227 ? 11.462 12.828 11.741 1.00 65.31 227 ALA A N 1
ATOM 1734 C CA . ALA A 1 227 ? 12.368 11.798 11.240 1.00 65.31 227 ALA A CA 1
ATOM 1735 C C . ALA A 1 227 ? 11.955 11.307 9.843 1.00 65.31 227 ALA A C 1
ATOM 1737 O O . ALA A 1 227 ? 12.807 11.053 8.995 1.00 65.31 227 ALA A O 1
ATOM 1738 N N . LEU A 1 228 ? 10.651 11.235 9.574 1.00 60.34 228 LEU A N 1
ATOM 1739 C CA . LEU A 1 228 ? 10.113 10.819 8.280 1.00 60.34 228 LEU A CA 1
ATOM 1740 C C . LEU A 1 228 ? 10.283 11.874 7.193 1.00 60.34 228 LEU A C 1
ATOM 1742 O O . LEU A 1 228 ? 10.652 11.531 6.072 1.00 60.34 228 LEU A O 1
ATOM 1746 N N . VAL A 1 229 ? 10.067 13.150 7.518 1.00 67.56 229 VAL A N 1
ATOM 1747 C CA . VAL A 1 229 ? 10.355 14.259 6.599 1.00 67.56 229 VAL A CA 1
ATOM 1748 C C . VAL A 1 229 ? 11.849 14.296 6.275 1.00 67.56 229 VAL A C 1
ATOM 1750 O O . VAL A 1 229 ? 12.218 14.397 5.106 1.00 67.56 229 VAL A O 1
ATOM 1753 N N . SER A 1 230 ? 12.712 14.142 7.284 1.00 71.56 230 SER A N 1
ATOM 1754 C CA . SER A 1 230 ? 14.164 14.075 7.097 1.00 71.56 230 SER A CA 1
ATOM 1755 C C . SER A 1 230 ? 14.582 12.877 6.246 1.00 71.56 230 SER A C 1
ATOM 1757 O O . SER A 1 230 ? 15.406 13.031 5.348 1.00 71.56 230 SER A O 1
ATOM 1759 N N . PHE A 1 231 ? 13.991 11.701 6.470 1.00 69.94 231 PHE A N 1
ATOM 1760 C CA . PHE A 1 231 ? 14.260 10.517 5.658 1.00 69.94 231 PHE A CA 1
ATOM 1761 C C . PHE A 1 231 ? 13.803 10.706 4.206 1.00 69.94 231 PHE A C 1
ATOM 1763 O O . PHE A 1 231 ? 14.570 10.439 3.287 1.00 69.94 231 PHE A O 1
ATOM 1770 N N . GLY A 1 232 ? 12.599 11.240 3.979 1.00 68.69 232 GLY A N 1
ATOM 1771 C CA . GLY A 1 232 ? 12.107 11.554 2.634 1.00 68.69 232 GLY A CA 1
ATOM 1772 C C . GLY A 1 232 ? 12.998 12.563 1.900 1.00 68.69 232 GLY A C 1
ATOM 1773 O O . GLY A 1 232 ? 13.309 12.373 0.723 1.00 68.69 232 GLY A O 1
ATOM 1774 N N . ALA A 1 233 ? 13.477 13.596 2.600 1.00 72.94 233 ALA A N 1
ATOM 1775 C CA . ALA A 1 233 ? 14.441 14.550 2.057 1.00 72.94 233 ALA A CA 1
ATOM 1776 C C . ALA A 1 233 ? 15.783 13.881 1.713 1.00 72.94 233 ALA A C 1
ATOM 1778 O O . ALA A 1 233 ? 16.323 14.120 0.634 1.00 72.94 233 ALA A O 1
ATOM 1779 N N . TRP A 1 234 ? 16.286 13.001 2.583 1.00 82.56 234 TRP A N 1
ATOM 1780 C CA . TRP A 1 234 ? 17.516 12.245 2.345 1.00 82.56 234 TRP A CA 1
ATOM 1781 C C . TRP A 1 234 ? 17.407 11.325 1.121 1.00 82.56 234 TRP A C 1
ATOM 1783 O O . TRP A 1 234 ? 18.283 11.356 0.259 1.00 82.56 234 TRP A O 1
ATOM 1793 N N . VAL A 1 235 ? 16.311 10.566 0.981 1.00 71.12 235 VAL A N 1
ATOM 1794 C CA . VAL A 1 235 ? 16.064 9.716 -0.199 1.00 71.12 235 VAL A CA 1
ATOM 1795 C C . VAL A 1 235 ? 15.978 10.568 -1.473 1.00 71.12 235 VAL A C 1
ATOM 1797 O O . VAL A 1 235 ? 16.595 10.220 -2.479 1.00 71.12 235 VAL A O 1
ATOM 1800 N N . SER A 1 236 ? 15.290 11.716 -1.414 1.00 70.62 236 SER A N 1
ATOM 1801 C CA . SER A 1 236 ? 15.194 12.684 -2.520 1.00 70.62 236 SER A CA 1
ATOM 1802 C C . SER A 1 236 ? 16.555 13.203 -2.987 1.00 70.62 236 SER A C 1
ATOM 1804 O O . SER A 1 236 ? 16.820 13.290 -4.185 1.00 70.62 236 SER A O 1
ATOM 1806 N N . GLN A 1 237 ? 17.447 13.491 -2.040 1.00 77.88 237 GLN A N 1
ATOM 1807 C CA . GLN A 1 237 ? 18.808 13.933 -2.334 1.00 77.88 237 GLN A CA 1
ATOM 1808 C C . GLN A 1 237 ? 19.703 12.795 -2.839 1.00 77.88 237 GLN A C 1
ATOM 1810 O O . GLN A 1 237 ? 20.576 13.031 -3.672 1.00 77.88 237 GLN A O 1
ATOM 1815 N N . ARG A 1 238 ? 19.504 11.563 -2.352 1.00 81.50 238 ARG A N 1
ATOM 1816 C CA . ARG A 1 238 ? 20.340 10.410 -2.709 1.00 81.50 238 ARG A CA 1
ATOM 1817 C C . ARG A 1 238 ? 20.018 9.835 -4.091 1.00 81.50 238 ARG A C 1
ATOM 1819 O O . ARG A 1 238 ? 20.947 9.376 -4.754 1.00 81.50 238 ARG A O 1
ATOM 1826 N N . PHE A 1 239 ? 18.749 9.876 -4.507 1.00 83.06 239 PHE A N 1
ATOM 1827 C CA . PHE A 1 239 ? 18.239 9.258 -5.742 1.00 83.06 239 PHE A CA 1
ATOM 1828 C C . PHE A 1 239 ? 17.410 10.234 -6.607 1.00 83.06 239 PHE A C 1
ATOM 1830 O O . PHE A 1 239 ? 16.241 9.971 -6.918 1.00 83.06 239 PHE A O 1
ATOM 1837 N N . PRO A 1 240 ? 17.969 11.400 -6.988 1.00 85.19 240 PRO A N 1
ATOM 1838 C CA . PRO A 1 240 ? 17.200 12.450 -7.655 1.00 85.19 240 PRO A CA 1
ATOM 1839 C C . PRO A 1 240 ? 16.723 12.034 -9.054 1.00 85.19 240 PRO A C 1
ATOM 1841 O O . PRO A 1 240 ? 15.649 12.448 -9.495 1.00 85.19 240 PRO A O 1
ATOM 1844 N N . ASN A 1 241 ? 17.500 11.203 -9.755 1.00 85.38 241 ASN A N 1
ATOM 1845 C CA . ASN A 1 241 ? 17.192 10.774 -11.118 1.00 85.38 241 ASN A CA 1
ATOM 1846 C C . ASN A 1 241 ? 16.093 9.711 -11.135 1.00 85.38 241 ASN A C 1
ATOM 1848 O O . ASN A 1 241 ? 15.179 9.783 -11.953 1.00 85.38 241 ASN A O 1
ATOM 1852 N N . GLU A 1 242 ? 16.154 8.758 -10.209 1.00 86.38 242 GLU A N 1
ATOM 1853 C CA . GLU A 1 242 ? 15.170 7.695 -10.046 1.00 86.38 242 GLU A CA 1
ATOM 1854 C C . GLU A 1 242 ? 13.815 8.299 -9.674 1.00 86.38 242 GLU A C 1
ATOM 1856 O O . GLU A 1 242 ? 12.811 8.020 -10.324 1.00 86.38 242 GLU A O 1
ATOM 1861 N N . ILE A 1 243 ? 13.786 9.206 -8.692 1.00 84.25 243 ILE A N 1
ATOM 1862 C CA . ILE A 1 243 ? 12.549 9.877 -8.267 1.00 84.25 243 ILE A CA 1
ATOM 1863 C C . ILE A 1 243 ? 11.960 10.726 -9.388 1.00 84.25 243 ILE A C 1
ATOM 1865 O O . ILE A 1 243 ? 10.741 10.733 -9.576 1.00 84.25 243 ILE A O 1
ATOM 1869 N N . ARG A 1 244 ? 12.805 11.438 -10.144 1.00 88.31 244 ARG A N 1
ATOM 1870 C CA . ARG A 1 244 ? 12.354 12.189 -11.317 1.00 88.31 244 ARG A CA 1
ATOM 1871 C C . ARG A 1 244 ? 11.705 11.263 -12.342 1.00 88.31 244 ARG A C 1
ATOM 1873 O O . ARG A 1 244 ? 10.637 11.607 -12.840 1.00 88.31 244 ARG A O 1
ATOM 1880 N N . GLU A 1 245 ? 12.310 10.115 -12.634 1.00 89.00 245 GLU A N 1
ATOM 1881 C CA . GLU A 1 245 ? 11.767 9.169 -13.610 1.00 89.00 245 GLU A CA 1
ATOM 1882 C C . GLU A 1 245 ? 10.434 8.575 -13.147 1.00 89.00 245 GLU A C 1
ATOM 1884 O O . GLU A 1 245 ? 9.465 8.599 -13.902 1.00 89.00 245 GLU A O 1
ATOM 1889 N N . TYR A 1 246 ? 10.336 8.146 -11.885 1.00 87.44 246 TYR A N 1
ATOM 1890 C CA . TYR A 1 246 ? 9.075 7.659 -11.318 1.00 87.44 246 TYR A CA 1
ATOM 1891 C C . TYR A 1 246 ? 7.986 8.728 -11.326 1.00 87.44 246 TYR A C 1
ATOM 1893 O O . TYR A 1 246 ? 6.841 8.447 -11.675 1.00 87.44 246 TYR A O 1
ATOM 1901 N N . ARG A 1 247 ? 8.330 9.979 -10.995 1.00 88.69 247 ARG A N 1
ATOM 1902 C CA . ARG A 1 247 ? 7.389 11.095 -11.102 1.00 88.69 247 ARG A CA 1
ATOM 1903 C C . ARG A 1 247 ? 6.874 11.220 -12.533 1.00 88.69 247 ARG A C 1
ATOM 1905 O O . ARG A 1 247 ? 5.666 11.244 -12.725 1.00 88.69 247 ARG A O 1
ATOM 1912 N N . LEU A 1 248 ? 7.772 11.276 -13.516 1.00 86.31 248 LEU A N 1
ATOM 1913 C CA . LEU A 1 248 ? 7.390 11.411 -14.921 1.00 86.31 248 LEU A CA 1
ATOM 1914 C C . LEU A 1 248 ? 6.557 10.212 -15.411 1.00 86.31 248 LEU A C 1
ATOM 1916 O O . LEU A 1 248 ? 5.624 10.414 -16.179 1.00 86.31 248 LEU A O 1
ATOM 1920 N N . HIS A 1 249 ? 6.845 8.994 -14.944 1.00 89.25 249 HIS A N 1
ATOM 1921 C CA . HIS A 1 249 ? 6.075 7.792 -15.273 1.00 89.25 249 HIS A CA 1
ATOM 1922 C C . HIS A 1 249 ? 4.611 7.891 -14.825 1.00 89.25 249 HIS A C 1
ATOM 1924 O O . HIS A 1 249 ? 3.718 7.495 -15.568 1.00 89.25 249 HIS A O 1
ATOM 1930 N N . PHE A 1 250 ? 4.353 8.459 -13.644 1.00 88.06 250 PHE A N 1
ATOM 1931 C CA . PHE A 1 250 ? 2.991 8.598 -13.121 1.00 88.06 250 PHE A CA 1
ATOM 1932 C C . PHE A 1 250 ? 2.261 9.863 -13.583 1.00 88.06 250 PHE A C 1
ATOM 1934 O O . PHE A 1 250 ? 1.033 9.887 -13.561 1.00 88.06 250 PHE A O 1
ATOM 1941 N N . THR A 1 251 ? 2.977 10.929 -13.956 1.00 86.31 251 THR A N 1
ATOM 1942 C CA . THR A 1 251 ? 2.350 12.232 -14.250 1.00 86.31 251 THR A CA 1
ATOM 1943 C C . THR A 1 251 ? 2.252 12.578 -15.728 1.00 86.31 251 THR A C 1
ATOM 1945 O O . THR A 1 251 ? 1.552 13.526 -16.071 1.00 86.31 251 THR A O 1
ATOM 1948 N N . THR A 1 252 ? 2.987 11.891 -16.599 1.00 89.75 252 THR A N 1
ATOM 1949 C CA . THR A 1 252 ? 3.075 12.242 -18.019 1.00 89.75 252 THR A CA 1
ATOM 1950 C C . THR A 1 252 ? 2.444 11.146 -18.862 1.00 89.75 252 THR A C 1
ATOM 1952 O O . THR A 1 252 ? 2.760 9.970 -18.692 1.00 89.75 252 THR A O 1
ATOM 1955 N N . GLU A 1 253 ? 1.569 11.524 -19.793 1.00 94.44 253 GLU A N 1
ATOM 1956 C CA . GLU A 1 253 ? 1.073 10.592 -20.802 1.00 94.44 253 GLU A CA 1
ATOM 1957 C C . GLU A 1 253 ? 2.230 10.154 -21.705 1.00 94.44 253 GLU A C 1
ATOM 1959 O O . GLU A 1 253 ? 2.965 10.979 -22.249 1.00 94.44 253 GLU A O 1
ATOM 1964 N N . ARG A 1 254 ? 2.419 8.840 -21.831 1.00 96.12 254 ARG A N 1
ATOM 1965 C CA . ARG A 1 254 ? 3.499 8.230 -22.611 1.00 96.12 254 ARG A CA 1
ATOM 1966 C C . ARG A 1 254 ? 2.913 7.189 -23.569 1.00 96.12 254 ARG A C 1
ATOM 1968 O O . ARG A 1 254 ? 1.936 6.527 -23.204 1.00 96.12 254 ARG A O 1
ATOM 1975 N N . PRO A 1 255 ? 3.490 7.011 -24.768 1.00 97.56 255 PRO A N 1
ATOM 1976 C CA . PRO A 1 255 ? 3.044 5.984 -25.701 1.00 97.56 255 PRO A CA 1
ATOM 1977 C C . PRO A 1 255 ? 3.350 4.581 -25.167 1.00 97.56 255 PRO A C 1
ATOM 1979 O O . PRO A 1 255 ? 4.266 4.375 -24.366 1.00 97.56 255 PRO A O 1
ATOM 1982 N N . GLU A 1 256 ? 2.596 3.594 -25.633 1.00 97.81 256 GLU A N 1
ATOM 1983 C CA . GLU A 1 256 ? 2.915 2.189 -25.394 1.00 97.81 256 GLU A CA 1
ATOM 1984 C C . GLU A 1 256 ? 3.880 1.681 -26.471 1.00 97.81 256 GLU A C 1
ATOM 1986 O O . GLU A 1 256 ? 3.699 1.938 -27.662 1.00 97.81 256 GLU A O 1
ATOM 1991 N N . ALA A 1 257 ? 4.916 0.955 -26.058 1.00 97.75 257 ALA A N 1
ATOM 1992 C CA . ALA A 1 257 ? 5.846 0.304 -26.963 1.00 97.75 257 ALA A CA 1
ATOM 1993 C C . ALA A 1 257 ? 5.401 -1.140 -27.216 1.00 97.75 257 ALA A C 1
ATOM 1995 O O . ALA A 1 257 ? 5.325 -1.949 -26.290 1.00 97.75 257 ALA A O 1
ATOM 1996 N N . HIS A 1 258 ? 5.155 -1.473 -28.480 1.00 97.06 258 HIS A N 1
ATOM 1997 C CA . HIS A 1 258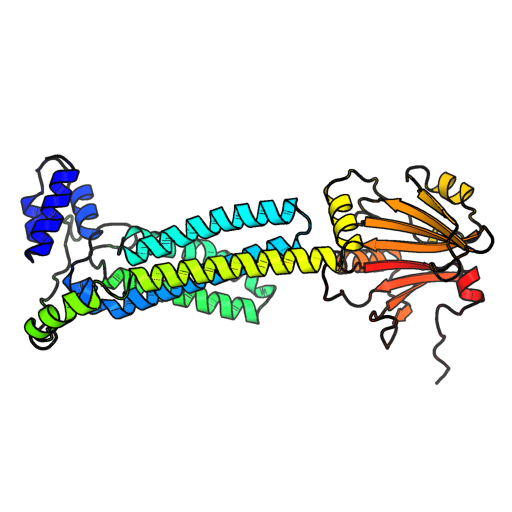 ? 4.765 -2.817 -28.898 1.00 97.06 258 HIS A CA 1
ATOM 1998 C C . HIS A 1 258 ? 5.692 -3.284 -30.016 1.00 97.06 258 HIS A C 1
ATOM 2000 O O . HIS A 1 258 ? 5.584 -2.816 -31.145 1.00 97.06 258 HIS A O 1
ATOM 2006 N N . PHE A 1 259 ? 6.645 -4.158 -29.690 1.00 97.06 259 PHE A N 1
ATOM 2007 C CA . PHE A 1 259 ? 7.535 -4.791 -30.668 1.00 97.06 259 PHE A CA 1
ATOM 2008 C C . PHE A 1 259 ? 8.203 -6.040 -30.081 1.00 97.06 259 PHE A C 1
ATOM 2010 O O . PHE A 1 259 ? 8.357 -6.182 -28.863 1.00 97.06 259 PHE A O 1
ATOM 2017 N N . HIS A 1 260 ? 8.639 -6.948 -30.951 1.00 96.81 260 HIS A N 1
ATOM 2018 C CA . HIS A 1 260 ? 9.432 -8.115 -30.565 1.00 96.81 260 HIS A CA 1
ATOM 2019 C C . HIS A 1 260 ? 10.917 -7.751 -30.497 1.00 96.81 260 HIS A C 1
ATOM 2021 O O . HIS A 1 260 ? 11.428 -7.092 -31.393 1.00 96.81 260 HIS A O 1
ATOM 2027 N N . LEU A 1 261 ? 11.647 -8.213 -29.479 1.00 96.81 261 LEU A N 1
ATOM 2028 C CA . LEU A 1 261 ? 13.086 -7.913 -29.365 1.00 96.81 261 LEU A CA 1
ATOM 2029 C C . LEU A 1 261 ? 13.909 -8.490 -30.530 1.00 96.81 261 LEU A C 1
ATOM 2031 O O . LEU A 1 261 ? 14.911 -7.899 -30.910 1.00 96.81 261 LEU A O 1
ATOM 2035 N N . GLY A 1 262 ? 13.460 -9.595 -31.137 1.00 95.81 262 GLY A N 1
ATOM 2036 C CA . GLY A 1 262 ? 14.077 -10.164 -32.343 1.00 95.81 262 GLY A CA 1
ATOM 2037 C C . GLY A 1 262 ? 13.885 -9.333 -33.618 1.00 95.81 262 GLY A C 1
ATOM 2038 O O . GLY A 1 262 ? 14.546 -9.603 -34.611 1.00 95.81 262 GLY A O 1
ATOM 2039 N N . PHE A 1 263 ? 13.009 -8.321 -33.599 1.00 96.31 263 PHE A N 1
ATOM 2040 C CA . PHE A 1 263 ? 12.821 -7.387 -34.716 1.00 96.31 263 PHE A CA 1
ATOM 2041 C C . PHE A 1 263 ? 13.948 -6.348 -34.808 1.00 96.31 263 PHE A C 1
ATOM 2043 O O . PHE A 1 263 ? 14.176 -5.785 -35.876 1.00 96.31 263 PHE A O 1
ATOM 2050 N N . LEU A 1 264 ? 14.656 -6.088 -33.703 1.00 97.75 264 LEU A N 1
ATOM 2051 C CA . LEU A 1 264 ? 15.786 -5.165 -33.699 1.00 97.75 264 LEU A CA 1
ATOM 2052 C C . LEU A 1 264 ? 16.940 -5.751 -34.522 1.00 97.75 264 LEU A C 1
ATOM 2054 O O . LEU A 1 264 ? 17.321 -6.910 -34.343 1.00 97.75 264 LEU A O 1
ATOM 2058 N N . SER A 1 265 ? 17.510 -4.928 -35.400 1.00 97.81 265 SER A N 1
ATOM 2059 C CA . SER A 1 265 ? 18.646 -5.292 -36.244 1.00 97.81 265 SER A CA 1
ATOM 2060 C C . SER A 1 265 ? 19.837 -4.395 -35.948 1.00 97.81 265 SER A C 1
ATOM 2062 O O . SER A 1 265 ? 19.702 -3.193 -35.728 1.00 97.81 265 SER A O 1
ATOM 2064 N N . ASP A 1 266 ? 21.017 -4.995 -35.981 1.00 97.69 266 ASP A N 1
ATOM 2065 C CA . ASP A 1 266 ? 22.300 -4.326 -35.831 1.00 97.69 266 ASP A CA 1
ATOM 2066 C C . ASP A 1 266 ? 22.773 -3.589 -37.085 1.00 97.69 266 ASP A C 1
ATOM 2068 O O . ASP A 1 266 ? 23.794 -2.908 -37.059 1.00 97.69 266 ASP A O 1
ATOM 2072 N N . GLU A 1 267 ? 21.990 -3.644 -38.161 1.00 98.06 267 GLU A N 1
ATOM 2073 C CA . GLU A 1 267 ? 22.173 -2.798 -39.336 1.00 98.06 267 GLU A CA 1
ATOM 2074 C C . GLU A 1 267 ? 21.399 -1.483 -39.257 1.00 98.06 267 GLU A C 1
ATOM 2076 O O . GLU A 1 267 ? 21.623 -0.597 -40.088 1.00 98.06 267 GLU A O 1
ATOM 2081 N N . TRP A 1 268 ? 20.529 -1.310 -38.259 1.00 98.44 268 TRP A N 1
ATOM 2082 C CA . TRP A 1 268 ? 19.757 -0.082 -38.116 1.00 98.44 268 TRP A CA 1
ATOM 2083 C C . TRP A 1 268 ? 20.644 1.101 -37.748 1.00 98.44 268 TRP A C 1
ATOM 2085 O O . TRP A 1 268 ? 21.395 1.077 -36.774 1.00 98.44 268 TRP A O 1
ATOM 2095 N N . THR A 1 269 ? 20.509 2.168 -38.522 1.00 98.50 269 THR A N 1
ATOM 2096 C CA . THR A 1 269 ? 20.965 3.510 -38.168 1.00 98.50 269 THR A CA 1
ATOM 2097 C C . THR A 1 269 ? 19.943 4.204 -37.259 1.00 98.50 269 THR A C 1
ATOM 2099 O O . THR A 1 269 ? 18.868 3.673 -36.970 1.00 98.50 269 THR A O 1
ATOM 2102 N N . GLU A 1 270 ? 20.253 5.413 -36.789 1.00 98.00 270 GLU A N 1
ATOM 2103 C CA . GLU A 1 270 ? 19.276 6.229 -36.057 1.00 98.00 270 GLU A CA 1
ATOM 2104 C C . GLU A 1 270 ? 18.040 6.560 -36.906 1.00 98.00 270 GLU A C 1
ATOM 2106 O O . GLU A 1 270 ? 16.922 6.569 -36.387 1.00 98.00 270 GLU A O 1
ATOM 2111 N N . ASP A 1 271 ? 18.225 6.793 -38.206 1.00 98.31 271 ASP A N 1
ATOM 2112 C CA . ASP A 1 271 ? 17.119 7.081 -39.119 1.00 98.31 271 ASP A CA 1
ATOM 2113 C C . ASP A 1 271 ? 16.238 5.847 -39.322 1.00 98.31 271 ASP A C 1
ATOM 2115 O O . ASP A 1 271 ? 15.010 5.957 -39.304 1.00 98.31 271 ASP A O 1
ATOM 2119 N N . ASP A 1 272 ? 16.845 4.659 -39.408 1.00 98.44 272 ASP A N 1
ATOM 2120 C CA . ASP A 1 272 ? 16.099 3.400 -39.431 1.00 98.44 272 ASP A CA 1
ATOM 2121 C C . ASP A 1 272 ? 15.301 3.212 -38.138 1.00 98.44 272 ASP A C 1
ATOM 2123 O O . ASP A 1 272 ? 14.114 2.899 -38.200 1.00 98.44 272 ASP A O 1
ATOM 2127 N N . LEU A 1 273 ? 15.896 3.478 -36.967 1.00 98.25 273 LEU A N 1
ATOM 2128 C CA . LEU A 1 273 ? 15.195 3.397 -35.682 1.00 98.25 273 LEU A CA 1
ATOM 2129 C C . LEU A 1 273 ? 13.965 4.318 -35.658 1.00 98.25 273 LEU A C 1
ATOM 2131 O O . LEU A 1 273 ? 12.877 3.888 -35.274 1.00 98.25 273 LEU A O 1
ATOM 2135 N N . ARG A 1 274 ? 14.117 5.572 -36.100 1.00 98.06 274 ARG A N 1
ATOM 2136 C CA . ARG A 1 274 ? 13.011 6.541 -36.178 1.00 98.06 274 ARG A CA 1
ATOM 2137 C C . ARG A 1 274 ? 11.952 6.132 -37.191 1.00 98.06 274 ARG A C 1
ATOM 2139 O O . ARG A 1 274 ? 10.778 6.380 -36.960 1.00 98.06 274 ARG A O 1
ATOM 2146 N N . LYS A 1 275 ? 12.340 5.507 -38.300 1.00 98.12 275 LYS A N 1
ATOM 2147 C CA . LYS A 1 275 ? 11.396 5.012 -39.305 1.00 98.12 275 LYS A CA 1
ATOM 2148 C C . LYS A 1 275 ? 10.603 3.813 -38.785 1.00 98.12 275 LYS A C 1
ATOM 2150 O O . LYS A 1 275 ? 9.387 3.776 -38.942 1.00 98.12 275 LYS A O 1
ATOM 2155 N N . GLN A 1 276 ? 11.282 2.853 -38.161 1.00 97.94 276 GLN A N 1
ATOM 2156 C CA . GLN A 1 276 ? 10.679 1.603 -37.693 1.00 97.94 276 GLN A CA 1
ATOM 2157 C C . GLN A 1 276 ? 9.859 1.785 -36.414 1.00 97.94 276 GLN A C 1
ATOM 2159 O O . GLN A 1 276 ? 8.882 1.072 -36.226 1.00 97.94 276 GLN A O 1
ATOM 2164 N N . LEU A 1 277 ? 10.230 2.739 -35.553 1.00 97.56 277 LEU A N 1
ATOM 2165 C CA . LEU A 1 277 ? 9.556 3.041 -34.286 1.00 97.56 277 LEU A CA 1
ATOM 2166 C C . LEU A 1 277 ? 9.034 4.488 -34.248 1.00 97.56 277 LEU A C 1
ATOM 2168 O O . LEU A 1 277 ? 9.064 5.134 -33.203 1.00 97.56 277 LEU A O 1
ATOM 2172 N N . GLY A 1 278 ? 8.561 5.016 -35.381 1.00 96.69 278 GLY A N 1
ATOM 2173 C CA . GLY A 1 278 ? 8.217 6.440 -35.543 1.00 96.69 278 GLY A CA 1
ATOM 2174 C C . GLY A 1 278 ? 7.070 6.962 -34.675 1.00 96.69 278 GLY A C 1
ATOM 2175 O O . GLY A 1 278 ? 6.875 8.170 -34.573 1.00 96.69 278 GLY A O 1
ATOM 2176 N N . TRP A 1 279 ? 6.332 6.070 -34.011 1.00 96.38 279 TRP A N 1
ATOM 2177 C CA . TRP A 1 279 ? 5.338 6.436 -32.998 1.00 96.38 279 TRP A CA 1
ATOM 2178 C C . TRP A 1 279 ? 5.958 6.790 -31.635 1.00 96.38 279 TRP A C 1
ATOM 2180 O O . TRP A 1 279 ? 5.257 7.285 -30.752 1.00 96.38 279 TRP A O 1
ATOM 2190 N N . LEU A 1 280 ? 7.256 6.536 -31.441 1.00 97.38 280 LEU A N 1
ATOM 2191 C CA . LEU A 1 280 ? 8.003 6.938 -30.253 1.00 97.38 280 LEU A CA 1
ATOM 2192 C C . LEU A 1 280 ? 8.735 8.259 -30.501 1.00 97.38 280 LEU A C 1
ATOM 2194 O O . LEU A 1 280 ? 9.340 8.484 -31.548 1.00 97.38 280 LEU A O 1
ATOM 2198 N N . GLN A 1 281 ? 8.728 9.130 -29.494 1.00 96.94 281 GLN A N 1
ATOM 2199 C CA . GLN A 1 281 ? 9.475 10.384 -29.532 1.00 96.94 281 GLN A CA 1
ATOM 2200 C C . GLN A 1 281 ? 10.891 10.162 -28.996 1.00 96.94 281 GLN A C 1
ATOM 2202 O O . GLN A 1 281 ? 11.090 9.988 -27.792 1.00 96.94 281 GLN A O 1
ATOM 2207 N N . PHE A 1 282 ? 11.877 10.174 -29.894 1.00 97.88 282 PHE A N 1
ATOM 2208 C CA . PHE A 1 282 ? 13.277 9.947 -29.541 1.00 97.88 282 PHE A CA 1
ATOM 2209 C C . PHE A 1 282 ? 14.019 11.242 -29.206 1.00 97.88 282 PHE A C 1
ATOM 2211 O O . PHE A 1 282 ? 14.017 12.204 -29.972 1.00 97.88 282 PHE A O 1
ATOM 2218 N N . ARG A 1 283 ? 14.743 11.226 -28.085 1.00 97.38 283 ARG A N 1
ATOM 2219 C CA . ARG A 1 283 ? 15.757 12.221 -27.720 1.00 97.38 283 ARG A CA 1
ATOM 2220 C C . ARG A 1 283 ? 17.130 11.585 -27.882 1.00 97.38 283 ARG A C 1
ATOM 2222 O O . ARG A 1 283 ? 17.501 10.729 -27.079 1.00 97.38 283 ARG A O 1
ATOM 2229 N N . CYS A 1 284 ? 17.854 11.977 -28.923 1.00 97.19 284 CYS A N 1
ATOM 2230 C CA . CYS A 1 284 ? 19.154 11.402 -29.253 1.00 97.19 284 CYS A CA 1
ATOM 2231 C C . CYS A 1 284 ? 20.298 12.367 -28.942 1.00 97.19 284 CYS A C 1
ATOM 2233 O O . CYS A 1 284 ? 20.214 13.556 -29.249 1.00 97.19 284 CYS A O 1
ATOM 2235 N N . GLN A 1 285 ? 21.379 11.854 -28.361 1.00 96.44 285 GLN A N 1
ATOM 2236 C CA . GLN A 1 285 ? 22.562 12.630 -28.001 1.00 96.44 285 GLN A CA 1
ATOM 2237 C C . GLN A 1 285 ? 23.843 11.820 -28.206 1.00 96.44 285 GLN A C 1
ATOM 2239 O O . GLN A 1 285 ? 23.865 10.601 -28.022 1.00 96.44 285 GLN A O 1
ATOM 2244 N N . ALA A 1 286 ? 24.924 12.507 -28.581 1.00 96.50 286 ALA A N 1
ATOM 2245 C CA . ALA A 1 286 ? 26.256 11.916 -28.561 1.00 96.50 286 ALA A CA 1
ATOM 2246 C C . ALA A 1 286 ? 26.679 11.661 -27.108 1.00 96.50 286 ALA A C 1
ATOM 2248 O O . ALA A 1 286 ? 26.479 12.507 -26.231 1.00 96.50 286 ALA A O 1
ATOM 2249 N N . ASN A 1 287 ? 27.251 10.492 -26.853 1.00 93.38 287 ASN A N 1
ATOM 2250 C CA . ASN A 1 287 ? 27.719 10.106 -25.534 1.00 93.38 287 ASN A CA 1
ATOM 2251 C C . ASN A 1 287 ? 29.150 10.600 -25.331 1.00 93.38 287 ASN A C 1
ATOM 2253 O O . ASN A 1 287 ? 29.978 10.549 -26.240 1.00 93.38 287 ASN A O 1
ATOM 2257 N N . ARG A 1 288 ? 29.470 11.056 -24.117 1.00 89.88 288 ARG A N 1
ATOM 2258 C CA . ARG A 1 288 ? 30.865 11.328 -23.758 1.00 89.88 288 ARG A CA 1
ATOM 2259 C C . ARG A 1 288 ? 31.615 9.997 -23.599 1.00 89.88 288 ARG A C 1
ATOM 2261 O O . ARG A 1 288 ? 31.027 9.063 -23.042 1.00 89.88 288 ARG A O 1
ATOM 2268 N N . PRO A 1 289 ? 32.890 9.904 -24.023 1.00 85.62 289 PRO A N 1
ATOM 2269 C CA . PRO A 1 289 ? 33.698 8.704 -23.815 1.00 85.62 289 PRO A CA 1
ATOM 2270 C C . PRO A 1 289 ? 33.654 8.242 -22.350 1.00 85.62 289 PRO A C 1
ATOM 2272 O O . PRO A 1 289 ? 33.861 9.042 -21.439 1.00 85.62 289 PRO A O 1
ATOM 2275 N N . GLY A 1 290 ? 33.332 6.965 -22.124 1.00 79.06 290 GLY A N 1
ATOM 2276 C CA . GLY A 1 290 ? 33.257 6.351 -20.791 1.00 79.06 290 GLY A CA 1
ATOM 2277 C C . GLY A 1 290 ? 31.982 6.627 -19.979 1.00 79.06 290 GLY A C 1
ATOM 2278 O O . GLY A 1 290 ? 31.821 6.037 -18.914 1.00 79.06 290 GLY A O 1
ATOM 2279 N N . GLN A 1 291 ? 31.061 7.482 -20.445 1.00 74.38 291 GLN A N 1
ATOM 2280 C CA . GLN A 1 291 ? 29.817 7.780 -19.716 1.00 74.38 291 GLN A CA 1
ATOM 2281 C C . GLN A 1 291 ? 28.692 6.773 -20.008 1.00 74.38 291 GLN A C 1
ATOM 2283 O O . GLN A 1 291 ? 27.865 6.492 -19.142 1.00 74.38 291 GLN A O 1
ATOM 2288 N N . TYR A 1 292 ? 28.655 6.241 -21.228 1.00 77.06 292 TYR A N 1
ATOM 2289 C CA . TYR A 1 292 ? 27.665 5.269 -21.687 1.00 77.06 292 TYR A CA 1
ATOM 2290 C C . TYR A 1 292 ? 28.352 4.133 -22.446 1.00 77.06 292 TYR A C 1
ATOM 2292 O O . TYR A 1 292 ? 29.553 4.186 -22.703 1.00 77.06 292 TYR A O 1
ATOM 2300 N N . LEU A 1 293 ? 27.578 3.100 -22.783 1.00 82.25 293 LEU A N 1
ATOM 2301 C CA . LEU A 1 293 ? 28.091 1.872 -23.392 1.00 82.25 293 LEU A CA 1
ATOM 2302 C C . LEU A 1 293 ? 28.664 2.075 -24.803 1.00 82.25 293 LEU A C 1
ATOM 2304 O O . LEU A 1 293 ? 29.578 1.345 -25.167 1.00 82.25 293 LEU A O 1
ATOM 2308 N N . ASP A 1 294 ? 28.155 3.047 -25.568 1.00 89.94 294 ASP A N 1
ATOM 2309 C CA . ASP A 1 294 ? 28.515 3.265 -26.977 1.00 89.94 294 ASP A CA 1
ATOM 2310 C C . ASP A 1 294 ? 28.584 4.772 -27.328 1.00 89.94 294 ASP A C 1
ATOM 2312 O O . ASP A 1 294 ? 28.368 5.627 -26.467 1.00 89.94 294 ASP A O 1
ATOM 2316 N N . GLU A 1 295 ? 28.871 5.120 -28.586 1.00 94.81 295 GLU A N 1
ATOM 2317 C CA . GLU A 1 295 ? 29.147 6.492 -29.066 1.00 94.81 295 GLU A CA 1
ATOM 2318 C C . GLU A 1 295 ? 27.930 7.423 -29.028 1.00 94.81 295 GLU A C 1
ATOM 2320 O O . GLU A 1 295 ? 28.059 8.633 -28.824 1.00 94.81 295 GLU A O 1
ATOM 2325 N N . ARG A 1 296 ? 26.728 6.879 -29.226 1.00 96.44 296 ARG A N 1
ATOM 2326 C CA . ARG A 1 296 ? 25.494 7.665 -29.304 1.00 96.44 296 ARG A CA 1
ATOM 2327 C C . ARG A 1 296 ? 24.332 6.921 -28.665 1.00 96.44 296 ARG A C 1
ATOM 2329 O O . ARG A 1 296 ? 24.283 5.693 -28.692 1.00 96.44 296 ARG A O 1
ATOM 2336 N N . SER A 1 297 ? 23.409 7.655 -28.051 1.00 97.12 297 SER A N 1
ATOM 2337 C CA . SER A 1 297 ? 22.219 7.081 -27.420 1.00 97.12 297 SER A CA 1
ATOM 2338 C C . SER A 1 297 ? 20.951 7.835 -27.804 1.00 97.12 297 SER A C 1
ATOM 2340 O O . SER A 1 297 ? 20.967 9.053 -27.966 1.00 97.12 297 SER A O 1
ATOM 2342 N N . CYS A 1 298 ? 19.853 7.097 -27.938 1.00 97.94 298 CYS A N 1
ATOM 2343 C CA . CYS A 1 298 ? 18.507 7.607 -28.162 1.00 97.94 298 CYS A CA 1
ATOM 2344 C C . CYS A 1 298 ? 17.577 7.090 -27.067 1.00 97.94 298 CYS A C 1
ATOM 2346 O O . CYS A 1 298 ? 17.554 5.893 -26.788 1.00 97.94 298 CYS A O 1
ATOM 2348 N N . PHE A 1 299 ? 16.790 7.981 -26.471 1.00 97.12 299 PHE A N 1
ATOM 2349 C CA . PHE A 1 299 ? 15.856 7.655 -25.395 1.00 97.12 299 PHE A CA 1
ATOM 2350 C C . PHE A 1 299 ? 14.427 7.991 -25.802 1.00 97.12 299 PHE A C 1
ATOM 2352 O O . PHE A 1 299 ? 14.187 9.070 -26.342 1.00 97.12 299 PHE A O 1
ATOM 2359 N N . ALA A 1 300 ? 13.487 7.112 -25.480 1.00 97.75 300 ALA A N 1
ATOM 2360 C CA . ALA A 1 300 ? 12.057 7.364 -25.577 1.00 97.75 300 ALA A CA 1
ATOM 2361 C C . ALA A 1 300 ? 11.387 7.052 -24.233 1.00 97.75 300 ALA A C 1
ATOM 2363 O O . ALA A 1 300 ? 11.638 6.003 -23.635 1.00 97.75 300 ALA A O 1
ATOM 2364 N N . ASP A 1 301 ? 10.533 7.959 -23.765 1.00 97.50 301 ASP A N 1
ATOM 2365 C CA . ASP A 1 301 ? 9.698 7.722 -22.588 1.00 97.50 301 ASP A CA 1
ATOM 2366 C C . ASP A 1 301 ? 8.494 6.871 -23.021 1.00 97.50 301 ASP A C 1
ATOM 2368 O O . ASP A 1 301 ? 7.804 7.213 -23.981 1.00 97.50 301 ASP A O 1
ATOM 2372 N N . ILE A 1 302 ? 8.246 5.754 -22.336 1.00 97.69 302 ILE A N 1
ATOM 2373 C CA . ILE A 1 302 ? 7.169 4.808 -22.671 1.00 97.69 302 ILE A CA 1
ATOM 2374 C C . ILE A 1 302 ? 6.299 4.543 -21.441 1.00 97.69 302 ILE A C 1
ATOM 2376 O O . ILE A 1 302 ? 6.761 4.687 -20.311 1.00 97.69 302 ILE A O 1
ATOM 2380 N N . ARG A 1 303 ? 5.023 4.202 -21.649 1.00 97.38 303 ARG A N 1
ATOM 2381 C CA . ARG A 1 303 ? 4.081 3.825 -20.577 1.00 97.38 303 ARG A CA 1
ATOM 2382 C C . ARG A 1 303 ? 4.179 2.345 -20.239 1.00 97.38 303 ARG A C 1
ATOM 2384 O O . ARG A 1 303 ? 4.097 1.941 -19.082 1.00 97.38 303 ARG A O 1
ATOM 2391 N N . SER A 1 304 ? 4.306 1.527 -21.273 1.00 97.94 304 SER A N 1
ATOM 2392 C CA . SER A 1 304 ? 4.373 0.077 -21.167 1.00 97.94 304 SER A CA 1
ATOM 2393 C C . SER A 1 304 ? 5.164 -0.501 -22.333 1.00 97.94 304 SER A C 1
ATOM 2395 O O . SER A 1 304 ? 5.312 0.141 -23.374 1.00 97.94 304 SER A O 1
ATOM 2397 N N . TYR A 1 305 ? 5.676 -1.711 -22.141 1.00 98.38 305 TYR A N 1
ATOM 2398 C CA . TYR A 1 305 ? 6.240 -2.551 -23.182 1.00 98.38 305 TYR A CA 1
ATOM 2399 C C . TYR A 1 305 ? 5.441 -3.851 -23.250 1.00 98.38 305 TYR A C 1
ATOM 2401 O O . TYR A 1 305 ? 5.387 -4.588 -22.264 1.00 98.38 305 TYR A O 1
ATOM 2409 N N . ASN A 1 306 ? 4.783 -4.120 -24.380 1.00 97.81 306 ASN A N 1
ATOM 2410 C CA . ASN A 1 306 ? 3.919 -5.293 -24.562 1.00 97.81 306 ASN A CA 1
ATOM 2411 C C . ASN A 1 306 ? 2.951 -5.495 -23.373 1.00 97.81 306 ASN A C 1
ATOM 2413 O O . ASN A 1 306 ? 2.787 -6.602 -22.856 1.00 97.81 306 ASN A O 1
ATOM 2417 N N . ARG A 1 307 ? 2.315 -4.393 -22.938 1.00 97.31 307 ARG A N 1
ATOM 2418 C CA . ARG A 1 307 ? 1.371 -4.289 -21.803 1.00 97.31 307 ARG A CA 1
ATOM 2419 C C . ARG A 1 307 ? 1.962 -4.434 -20.394 1.00 97.31 307 ARG A C 1
ATOM 2421 O O . ARG A 1 307 ? 1.209 -4.309 -19.434 1.00 97.31 307 ARG A O 1
ATOM 2428 N N . VAL A 1 308 ? 3.268 -4.645 -20.237 1.00 97.50 308 VAL A N 1
ATOM 2429 C CA . VAL A 1 308 ? 3.931 -4.570 -18.923 1.00 97.50 308 VAL A CA 1
ATOM 2430 C C . VAL A 1 308 ? 4.359 -3.123 -18.672 1.00 97.50 308 VAL A C 1
ATOM 2432 O O . VAL A 1 308 ? 5.016 -2.556 -19.548 1.00 97.50 308 VAL A O 1
ATOM 2435 N N . PRO A 1 309 ? 4.005 -2.489 -17.536 1.00 97.75 309 PRO A N 1
ATOM 2436 C CA . PRO A 1 309 ? 4.420 -1.119 -17.256 1.00 97.75 309 PRO A CA 1
ATOM 2437 C C . PRO A 1 309 ? 5.938 -0.948 -17.363 1.00 97.75 309 PRO A C 1
ATOM 2439 O O . PRO A 1 309 ? 6.728 -1.736 -16.843 1.00 97.75 309 PRO A O 1
ATOM 2442 N N . ALA A 1 310 ? 6.338 0.094 -18.080 1.00 97.56 310 ALA A N 1
ATOM 2443 C CA . ALA A 1 310 ? 7.724 0.417 -18.371 1.00 97.56 310 ALA A CA 1
ATOM 2444 C C . ALA A 1 310 ? 7.900 1.934 -18.291 1.00 97.56 310 ALA A C 1
ATOM 2446 O O . ALA A 1 310 ? 6.929 2.682 -18.346 1.00 97.56 310 ALA A O 1
ATOM 2447 N N . MET A 1 311 ? 9.135 2.388 -18.117 1.00 96.81 311 MET A N 1
ATOM 2448 C CA . MET A 1 311 ? 9.445 3.806 -17.944 1.00 96.81 311 MET A CA 1
ATOM 2449 C C . MET A 1 311 ? 10.127 4.371 -19.185 1.00 96.81 311 MET A C 1
ATOM 2451 O O . MET A 1 311 ? 9.663 5.357 -19.755 1.00 96.81 311 MET A O 1
ATOM 2455 N N . THR A 1 312 ? 11.208 3.738 -19.633 1.00 97.50 312 THR A N 1
ATOM 2456 C CA . THR A 1 312 ? 12.023 4.251 -20.737 1.00 97.50 312 THR A CA 1
ATOM 2457 C C . THR A 1 312 ? 12.504 3.127 -21.642 1.00 97.50 312 THR A C 1
ATOM 2459 O O . THR A 1 312 ? 12.750 2.003 -21.195 1.00 97.50 312 THR A O 1
ATOM 2462 N N . ALA A 1 313 ? 12.661 3.454 -22.920 1.00 97.94 313 ALA A N 1
ATOM 2463 C CA . ALA A 1 313 ? 13.396 2.670 -23.896 1.00 97.94 313 ALA A CA 1
ATOM 2464 C C . ALA A 1 313 ? 14.659 3.441 -24.293 1.00 97.94 313 ALA A C 1
ATOM 2466 O O . ALA A 1 313 ? 14.589 4.611 -24.665 1.00 97.94 313 ALA A O 1
ATOM 2467 N N . SER A 1 314 ? 15.814 2.791 -24.197 1.00 97.44 314 SER A N 1
ATOM 2468 C CA . SER A 1 314 ? 17.122 3.344 -24.559 1.00 97.44 314 SER A CA 1
ATOM 2469 C C . SER A 1 314 ? 17.720 2.523 -25.694 1.00 97.44 314 SER A C 1
ATOM 2471 O O . SER A 1 314 ? 17.705 1.298 -25.623 1.00 97.44 314 SER A O 1
ATOM 2473 N N . PHE A 1 315 ? 18.281 3.178 -26.702 1.00 98.00 315 PHE A N 1
ATOM 2474 C CA . PHE A 1 315 ? 18.925 2.553 -27.857 1.00 98.00 315 PHE A CA 1
ATOM 2475 C C . PHE A 1 315 ? 20.331 3.126 -28.000 1.00 98.00 315 PHE A C 1
ATOM 2477 O O . PHE A 1 315 ? 20.499 4.346 -27.976 1.00 98.00 315 PHE A O 1
ATOM 2484 N N . TYR A 1 316 ? 21.335 2.264 -28.112 1.00 97.56 316 TYR A N 1
ATOM 2485 C CA . TYR A 1 316 ? 22.747 2.639 -28.111 1.00 97.56 316 TYR A CA 1
ATOM 2486 C C . TYR A 1 316 ? 23.397 2.237 -29.431 1.00 97.56 316 TYR A C 1
ATOM 2488 O O . TYR A 1 316 ? 23.221 1.109 -29.895 1.00 97.56 316 TYR A O 1
ATOM 2496 N N . PHE A 1 317 ? 24.141 3.168 -30.024 1.00 97.75 317 PHE A N 1
ATOM 2497 C CA . PHE A 1 317 ? 24.741 3.026 -31.344 1.00 97.75 317 PHE A CA 1
ATOM 2498 C C . PHE A 1 317 ? 26.263 3.063 -31.250 1.00 97.75 317 PHE A C 1
ATOM 2500 O O . PHE A 1 317 ? 26.823 3.984 -30.650 1.00 97.75 317 PHE A O 1
ATOM 2507 N N . ALA A 1 318 ? 26.910 2.094 -31.892 1.00 96.25 318 ALA A N 1
ATOM 2508 C CA . ALA A 1 318 ? 28.355 2.028 -32.082 1.00 96.25 318 ALA A CA 1
ATOM 2509 C C . ALA A 1 318 ? 28.648 2.054 -33.583 1.00 96.25 318 ALA A C 1
ATOM 2511 O O . ALA A 1 318 ? 27.997 1.333 -34.341 1.00 96.25 318 ALA A O 1
ATOM 2512 N N . GLN A 1 319 ? 29.596 2.887 -34.025 1.00 96.31 319 GLN A N 1
ATOM 2513 C CA . GLN A 1 319 ? 29.936 3.028 -35.447 1.00 96.31 319 GLN A CA 1
ATOM 2514 C C . GLN A 1 319 ? 28.703 3.349 -36.319 1.00 96.31 319 GLN A C 1
ATOM 2516 O O . GLN A 1 319 ? 28.523 2.812 -37.411 1.00 96.31 319 GLN A O 1
ATOM 2521 N N . GLY A 1 320 ? 27.801 4.187 -35.797 1.00 97.25 320 GLY A N 1
ATOM 2522 C CA . GLY A 1 320 ? 26.564 4.594 -36.478 1.00 97.25 320 GLY A CA 1
ATOM 2523 C C . GLY A 1 320 ? 25.481 3.513 -36.601 1.00 97.25 320 GLY A C 1
ATOM 2524 O O . GLY A 1 320 ? 24.468 3.752 -37.260 1.00 97.25 320 GLY A O 1
ATOM 2525 N N . LYS A 1 321 ? 25.662 2.346 -35.976 1.00 98.38 321 LYS A N 1
ATOM 2526 C CA . LYS A 1 321 ? 24.753 1.197 -36.066 1.00 98.38 321 LYS A CA 1
ATOM 2527 C C . LYS A 1 321 ? 24.243 0.762 -34.695 1.00 98.38 321 LYS A C 1
ATOM 2529 O O . LYS A 1 321 ? 24.953 0.896 -33.698 1.00 98.38 321 LYS A O 1
ATOM 2534 N N . LEU A 1 322 ? 23.003 0.280 -34.632 1.00 98.31 322 LEU A N 1
ATOM 2535 C CA . LEU A 1 322 ? 22.355 -0.128 -33.389 1.00 98.31 322 LEU A CA 1
ATOM 2536 C C . LEU A 1 322 ? 23.107 -1.312 -32.777 1.00 98.31 322 LEU A C 1
ATOM 2538 O O . LEU A 1 322 ? 23.215 -2.380 -33.367 1.00 98.31 322 LEU A O 1
ATOM 2542 N N . ASN A 1 323 ? 23.619 -1.127 -31.568 1.00 97.56 323 ASN A N 1
ATOM 2543 C CA . ASN A 1 323 ? 24.451 -2.121 -30.906 1.00 97.56 323 ASN A CA 1
ATOM 2544 C C . ASN A 1 323 ? 23.739 -2.765 -29.715 1.00 97.56 323 ASN A C 1
ATOM 2546 O O . ASN A 1 323 ? 23.863 -3.967 -29.477 1.00 97.56 323 ASN A O 1
ATOM 2550 N N . ARG A 1 324 ? 22.988 -1.962 -28.954 1.00 97.81 324 ARG A N 1
ATOM 2551 C CA . ARG A 1 324 ? 22.275 -2.403 -27.749 1.00 97.81 324 ARG A CA 1
ATOM 2552 C C . ARG A 1 324 ? 20.964 -1.652 -27.587 1.00 97.81 324 ARG A C 1
ATOM 2554 O O . ARG A 1 324 ? 20.819 -0.522 -28.051 1.00 97.81 324 ARG A O 1
ATOM 2561 N N . ALA A 1 325 ? 20.041 -2.241 -26.842 1.00 98.06 325 ALA A N 1
ATOM 2562 C CA . ALA A 1 325 ? 18.838 -1.567 -26.382 1.00 98.06 325 ALA A CA 1
ATOM 2563 C C . ALA A 1 325 ? 18.516 -1.973 -24.941 1.00 98.06 325 ALA A C 1
ATOM 2565 O O . ALA A 1 325 ? 18.881 -3.057 -24.491 1.00 98.06 325 ALA A O 1
ATOM 2566 N N . ALA A 1 326 ? 17.844 -1.098 -24.203 1.00 97.56 326 ALA A N 1
ATOM 2567 C CA . ALA A 1 326 ? 17.415 -1.362 -22.841 1.00 97.56 326 ALA A CA 1
ATOM 2568 C C . ALA A 1 326 ? 15.999 -0.836 -22.613 1.00 97.56 326 ALA A C 1
ATOM 2570 O O . ALA A 1 326 ? 15.709 0.322 -22.909 1.00 97.56 326 ALA A O 1
ATOM 2571 N N . LEU A 1 327 ? 15.137 -1.667 -22.039 1.00 97.88 327 LEU A N 1
ATOM 2572 C CA . LEU A 1 327 ? 13.822 -1.272 -21.547 1.00 97.88 327 LEU A CA 1
ATOM 2573 C C . LEU A 1 327 ? 13.873 -1.266 -20.026 1.00 97.88 327 LEU A C 1
ATOM 2575 O O . LEU A 1 327 ? 14.218 -2.279 -19.418 1.00 97.88 327 LEU A O 1
ATOM 2579 N N . GLN A 1 328 ? 13.542 -0.135 -19.413 1.00 97.31 328 GLN A N 1
ATOM 2580 C CA . GLN A 1 328 ? 13.550 0.005 -17.961 1.00 97.31 328 GLN A CA 1
ATOM 2581 C C . GLN A 1 328 ? 12.147 -0.190 -17.402 1.00 97.31 328 GLN A C 1
ATOM 2583 O O . GLN A 1 328 ? 11.218 0.529 -17.769 1.00 97.31 328 GLN A O 1
ATOM 2588 N N . LEU A 1 329 ? 12.010 -1.145 -16.490 1.00 97.25 329 LEU A N 1
ATOM 2589 C CA . LEU A 1 329 ? 10.766 -1.482 -15.813 1.00 97.25 329 LEU A CA 1
ATOM 2590 C C . LEU A 1 329 ? 10.854 -1.070 -14.338 1.00 97.25 329 LEU A C 1
ATOM 2592 O O . LEU A 1 329 ? 11.938 -1.143 -13.744 1.00 97.25 329 LEU A O 1
ATOM 2596 N N . PRO A 1 330 ? 9.738 -0.658 -13.720 1.00 95.31 330 PRO A N 1
ATOM 2597 C CA . PRO A 1 330 ? 9.678 -0.476 -12.278 1.00 95.31 330 PRO A CA 1
ATOM 2598 C C . PRO A 1 330 ? 10.089 -1.736 -11.510 1.00 95.31 330 PRO A C 1
ATOM 2600 O O . PRO A 1 330 ? 9.906 -2.863 -11.985 1.00 95.31 330 PRO A O 1
ATOM 2603 N N . SER A 1 331 ? 10.605 -1.563 -10.292 1.00 92.75 331 SER A N 1
ATOM 2604 C CA . SER A 1 331 ? 11.014 -2.686 -9.432 1.00 92.75 331 SER A CA 1
ATOM 2605 C C . SER A 1 331 ? 9.883 -3.690 -9.171 1.00 92.75 331 SER A C 1
ATOM 2607 O O . SER A 1 331 ? 10.133 -4.890 -9.049 1.00 92.75 331 SER A O 1
ATOM 2609 N N . TRP A 1 332 ? 8.639 -3.210 -9.079 1.00 91.81 332 TRP A N 1
ATOM 2610 C CA . TRP A 1 332 ? 7.452 -4.026 -8.812 1.00 91.81 332 TRP A CA 1
ATOM 2611 C C . TRP A 1 332 ? 6.953 -4.823 -10.021 1.00 91.81 332 TRP A C 1
ATOM 2613 O O . TRP A 1 332 ? 6.232 -5.792 -9.820 1.00 91.81 332 TRP A O 1
ATOM 2623 N N . GLU A 1 333 ? 7.390 -4.494 -11.239 1.00 96.69 333 GLU A N 1
ATOM 2624 C CA . GLU A 1 333 ? 7.056 -5.238 -12.466 1.00 96.69 333 GLU A CA 1
ATOM 2625 C C . GLU A 1 333 ? 8.075 -6.334 -12.805 1.00 96.69 333 GLU A C 1
ATOM 2627 O O . GLU A 1 333 ? 8.115 -6.828 -13.932 1.00 96.69 333 GLU A O 1
ATOM 2632 N N . HIS A 1 334 ? 8.924 -6.711 -11.843 1.00 96.38 334 HIS A N 1
ATOM 2633 C CA . HIS A 1 334 ? 9.960 -7.726 -12.042 1.00 96.38 334 HIS A CA 1
ATOM 2634 C C . HIS A 1 334 ? 9.385 -9.058 -12.555 1.00 96.38 334 HIS A C 1
ATOM 2636 O O . HIS A 1 334 ? 9.759 -9.539 -13.625 1.00 96.38 334 HIS A O 1
ATOM 2642 N N . GLU A 1 335 ? 8.404 -9.607 -11.838 1.00 96.62 335 GLU A N 1
ATOM 2643 C CA . GLU A 1 335 ? 7.768 -10.885 -12.185 1.00 96.62 335 GLU A CA 1
ATOM 2644 C C . GLU A 1 335 ? 6.969 -10.800 -13.494 1.00 96.62 335 GLU A C 1
ATOM 2646 O O . GLU A 1 335 ? 7.035 -11.701 -14.335 1.00 96.62 335 GLU A O 1
ATOM 2651 N N . SER A 1 336 ? 6.255 -9.690 -13.713 1.00 97.25 336 SER A N 1
ATOM 2652 C CA .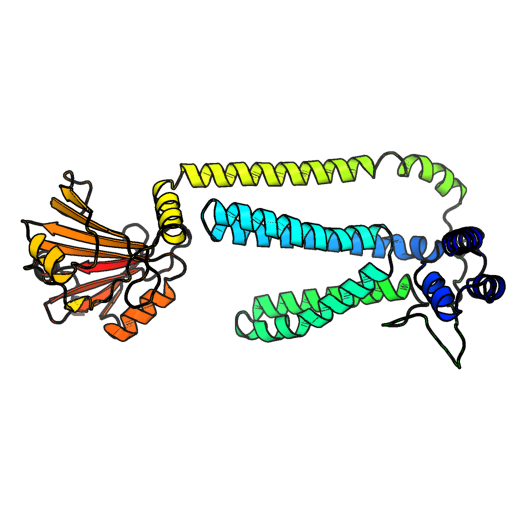 SER A 1 336 ? 5.518 -9.426 -14.955 1.00 97.25 336 SER A CA 1
ATOM 2653 C C . SER A 1 336 ? 6.453 -9.407 -16.167 1.00 97.25 336 SER A C 1
ATOM 2655 O O . SER A 1 336 ? 6.152 -10.021 -17.194 1.00 97.25 336 SER A O 1
ATOM 2657 N N . GLY A 1 337 ? 7.600 -8.729 -16.044 1.00 97.56 337 GLY A N 1
ATOM 2658 C CA . GLY A 1 337 ? 8.621 -8.637 -17.083 1.00 97.56 337 GLY A CA 1
ATOM 2659 C C . GLY A 1 337 ? 9.267 -9.987 -17.386 1.00 97.56 337 GLY A C 1
ATOM 2660 O O . GLY A 1 337 ? 9.373 -10.368 -18.553 1.00 97.56 337 GLY A O 1
ATOM 2661 N N . LEU A 1 338 ? 9.621 -10.756 -16.353 1.00 97.25 338 LEU A N 1
ATOM 2662 C CA . LEU A 1 338 ? 10.172 -12.100 -16.525 1.00 97.25 338 LEU A CA 1
ATOM 2663 C C . LEU A 1 338 ? 9.158 -13.050 -17.186 1.00 97.25 338 LEU A C 1
ATOM 2665 O O . LEU A 1 338 ? 9.490 -13.757 -18.137 1.00 97.25 338 LEU A O 1
ATOM 2669 N N . THR A 1 339 ? 7.898 -13.008 -16.748 1.00 97.81 339 THR A N 1
ATOM 2670 C CA . THR A 1 339 ? 6.798 -13.800 -17.322 1.00 97.81 339 THR A CA 1
ATOM 2671 C C . THR A 1 339 ? 6.518 -13.420 -18.776 1.00 97.81 339 THR A C 1
ATOM 2673 O O . THR A 1 339 ? 6.200 -14.278 -19.603 1.00 97.81 339 THR A O 1
ATOM 2676 N N . LEU A 1 340 ? 6.618 -12.134 -19.121 1.00 97.81 340 LEU A N 1
ATOM 2677 C CA . LEU A 1 340 ? 6.537 -11.669 -20.504 1.00 97.81 340 LEU A CA 1
ATOM 2678 C C . LEU A 1 340 ? 7.663 -12.283 -21.352 1.00 97.81 340 LEU A C 1
ATOM 2680 O O . LEU A 1 340 ? 7.379 -12.845 -22.408 1.00 97.81 340 LEU A O 1
ATOM 2684 N N . LEU A 1 341 ? 8.914 -12.235 -20.885 1.00 98.19 341 LEU A N 1
ATOM 2685 C CA . LEU A 1 341 ? 10.049 -12.807 -21.615 1.00 98.19 341 LEU A CA 1
ATOM 2686 C C . LEU A 1 341 ? 9.947 -14.328 -21.760 1.00 98.19 341 LEU A C 1
ATOM 2688 O O . LEU A 1 341 ? 10.190 -14.830 -22.852 1.00 98.19 341 LEU A O 1
ATOM 2692 N N . PHE A 1 342 ? 9.501 -15.060 -20.733 1.00 97.62 342 PHE A N 1
ATOM 2693 C CA . PHE A 1 342 ? 9.260 -16.503 -20.859 1.00 97.62 342 PHE A CA 1
ATOM 2694 C C . PHE A 1 342 ? 8.198 -16.842 -21.899 1.00 97.62 342 PHE A C 1
ATOM 2696 O O . PHE A 1 342 ? 8.352 -17.812 -22.637 1.00 97.62 342 PHE A O 1
ATOM 2703 N N . ARG A 1 343 ? 7.132 -16.041 -21.988 1.00 97.75 343 ARG A N 1
ATOM 2704 C CA . ARG A 1 343 ? 6.097 -16.240 -23.009 1.00 97.75 343 ARG A CA 1
ATOM 2705 C C . ARG A 1 343 ? 6.601 -15.936 -24.417 1.00 97.75 343 ARG A C 1
ATOM 2707 O O . ARG A 1 343 ? 6.201 -16.625 -25.345 1.00 97.75 343 ARG A O 1
ATOM 2714 N N . MET A 1 344 ? 7.450 -14.921 -24.581 1.00 96.94 344 MET A N 1
ATOM 2715 C CA . MET A 1 344 ? 7.941 -14.506 -25.900 1.00 96.94 344 MET A CA 1
ATOM 2716 C C . MET A 1 344 ? 9.134 -15.325 -26.402 1.00 96.94 344 MET A C 1
ATOM 2718 O O . MET A 1 344 ? 9.232 -15.559 -27.599 1.00 96.94 344 MET A O 1
ATOM 2722 N N . LEU A 1 345 ? 10.051 -15.708 -25.512 1.00 97.00 345 LEU A N 1
ATOM 2723 C CA . LEU A 1 345 ? 11.362 -16.275 -25.859 1.00 97.00 345 LEU A CA 1
ATOM 2724 C C . LEU A 1 345 ? 11.575 -17.692 -25.301 1.00 97.00 345 LEU A C 1
ATOM 2726 O O . LEU A 1 345 ? 12.617 -18.296 -25.534 1.00 97.00 345 LEU A O 1
ATOM 2730 N N . GLY A 1 346 ? 10.616 -18.233 -24.544 1.00 97.31 346 GLY A N 1
ATOM 2731 C CA . GLY A 1 346 ? 10.749 -19.536 -23.894 1.00 97.31 346 GLY A CA 1
ATOM 2732 C C . GLY A 1 346 ? 11.660 -19.510 -22.662 1.00 97.31 346 GLY A C 1
ATOM 2733 O O . GLY A 1 346 ? 11.833 -18.485 -21.998 1.00 97.31 346 GLY A O 1
ATOM 2734 N N . ARG A 1 347 ? 12.229 -20.668 -22.306 1.00 96.69 347 ARG A N 1
ATOM 2735 C CA . ARG A 1 347 ? 13.130 -20.795 -21.147 1.00 96.69 347 ARG A CA 1
ATOM 2736 C C . ARG A 1 347 ? 14.500 -20.162 -21.446 1.00 96.69 347 ARG A C 1
ATOM 2738 O O . ARG A 1 347 ? 14.974 -20.290 -22.570 1.00 96.69 347 ARG A O 1
ATOM 2745 N N . PRO A 1 348 ? 15.155 -19.530 -20.457 1.00 96.12 348 PRO A N 1
ATOM 2746 C CA . PRO A 1 348 ? 16.438 -18.875 -20.666 1.00 96.12 348 PRO A CA 1
ATOM 2747 C C . PRO A 1 348 ? 17.532 -19.932 -20.847 1.00 96.12 348 PRO A C 1
ATOM 2749 O O . PRO A 1 348 ? 17.584 -20.908 -20.095 1.00 96.12 348 PRO A O 1
ATOM 2752 N N . GLN A 1 349 ? 18.418 -19.734 -21.821 1.00 94.38 349 GLN A N 1
ATOM 2753 C CA . GLN A 1 349 ? 19.528 -20.647 -22.116 1.00 94.38 349 GLN A CA 1
ATOM 2754 C C . GLN A 1 349 ? 20.702 -20.484 -21.137 1.00 94.38 349 GLN A C 1
ATOM 2756 O O . GLN A 1 349 ? 21.533 -21.382 -21.018 1.00 94.38 349 GLN A O 1
ATOM 2761 N N . GLY A 1 350 ? 20.784 -19.358 -20.420 1.00 88.69 350 GLY A N 1
ATOM 2762 C CA . GLY A 1 350 ? 21.875 -19.096 -19.483 1.00 88.69 350 GLY A CA 1
ATOM 2763 C C . GLY A 1 350 ? 21.485 -18.213 -18.304 1.00 88.69 350 GLY A C 1
ATOM 2764 O O . GLY A 1 350 ? 20.562 -17.402 -18.374 1.00 88.69 350 GLY A O 1
ATOM 2765 N N . ALA A 1 351 ? 22.226 -18.356 -17.205 1.00 86.38 351 ALA A N 1
ATOM 2766 C CA . ALA A 1 351 ? 22.117 -17.492 -16.039 1.00 86.38 351 ALA A CA 1
ATOM 2767 C C . ALA A 1 351 ? 23.498 -17.233 -15.432 1.00 86.38 351 ALA A C 1
ATOM 2769 O O . ALA A 1 351 ? 24.313 -18.145 -15.288 1.00 86.38 351 ALA A O 1
ATOM 2770 N N . GLN A 1 352 ? 23.754 -15.995 -15.022 1.00 80.69 352 GLN A N 1
ATOM 2771 C CA . GLN A 1 352 ? 24.980 -15.651 -14.314 1.00 80.69 352 GLN A CA 1
ATOM 2772 C C . GLN A 1 352 ? 24.997 -16.310 -12.931 1.00 80.69 352 GLN A C 1
ATOM 2774 O O . GLN A 1 352 ? 24.050 -16.197 -12.146 1.00 80.69 352 GLN A O 1
ATOM 2779 N N . ALA A 1 353 ? 26.094 -16.993 -12.603 1.00 70.69 353 ALA A N 1
ATOM 2780 C CA . ALA A 1 353 ? 26.267 -17.602 -11.285 1.00 70.69 353 ALA A CA 1
ATOM 2781 C C . ALA A 1 353 ? 26.491 -16.542 -10.191 1.00 70.69 353 ALA A C 1
ATOM 2783 O O . ALA A 1 353 ? 25.955 -16.660 -9.089 1.00 70.69 353 ALA A O 1
ATOM 2784 N N . ARG A 1 354 ? 27.257 -15.489 -10.510 1.00 64.00 354 ARG A N 1
ATOM 2785 C CA . ARG A 1 354 ? 27.598 -14.378 -9.611 1.00 64.00 354 ARG A CA 1
ATOM 2786 C C . ARG A 1 354 ? 27.082 -13.060 -10.169 1.00 64.00 354 ARG A C 1
ATOM 2788 O O . ARG A 1 354 ? 26.970 -12.907 -11.380 1.00 64.00 354 ARG A O 1
ATOM 2795 N N . ALA A 1 355 ? 26.769 -12.135 -9.270 1.00 66.12 355 ALA A N 1
ATOM 2796 C CA . ALA A 1 355 ? 26.308 -10.811 -9.647 1.00 66.12 355 ALA A CA 1
ATOM 2797 C C . ALA A 1 355 ? 27.435 -10.016 -10.322 1.00 66.12 355 ALA A C 1
ATOM 2799 O O . ALA A 1 355 ? 28.570 -10.033 -9.846 1.00 66.12 355 ALA A O 1
ATOM 2800 N N . SER A 1 356 ? 27.102 -9.294 -11.388 1.00 67.88 356 SER A N 1
ATOM 2801 C CA . SER A 1 356 ? 27.938 -8.232 -11.947 1.00 67.88 356 SER A CA 1
ATOM 2802 C C . SER A 1 356 ? 27.251 -6.903 -11.664 1.00 67.88 356 SER A C 1
ATOM 2804 O O . SER A 1 356 ? 26.038 -6.796 -11.833 1.00 67.88 356 SER A O 1
ATOM 2806 N N . ALA A 1 357 ? 27.993 -5.916 -11.157 1.00 69.00 357 ALA A N 1
ATOM 2807 C CA . ALA A 1 357 ? 27.427 -4.638 -10.710 1.00 69.00 357 ALA A CA 1
ATOM 2808 C C . ALA A 1 357 ? 26.225 -4.792 -9.743 1.00 69.00 357 ALA A C 1
ATOM 2810 O O . ALA A 1 357 ? 25.281 -4.010 -9.775 1.00 69.00 357 ALA A O 1
ATOM 2811 N N . GLY A 1 358 ? 26.251 -5.824 -8.888 1.00 76.25 358 GLY A N 1
ATOM 2812 C CA . GLY A 1 358 ? 25.221 -6.068 -7.870 1.00 76.25 358 GLY A CA 1
ATOM 2813 C C . GLY A 1 358 ? 23.980 -6.832 -8.343 1.00 76.25 358 GLY A C 1
ATOM 2814 O O . GLY A 1 358 ? 23.158 -7.192 -7.508 1.00 76.25 358 GLY A O 1
ATOM 2815 N N . VAL A 1 359 ? 23.861 -7.161 -9.634 1.00 82.62 359 VAL A N 1
ATOM 2816 C CA . VAL A 1 359 ? 22.707 -7.896 -10.179 1.00 82.62 359 VAL A CA 1
ATOM 2817 C C . VAL A 1 359 ? 23.131 -9.185 -10.879 1.00 82.62 359 VAL A C 1
ATOM 2819 O O . VAL A 1 359 ? 24.159 -9.240 -11.554 1.00 82.62 359 VAL A O 1
ATOM 2822 N N . ARG A 1 360 ? 22.352 -10.258 -10.706 1.00 90.62 360 ARG A N 1
ATOM 2823 C CA . ARG A 1 360 ? 22.504 -11.501 -11.481 1.00 90.62 360 ARG A CA 1
ATOM 2824 C C . ARG A 1 360 ? 21.576 -11.426 -12.682 1.00 90.62 360 ARG A C 1
ATOM 2826 O O . ARG A 1 360 ? 20.442 -10.982 -12.535 1.00 90.62 360 ARG A O 1
ATOM 2833 N N . LEU A 1 361 ? 22.034 -11.872 -13.846 1.00 94.12 361 LEU A N 1
ATOM 2834 C CA . LEU A 1 361 ? 21.232 -11.870 -15.069 1.00 94.12 361 LEU A CA 1
ATOM 2835 C C . LEU A 1 361 ? 20.816 -13.286 -15.485 1.00 94.12 361 LEU A C 1
ATOM 2837 O O . LEU A 1 361 ? 21.552 -14.250 -15.266 1.00 94.12 361 LEU A O 1
ATOM 2841 N N . VAL A 1 362 ? 19.650 -13.398 -16.112 1.00 95.94 362 VAL A N 1
ATOM 2842 C CA . VAL A 1 362 ? 19.258 -14.524 -16.978 1.00 95.94 362 VAL A CA 1
ATOM 2843 C C . VAL A 1 362 ? 19.260 -14.046 -18.423 1.00 95.94 362 VAL A C 1
ATOM 2845 O O . VAL A 1 362 ? 19.055 -12.855 -18.655 1.00 95.94 362 VAL A O 1
ATOM 2848 N N . GLY A 1 363 ? 19.518 -14.933 -19.383 1.00 96.44 363 GLY A N 1
ATOM 2849 C CA . GLY A 1 363 ? 19.623 -14.540 -20.783 1.00 96.44 363 GLY A CA 1
ATOM 2850 C C . GLY A 1 363 ? 19.054 -15.540 -21.778 1.00 96.44 363 GLY A C 1
ATOM 2851 O O . GLY A 1 363 ? 19.018 -16.745 -21.512 1.00 96.44 363 GLY A O 1
ATOM 2852 N N . TRP A 1 364 ? 18.651 -14.999 -22.928 1.00 97.31 364 TRP A N 1
ATOM 2853 C CA . TRP A 1 364 ? 18.136 -15.714 -24.083 1.00 97.31 364 TRP A CA 1
ATOM 2854 C C . TRP A 1 364 ? 18.962 -15.433 -25.329 1.00 97.31 364 TRP A C 1
ATOM 2856 O O . TRP A 1 364 ? 19.250 -14.271 -25.620 1.00 97.31 364 TRP A O 1
ATOM 2866 N N . GLN A 1 365 ? 19.328 -16.477 -26.066 1.00 96.38 365 GLN A N 1
ATOM 2867 C CA . GLN A 1 365 ? 19.936 -16.322 -27.386 1.00 96.38 365 GLN A CA 1
ATOM 2868 C C . GLN A 1 365 ? 18.833 -16.179 -28.434 1.00 96.38 365 GLN A C 1
ATOM 2870 O O . GLN A 1 365 ? 17.850 -16.918 -28.398 1.00 96.38 365 GLN A O 1
ATOM 2875 N N . LEU A 1 366 ? 18.988 -15.211 -29.334 1.00 96.56 366 LEU A N 1
ATOM 2876 C CA . LEU A 1 366 ? 18.057 -14.955 -30.428 1.00 96.56 366 LEU A CA 1
ATOM 2877 C C . LEU A 1 366 ? 18.525 -15.652 -31.711 1.00 96.56 366 LEU A C 1
ATOM 2879 O O . LEU A 1 366 ? 19.723 -15.847 -31.915 1.00 96.56 366 LEU A O 1
ATOM 2883 N N . ASP A 1 367 ? 17.585 -15.946 -32.610 1.00 95.75 367 ASP A N 1
ATOM 2884 C CA . ASP A 1 367 ? 17.864 -16.642 -33.877 1.00 95.75 367 ASP A CA 1
ATOM 2885 C C . ASP A 1 367 ? 18.801 -15.856 -34.805 1.00 95.75 367 ASP A C 1
ATOM 2887 O O . ASP A 1 367 ? 19.553 -16.438 -35.582 1.00 95.75 367 ASP A O 1
ATOM 2891 N N . ASN A 1 368 ? 18.809 -14.524 -34.694 1.00 95.00 368 ASN A N 1
ATOM 2892 C CA . ASN A 1 368 ? 19.713 -13.657 -35.450 1.00 95.00 368 ASN A CA 1
ATOM 2893 C C . ASN A 1 368 ? 21.147 -13.618 -34.883 1.00 95.00 368 ASN A C 1
ATOM 2895 O O . ASN A 1 368 ? 21.977 -12.875 -35.394 1.00 95.00 368 ASN A O 1
ATOM 2899 N N . GLY A 1 369 ? 21.442 -14.381 -33.825 1.00 95.06 369 GLY A N 1
ATOM 2900 C CA . GLY A 1 369 ? 22.739 -14.401 -33.146 1.00 95.06 369 GLY A CA 1
ATOM 2901 C C . GLY A 1 369 ? 22.903 -13.348 -32.045 1.00 95.06 369 GLY A C 1
ATOM 2902 O O . GLY A 1 369 ? 23.934 -13.338 -31.374 1.00 95.06 369 GLY A O 1
ATOM 2903 N N . GLY A 1 370 ? 21.907 -12.480 -31.837 1.00 96.69 370 GLY A N 1
ATOM 2904 C CA . GLY A 1 370 ? 21.866 -11.538 -30.719 1.00 96.69 370 GLY A CA 1
ATOM 2905 C C . GLY A 1 370 ? 21.485 -12.192 -29.388 1.00 96.69 370 GLY A C 1
ATOM 2906 O O . GLY A 1 370 ? 21.264 -13.403 -29.289 1.00 96.69 370 GLY A O 1
ATOM 2907 N N . ALA A 1 371 ? 21.376 -11.371 -28.345 1.00 97.44 371 ALA A N 1
ATOM 2908 C CA . ALA A 1 371 ? 21.032 -11.824 -27.001 1.00 97.44 371 ALA A CA 1
ATOM 2909 C C . ALA A 1 371 ? 20.063 -10.873 -26.292 1.00 97.44 371 ALA A C 1
ATOM 2911 O O . ALA A 1 371 ? 20.092 -9.661 -26.496 1.00 97.44 371 ALA A O 1
ATOM 2912 N N . VAL A 1 372 ? 19.234 -11.425 -25.407 1.00 97.69 372 VAL A N 1
ATOM 2913 C CA . VAL A 1 372 ? 18.423 -10.670 -24.444 1.00 97.69 372 VAL A CA 1
ATOM 2914 C C . VAL A 1 372 ? 18.829 -11.070 -23.035 1.00 97.69 372 VAL A C 1
ATOM 2916 O O . VAL A 1 372 ? 18.993 -12.252 -22.766 1.00 97.69 372 VAL A O 1
ATOM 2919 N N . TYR A 1 373 ? 18.943 -10.114 -22.119 1.00 96.94 373 TYR A N 1
ATOM 2920 C CA . TYR A 1 373 ? 19.183 -10.345 -20.700 1.00 96.94 373 TYR A CA 1
ATOM 2921 C C . TYR A 1 373 ? 18.118 -9.675 -19.842 1.00 96.94 373 TYR A C 1
ATOM 2923 O O . TYR A 1 373 ? 17.560 -8.642 -20.210 1.00 96.94 373 TYR A O 1
ATOM 2931 N N . TYR A 1 374 ? 17.878 -10.243 -18.666 1.00 97.12 374 TYR A N 1
ATOM 2932 C CA . TYR A 1 374 ? 16.986 -9.685 -17.659 1.00 97.12 374 TYR A CA 1
ATOM 2933 C C . TYR A 1 374 ? 17.570 -9.850 -16.260 1.00 97.12 374 TYR A C 1
ATOM 2935 O O . TYR A 1 374 ? 18.271 -10.829 -15.989 1.00 97.12 374 TYR A O 1
ATOM 2943 N N . ASN A 1 375 ? 17.265 -8.914 -15.362 1.00 95.12 375 ASN A N 1
ATOM 2944 C CA . ASN A 1 375 ? 17.582 -9.043 -13.942 1.00 95.12 375 ASN A CA 1
ATOM 2945 C C . ASN A 1 375 ? 16.942 -10.324 -13.392 1.00 95.12 375 ASN A C 1
ATOM 2947 O O . ASN A 1 375 ? 15.723 -10.443 -13.335 1.00 95.12 375 ASN A O 1
ATOM 2951 N N . ARG A 1 376 ? 17.752 -11.292 -12.967 1.00 93.62 376 ARG A N 1
ATOM 2952 C CA . ARG A 1 376 ? 17.260 -12.525 -12.345 1.00 93.62 376 ARG A CA 1
ATOM 2953 C C . ARG A 1 376 ? 16.591 -12.237 -11.012 1.00 93.62 376 ARG A C 1
ATOM 2955 O O . ARG A 1 376 ? 15.552 -12.809 -10.712 1.00 93.62 376 ARG A O 1
ATOM 2962 N N . ASP A 1 377 ? 17.217 -11.370 -10.226 1.00 92.12 377 ASP A N 1
ATOM 2963 C CA . ASP A 1 377 ? 16.756 -11.032 -8.890 1.00 92.12 377 ASP A CA 1
ATOM 2964 C C . ASP A 1 377 ? 16.062 -9.681 -8.907 1.00 92.12 377 ASP A C 1
ATOM 2966 O O . ASP A 1 377 ? 16.550 -8.724 -9.518 1.00 92.12 377 ASP A O 1
ATOM 2970 N N . ARG A 1 378 ? 14.956 -9.600 -8.173 1.00 89.75 378 ARG A N 1
ATOM 2971 C CA . ARG A 1 378 ? 14.294 -8.336 -7.895 1.00 89.75 378 ARG A CA 1
ATOM 2972 C C . ARG A 1 378 ? 15.194 -7.479 -6.991 1.00 89.75 378 ARG A C 1
ATOM 2974 O O . ARG A 1 378 ? 15.632 -7.978 -5.950 1.00 89.75 378 ARG A O 1
ATOM 2981 N N . PRO A 1 379 ? 15.455 -6.205 -7.332 1.00 83.88 379 PRO A N 1
ATOM 2982 C CA . PRO A 1 379 ? 16.222 -5.325 -6.462 1.00 83.88 379 PRO A CA 1
ATOM 2983 C C . PRO A 1 379 ? 15.493 -5.110 -5.129 1.00 83.88 379 PRO A C 1
ATOM 2985 O O . PRO A 1 379 ? 14.268 -4.974 -5.089 1.00 83.88 379 PRO A O 1
ATOM 2988 N N . LEU A 1 380 ? 16.254 -5.064 -4.031 1.00 79.81 380 LEU A N 1
ATOM 2989 C CA . LEU A 1 380 ? 15.711 -4.780 -2.694 1.00 79.81 380 LEU A CA 1
ATOM 2990 C C . LEU A 1 380 ? 15.275 -3.318 -2.557 1.00 79.81 380 LEU A C 1
ATOM 2992 O O . LEU A 1 380 ? 14.345 -3.012 -1.813 1.00 79.81 380 LEU A O 1
ATOM 2996 N N . ASN A 1 381 ? 15.955 -2.418 -3.269 1.00 79.62 381 ASN A N 1
ATOM 2997 C CA . ASN A 1 381 ? 15.601 -1.011 -3.329 1.00 79.62 381 ASN A CA 1
ATOM 2998 C C . ASN A 1 381 ? 14.478 -0.814 -4.363 1.00 79.62 381 ASN A C 1
ATOM 3000 O O . ASN A 1 381 ? 14.713 -1.020 -5.553 1.00 79.62 381 ASN A O 1
ATOM 3004 N N . PRO A 1 382 ? 13.272 -0.372 -3.965 1.00 79.06 382 PRO A N 1
ATOM 3005 C CA . PRO A 1 382 ? 12.166 -0.202 -4.902 1.00 79.06 382 PRO A CA 1
ATOM 3006 C C . PRO A 1 382 ? 12.405 0.922 -5.922 1.00 79.06 382 PRO A C 1
ATOM 3008 O O . PRO A 1 382 ? 11.740 0.945 -6.958 1.00 79.06 382 PRO A O 1
ATOM 3011 N N . LEU A 1 383 ? 13.347 1.835 -5.654 1.00 83.50 383 LEU A N 1
ATOM 3012 C CA . LEU A 1 383 ? 13.742 2.888 -6.590 1.00 83.50 383 LEU A CA 1
ATOM 3013 C C . LEU A 1 383 ? 14.702 2.387 -7.676 1.00 83.50 383 LEU A C 1
ATOM 3015 O O . LEU A 1 383 ? 14.857 3.044 -8.705 1.00 83.50 383 LEU A O 1
ATOM 3019 N N . GLU A 1 384 ? 15.330 1.228 -7.483 1.00 87.38 384 GLU A N 1
ATOM 3020 C CA . GLU A 1 384 ? 16.105 0.597 -8.545 1.00 87.38 384 GLU A CA 1
ATOM 3021 C C . GLU A 1 384 ? 15.172 0.036 -9.616 1.00 87.38 384 GLU A C 1
ATOM 3023 O O . GLU A 1 384 ? 14.044 -0.383 -9.360 1.00 87.38 384 GLU A O 1
ATOM 3028 N N . ARG A 1 385 ? 15.643 0.070 -10.858 1.00 92.38 385 ARG A N 1
ATOM 3029 C CA . ARG A 1 385 ? 14.861 -0.327 -12.028 1.00 92.38 385 ARG A CA 1
ATOM 3030 C C . ARG A 1 385 ? 15.292 -1.719 -12.460 1.00 92.38 385 ARG A C 1
ATOM 3032 O O . ARG A 1 385 ? 16.474 -2.049 -12.396 1.00 92.38 385 ARG A O 1
ATOM 3039 N N . ASN A 1 386 ? 14.346 -2.502 -12.956 1.00 94.69 386 ASN A N 1
ATOM 3040 C CA . ASN A 1 386 ? 14.661 -3.717 -13.697 1.00 94.69 386 ASN A CA 1
ATOM 3041 C C . ASN A 1 386 ? 14.958 -3.355 -15.152 1.00 94.69 386 ASN A C 1
ATOM 3043 O O . ASN A 1 386 ? 14.414 -2.378 -15.671 1.00 94.69 386 ASN A O 1
ATOM 3047 N N . GLY A 1 387 ? 15.802 -4.135 -15.819 1.00 95.38 387 GLY A N 1
ATOM 3048 C CA . GLY A 1 387 ? 16.133 -3.913 -17.220 1.00 95.38 387 GLY A CA 1
ATOM 3049 C C . GLY A 1 387 ? 15.908 -5.157 -18.063 1.00 95.38 387 GLY A C 1
ATOM 3050 O O . GLY A 1 387 ? 16.369 -6.238 -17.705 1.00 95.38 387 GLY A O 1
ATOM 3051 N N . ILE A 1 388 ? 15.233 -4.993 -19.200 1.00 97.56 388 ILE A N 1
ATOM 3052 C CA . ILE A 1 388 ? 15.357 -5.914 -20.333 1.00 97.56 388 ILE A CA 1
ATOM 3053 C C . ILE A 1 388 ? 16.453 -5.345 -21.224 1.00 97.56 388 ILE A C 1
ATOM 3055 O O . ILE A 1 388 ? 16.306 -4.237 -21.734 1.00 97.56 388 ILE A O 1
ATOM 3059 N N . PHE A 1 389 ? 17.540 -6.080 -21.412 1.00 97.25 389 PHE A N 1
ATOM 3060 C CA . PHE A 1 389 ? 18.687 -5.642 -22.200 1.00 97.25 389 PHE A CA 1
ATOM 3061 C C . PHE A 1 389 ? 18.779 -6.475 -23.467 1.00 97.25 389 PHE A C 1
ATOM 3063 O O . PHE A 1 389 ? 18.929 -7.684 -23.384 1.00 97.25 389 PHE A O 1
ATOM 3070 N N . TRP A 1 390 ? 18.715 -5.844 -24.629 1.00 97.94 390 TRP A N 1
ATOM 3071 C CA . TRP A 1 390 ? 18.990 -6.477 -25.912 1.00 97.94 390 TRP A CA 1
ATOM 3072 C C . TRP A 1 390 ? 20.396 -6.108 -26.386 1.00 97.94 390 TRP A C 1
ATOM 3074 O O . TRP A 1 390 ? 20.847 -4.972 -26.211 1.00 97.94 390 TRP A O 1
ATOM 3084 N N . VAL A 1 391 ? 21.079 -7.072 -26.989 1.00 97.50 391 VAL A N 1
ATOM 3085 C CA . VAL A 1 391 ? 22.447 -6.964 -27.485 1.00 97.50 391 VAL A CA 1
ATOM 3086 C C . VAL A 1 391 ? 22.506 -7.538 -28.899 1.00 97.50 391 VAL A C 1
ATOM 3088 O O . VAL A 1 391 ? 21.971 -8.619 -29.155 1.00 97.50 391 VAL A O 1
ATOM 3091 N N . SER A 1 392 ? 23.151 -6.808 -29.809 1.00 97.81 392 SER A N 1
ATOM 3092 C CA . SER A 1 392 ? 23.279 -7.180 -31.218 1.00 97.81 392 SER A CA 1
ATOM 3093 C C . SER A 1 392 ? 24.070 -8.467 -31.445 1.00 97.81 392 SER A C 1
ATOM 3095 O O . SER A 1 392 ? 24.944 -8.839 -30.657 1.00 97.81 392 SER A O 1
ATOM 3097 N N . ALA A 1 393 ? 23.824 -9.105 -32.590 1.00 96.94 393 ALA A N 1
ATOM 3098 C CA . ALA A 1 393 ? 24.622 -10.232 -33.057 1.00 96.94 393 ALA A CA 1
ATOM 3099 C C . ALA A 1 393 ? 26.087 -9.831 -33.267 1.00 96.94 393 ALA A C 1
ATOM 3101 O O . ALA A 1 393 ? 26.986 -10.509 -32.767 1.00 96.94 393 ALA A O 1
ATOM 3102 N N . ARG A 1 394 ? 26.335 -8.682 -33.913 1.00 97.19 394 ARG A N 1
ATOM 3103 C CA . ARG A 1 394 ? 27.678 -8.103 -34.062 1.00 97.19 394 ARG A CA 1
ATOM 3104 C C . ARG A 1 394 ? 28.406 -7.948 -32.726 1.00 97.19 394 ARG A C 1
ATOM 3106 O O . ARG A 1 394 ? 29.573 -8.326 -32.624 1.00 97.19 394 ARG A O 1
ATOM 3113 N N . HIS A 1 395 ? 27.738 -7.439 -31.686 1.00 95.62 395 HIS A N 1
ATOM 3114 C CA . HIS A 1 395 ? 28.351 -7.334 -30.362 1.00 95.62 395 HIS A CA 1
ATOM 3115 C C . HIS A 1 395 ? 28.677 -8.709 -29.789 1.00 95.62 395 HIS A C 1
ATOM 3117 O O . HIS A 1 395 ? 29.784 -8.901 -29.294 1.00 95.62 395 HIS A O 1
ATOM 3123 N N . CYS A 1 396 ? 27.748 -9.662 -29.894 1.00 95.25 396 CYS A N 1
ATOM 3124 C CA . CYS A 1 396 ? 27.941 -11.020 -29.397 1.00 95.25 396 CYS A CA 1
ATOM 3125 C C . CYS A 1 396 ? 29.069 -11.780 -30.116 1.00 95.25 396 CYS A C 1
ATOM 3127 O O . CYS A 1 396 ? 29.708 -12.630 -29.499 1.00 95.25 396 CYS A O 1
ATOM 3129 N N . GLN A 1 397 ? 29.348 -11.473 -31.386 1.00 94.88 397 GLN A N 1
ATOM 3130 C CA . GLN A 1 397 ? 30.484 -12.034 -32.129 1.00 94.88 397 GLN A CA 1
ATOM 3131 C C . GLN A 1 397 ? 31.827 -11.491 -31.627 1.00 94.88 397 GLN A C 1
ATOM 3133 O O . GLN A 1 397 ? 32.793 -12.240 -31.508 1.00 94.88 397 GLN A O 1
ATOM 3138 N N . GLN A 1 398 ? 31.889 -10.196 -31.311 1.00 94.38 398 GLN A N 1
ATOM 3139 C CA . GLN A 1 398 ? 33.098 -9.555 -30.780 1.00 94.38 398 GLN A CA 1
ATOM 3140 C C . GLN A 1 398 ? 33.326 -9.886 -29.297 1.00 94.38 398 GLN A C 1
ATOM 3142 O O . GLN A 1 398 ? 34.461 -10.041 -28.853 1.00 94.38 398 GLN A O 1
ATOM 3147 N N . HIS A 1 399 ? 32.239 -9.991 -28.534 1.00 92.94 399 HIS A N 1
ATOM 3148 C CA . HIS A 1 399 ? 32.215 -10.236 -27.098 1.00 92.94 399 HIS A CA 1
ATOM 3149 C C . HIS A 1 399 ? 31.193 -11.343 -26.816 1.00 92.94 399 HIS A C 1
ATOM 3151 O O . HIS A 1 399 ? 30.001 -11.047 -26.711 1.00 92.94 399 HIS A O 1
ATOM 3157 N N . PRO A 1 400 ? 31.626 -12.612 -26.693 1.00 90.94 400 PRO A N 1
ATOM 3158 C CA . PRO A 1 400 ? 30.724 -13.750 -26.545 1.00 90.94 400 PRO A CA 1
ATOM 3159 C C . PRO A 1 400 ? 29.658 -13.538 -25.461 1.00 90.94 400 PRO A C 1
ATOM 3161 O O . PRO A 1 400 ? 29.950 -13.513 -24.266 1.00 90.94 400 PRO A O 1
ATOM 3164 N N . CYS A 1 401 ? 28.406 -13.400 -25.900 1.00 90.00 401 CYS A N 1
ATOM 3165 C CA . CYS A 1 401 ? 27.244 -13.148 -25.043 1.00 90.00 401 CYS A CA 1
ATOM 3166 C C . CYS A 1 401 ? 26.879 -14.350 -24.157 1.00 90.00 401 CYS A C 1
ATOM 3168 O O . CYS A 1 401 ? 26.396 -14.196 -23.030 1.00 90.00 401 CYS A O 1
ATOM 3170 N N . PHE A 1 402 ? 27.131 -15.557 -24.655 1.00 86.88 402 PHE A N 1
ATOM 3171 C CA . PHE A 1 402 ? 26.948 -16.803 -23.928 1.00 86.88 402 PHE A CA 1
ATOM 3172 C C . PHE A 1 402 ? 28.275 -17.542 -23.914 1.00 86.88 402 PHE A C 1
ATOM 3174 O O . PHE A 1 402 ? 28.890 -17.763 -24.955 1.00 86.88 402 PHE A O 1
ATOM 3181 N N . THR A 1 403 ? 28.729 -17.926 -22.726 1.00 80.00 403 THR A N 1
ATOM 3182 C CA . THR A 1 403 ? 29.850 -18.847 -22.611 1.00 80.00 403 THR A CA 1
ATOM 3183 C C . THR A 1 403 ? 29.317 -20.254 -22.826 1.00 80.00 403 THR A C 1
ATOM 3185 O O . THR A 1 403 ? 28.520 -20.750 -22.029 1.00 80.00 403 THR A O 1
ATOM 3188 N N . THR A 1 404 ? 29.759 -20.920 -23.893 1.00 65.88 404 THR A N 1
ATOM 3189 C CA . THR A 1 404 ? 29.572 -22.366 -24.021 1.00 65.88 404 THR A CA 1
ATOM 3190 C C . THR A 1 404 ? 30.157 -22.999 -22.757 1.00 65.88 404 THR A C 1
ATOM 3192 O O . THR A 1 404 ? 31.275 -22.624 -22.372 1.00 65.88 404 THR A O 1
ATOM 3195 N N . PRO A 1 405 ? 29.440 -23.900 -22.060 1.00 61.25 405 PRO A N 1
ATOM 3196 C CA . PRO A 1 405 ? 30.042 -24.638 -20.964 1.00 61.25 405 PRO A CA 1
ATOM 3197 C C . PRO A 1 405 ? 31.332 -25.255 -21.505 1.00 61.25 405 PRO A C 1
ATOM 3199 O O . PRO A 1 405 ? 31.282 -26.001 -22.482 1.00 61.25 405 PRO A O 1
ATOM 3202 N N . ARG A 1 406 ? 32.493 -24.881 -20.943 1.00 53.44 406 ARG A N 1
ATOM 3203 C CA . ARG A 1 406 ? 33.754 -25.546 -21.295 1.00 53.44 406 ARG A CA 1
ATOM 3204 C C . ARG A 1 406 ? 33.502 -27.032 -21.079 1.00 53.44 406 ARG A C 1
ATOM 3206 O O . ARG A 1 406 ? 33.099 -27.390 -19.971 1.00 53.44 406 ARG A O 1
ATOM 3213 N N . GLY A 1 407 ? 33.636 -27.822 -22.147 1.00 53.28 407 GLY A N 1
ATOM 3214 C CA . GLY A 1 407 ? 33.366 -29.256 -22.127 1.00 53.28 407 GLY A CA 1
ATOM 3215 C C . GLY A 1 407 ? 33.970 -29.864 -20.868 1.00 53.28 407 GLY A C 1
ATOM 3216 O O . GLY A 1 407 ? 35.153 -29.656 -20.595 1.00 53.28 407 GLY A O 1
ATOM 3217 N N . LYS A 1 408 ? 33.111 -30.484 -20.060 1.00 40.97 408 LYS A N 1
ATOM 3218 C CA . LYS A 1 408 ? 33.547 -31.347 -18.969 1.00 40.97 408 LYS A CA 1
ATOM 3219 C C . LYS A 1 408 ? 33.966 -32.685 -19.539 1.00 40.97 408 LYS A C 1
ATOM 3221 O O . LYS A 1 408 ? 33.264 -33.137 -20.472 1.00 40.97 408 LYS A O 1
#

Sequence (408 aa):
MNRKQIRSAIDERLAQGHPKTAIFQALSRQGLSDRRLADLMATRPHPVLLQRHAGLIRAQVGIAWAQLVLVLLVCLWAGLNTGGVGGLIGALFVLALVGGFMYLFVWGFQRHRAWAYTASLVLGLINLPKALMDLPDAPVAGSVGLMVAVGLLGFTWHVRSKLFPDLTAFGPRKLDGEYRFARVEPLNAAELAPQSVLDAVVPAVRVASTRSLAARLRLAFLLVLLALVSFGAWVSQRFPNEIREYRLHFTTERPEAHFHLGFLSDEWTEDDLRKQLGWLQFRCQANRPGQYLDERSCFADIRSYNRVPAMTASFYFAQGKLNRAALQLPSWEHESGLTLLFRMLGRPQGAQARASAGVRLVGWQLDNGGAVYYNRDRPLNPLERNGIFWVSARHCQQHPCFTTPRGK

Radius of gyration: 33.61 Å; chains: 1; bounding box: 76×48×93 Å

pLDDT: mean 86.29, std 13.12, range [39.75, 98.5]

Foldseek 3Di:
DDPVVLLVQLVVCLVVVHDLVVSLVVCPPVPDDSQVSLQSSLQAFRVQLCVVCVVLLVVLLVVLVVVLVVVLVVLLVQLLLLADPVSVVVSVVCNCVVSVVSVVLSVCSVVSGLVSLLVLLVVLVVCLVVLVVCCVVPVPVSVVVNVVSVVSSVSSVVSSCSRRVQDDSDGGDDDPNDGDDDDDDPPDVVNPDPVVVVVVVVVVPVPDPPVVVVVVVVVVVVVVVVVSVVVSVVCCVVQVPLSVLSHCLVPPDFAAAEDALLVDAQADAPVNVCVVPVVFDWDKDADDPPPDDEGIKIKTAHQYYVPQGWGIKMFHDHPRTTFKIKTWHFLVSQVVVVVVCCVRQNDFPDWAPDDDVNFIWTKGQDPQQKIWIWGPDRDPDRSDIIMTMIGHNVRCVVPPPDDDPPDD